Protein AF-0000000069079440 (afdb_homodimer)

Nearest PDB structures (foldseek):
  6nwx-assembly1_A  TM=9.278E-01  e=9.245E-17  Mus musculus
  6piq-assembly2_B  TM=5.929E-01  e=2.334E-03  Escherichia coli K-12
  8eqr-assembly4_D  TM=6.238E-01  e=5.452E-03  Escherichia coli K-12
  4mcu-assembly2_B  TM=5.990E-01  e=1.274E-02  Klebsiella pneumoniae 342
  4od7-assembly2_B  TM=5.610E-01  e=3.308E-02  Proteus mirabilis HI4320

Secondary structure (DSSP, 8-state):
------------------------S-GGGTTSSHHHHHHTT-HHHHHHHT-GGGGGPPEEEEEEE-TT-HHHHHHIIIIIHHHHHHHGGGEEEEEEETTT-EEEE-TTSPEEEE-TTHHHHHHHHHHHHHHHHHH--HHHHHHHHHHHHH--SS-HHHHHHHHHHHHT---HHHHHHHTSHHHHHHHHHHHHHHHT-SSPP-EESEEEETTB--HHHHHHHHHHHHHHHHHH---SSPPGGG--------EE---/------------------------S-GGGTTSSHHHHHHTT-HHHHHHHT-GGGGGPPEEEEEEE-TT-HHHHHHIIIIIHHHHHHHGGGEEEEEEETTT-EEEE-TTSPEEEE-TT-HHHHHHHHHHHHHHHHH--HHHHHHHHHHHHH--SS-HHHHHHHHHHHHT---HHHHHHHTSHHHHHHHHHHHHHHHT-SSPP-EESEEEETTB--HHHHHHHHHHHHHHHHHH---SSPPGGG--------EE---

Organism: Magallana gigas (NCBI:txid29159)

Radius of gyration: 30.78 Å; Cα contacts (8 Å, |Δi|>4): 769; chains: 2; bounding box: 96×99×60 Å

Solvent-accessible surface area (backbone atoms only — not comparable to full-atom values): 28478 Å² total; per-residue (Å²): 136,86,80,78,78,79,80,79,77,78,77,77,74,73,74,72,67,74,78,69,80,66,44,65,63,49,50,60,46,37,66,65,38,71,66,44,6,52,47,43,69,36,48,66,51,40,53,62,59,66,34,71,88,54,27,73,49,54,37,38,38,36,43,34,20,35,42,89,35,68,37,31,25,45,43,40,68,74,28,48,52,63,32,47,72,63,37,50,91,47,43,45,79,44,82,36,46,39,49,68,42,46,76,46,73,46,98,88,67,49,69,44,76,51,36,84,71,37,69,58,18,48,52,25,17,25,38,52,47,25,34,48,66,72,58,65,43,60,89,56,35,44,60,42,49,51,44,37,45,58,50,85,66,77,52,48,68,55,29,44,52,56,29,20,62,76,68,72,46,82,51,63,68,31,57,54,30,39,75,33,72,65,22,48,52,53,45,50,52,33,46,51,59,54,68,65,37,69,68,68,75,58,40,21,58,36,52,26,51,53,79,42,58,41,72,65,56,40,51,41,40,74,72,40,33,51,58,49,51,48,67,56,38,60,40,79,83,68,58,72,79,59,61,70,74,66,87,72,64,68,50,63,48,86,130,134,84,80,78,78,79,80,78,77,79,75,76,75,75,73,73,67,74,77,67,80,65,46,64,62,50,50,61,46,37,66,63,40,72,66,45,7,52,46,45,70,35,47,66,50,41,52,63,58,67,35,69,89,53,27,72,49,53,38,37,37,35,42,34,20,34,40,87,35,68,37,29,26,45,42,40,70,75,27,48,52,64,31,46,71,64,38,52,91,46,44,45,78,43,83,34,46,40,49,68,42,45,75,46,72,47,98,88,66,49,69,44,75,48,38,84,72,38,69,57,18,48,53,25,16,25,38,52,47,25,35,48,66,72,58,65,44,62,89,55,33,45,60,41,49,50,46,37,47,58,48,89,66,78,52,47,68,55,27,46,52,56,29,23,62,76,69,72,46,80,52,64,68,30,55,53,29,41,75,34,71,63,22,47,52,53,44,49,51,32,46,51,57,54,67,64,38,68,68,67,75,58,39,21,58,35,54,27,50,53,78,42,57,42,72,64,56,39,52,42,40,76,72,39,32,50,59,48,51,48,68,57,39,59,40,80,82,69,58,73,80,60,63,70,76,65,86,70,62,68,50,64,49,84,128

Structure (mmCIF, N/CA/C/O backbone):
data_AF-0000000069079440-model_v1
#
loop_
_entity.id
_entity.type
_entity.pdbx_description
1 polymer 'Saposin A-type domain-containing protein'
#
loop_
_atom_site.group_PDB
_atom_site.id
_atom_site.type_symbol
_atom_site.label_atom_id
_atom_site.label_alt_id
_atom_site.label_comp_id
_atom_site.label_asym_id
_atom_site.label_entity_id
_atom_site.label_seq_id
_atom_site.pdbx_PDB_ins_code
_atom_site.Cartn_x
_atom_site.Cartn_y
_atom_site.Cartn_z
_atom_site.occupancy
_atom_site.B_iso_or_equiv
_atom_site.auth_seq_id
_atom_site.auth_comp_id
_atom_site.auth_asym_id
_atom_site.auth_atom_id
_atom_site.pdbx_PDB_model_num
ATOM 1 N N . MET A 1 1 ? 73 31.438 10.789 1 35 1 MET A N 1
ATOM 2 C CA . MET A 1 1 ? 71.625 31.812 10.508 1 35 1 MET A CA 1
ATOM 3 C C . MET A 1 1 ? 70.75 30.578 10.25 1 35 1 MET A C 1
ATOM 5 O O . MET A 1 1 ? 71 29.828 9.305 1 35 1 MET A O 1
ATOM 9 N N . THR A 1 2 ? 70.25 29.922 11.352 1 41.41 2 THR A N 1
ATOM 10 C CA . THR A 1 2 ? 69.438 28.734 11.453 1 41.41 2 THR A CA 1
ATOM 11 C C . THR A 1 2 ? 68.062 28.984 10.82 1 41.41 2 THR A C 1
ATOM 13 O O . THR A 1 2 ? 67.312 29.891 11.227 1 41.41 2 THR A O 1
ATOM 16 N N . LYS A 1 3 ? 67.938 28.734 9.461 1 46.69 3 LYS A N 1
ATOM 17 C CA . LYS A 1 3 ? 66.688 28.828 8.758 1 46.69 3 LYS A CA 1
ATOM 18 C C . LYS A 1 3 ? 65.625 27.953 9.406 1 46.69 3 LYS A C 1
ATOM 20 O O . LYS A 1 3 ? 65.75 26.734 9.508 1 46.69 3 LYS A O 1
ATOM 25 N N . LEU A 1 4 ? 64.812 28.594 10.312 1 44.5 4 LEU A N 1
ATOM 26 C CA . LEU A 1 4 ? 63.625 27.953 10.898 1 44.5 4 LEU A CA 1
ATOM 27 C C . LEU A 1 4 ? 62.594 27.609 9.828 1 44.5 4 LEU A C 1
ATOM 29 O O . LEU A 1 4 ? 62.125 28.5 9.102 1 44.5 4 LEU A O 1
ATOM 33 N N . HIS A 1 5 ? 62.625 26.422 9.273 1 52.16 5 HIS A N 1
ATOM 34 C CA . HIS A 1 5 ? 61.562 25.922 8.398 1 52.16 5 HIS A CA 1
ATOM 35 C C . HIS A 1 5 ? 60.219 25.797 9.148 1 52.16 5 HIS A C 1
ATOM 37 O O . HIS A 1 5 ? 60.156 25.141 10.195 1 52.16 5 HIS A O 1
ATOM 43 N N . ILE A 1 6 ? 59.344 26.797 9.047 1 48.28 6 ILE A N 1
ATOM 44 C CA . ILE A 1 6 ? 58 26.75 9.602 1 48.28 6 ILE A CA 1
ATOM 45 C C . ILE A 1 6 ? 57.156 25.766 8.805 1 48.28 6 ILE A C 1
ATOM 47 O O . ILE A 1 6 ? 57 25.922 7.59 1 48.28 6 ILE A O 1
ATOM 51 N N . VAL A 1 7 ? 56.969 24.547 9.266 1 52.66 7 VAL A N 1
ATOM 52 C CA . VAL A 1 7 ? 56.031 23.594 8.703 1 52.66 7 VAL A CA 1
ATOM 53 C C . VAL A 1 7 ? 54.594 24 9.07 1 52.66 7 VAL A C 1
ATOM 55 O O . VAL A 1 7 ? 54.25 24.094 10.25 1 52.66 7 VAL A O 1
ATOM 58 N N . VAL A 1 8 ? 53.938 24.688 8.156 1 47.19 8 VAL A N 1
ATOM 59 C CA . VAL A 1 8 ? 52.531 25 8.367 1 47.19 8 VAL A CA 1
ATOM 60 C C . VAL A 1 8 ? 51.688 23.734 8.156 1 47.19 8 VAL A C 1
ATOM 62 O O . VAL A 1 8 ? 51.688 23.141 7.078 1 47.19 8 VAL A O 1
ATOM 65 N N . ILE A 1 9 ? 51.312 23.078 9.203 1 48.38 9 ILE A N 1
ATOM 66 C CA . ILE A 1 9 ? 50.375 21.969 9.141 1 48.38 9 ILE A CA 1
ATOM 67 C C . ILE A 1 9 ? 48.969 22.5 8.961 1 48.38 9 ILE A C 1
ATOM 69 O O . ILE A 1 9 ? 48.469 23.266 9.805 1 48.38 9 ILE A O 1
ATOM 73 N N . PHE A 1 10 ? 48.5 22.562 7.75 1 43.84 10 PHE A N 1
ATOM 74 C CA . PHE A 1 10 ? 47.094 22.859 7.496 1 43.84 10 PHE A CA 1
ATOM 75 C C . PHE A 1 10 ? 46.219 21.766 8.055 1 43.84 10 PHE A C 1
ATOM 77 O O . PHE A 1 10 ? 46.312 20.594 7.652 1 43.84 10 PHE A O 1
ATOM 84 N N . ALA A 1 11 ? 45.688 21.953 9.25 1 42.88 11 ALA A N 1
ATOM 85 C CA . ALA A 1 11 ? 44.656 21.031 9.727 1 42.88 11 ALA A CA 1
ATOM 86 C C . ALA A 1 11 ? 43.375 21.172 8.891 1 42.88 11 ALA A C 1
ATOM 88 O O . ALA A 1 11 ? 42.781 22.25 8.836 1 42.88 11 ALA A O 1
ATOM 89 N N . VAL A 1 12 ? 43.219 20.438 7.883 1 44.69 12 VAL A N 1
ATOM 90 C CA . VAL A 1 12 ? 41.938 20.359 7.215 1 44.69 12 VAL A CA 1
ATOM 91 C C . VAL A 1 12 ? 40.844 19.906 8.211 1 44.69 12 VAL A C 1
ATOM 93 O O . VAL A 1 12 ? 40.906 18.797 8.734 1 44.69 12 VAL A O 1
ATOM 96 N N . VAL A 1 13 ? 40.25 20.828 8.891 1 39.34 13 VAL A N 1
ATOM 97 C CA . VAL A 1 13 ? 39.062 20.453 9.625 1 39.34 13 VAL A CA 1
ATOM 98 C C . VAL A 1 13 ? 38 19.922 8.664 1 39.34 13 VAL A C 1
ATOM 100 O O . VAL A 1 13 ? 37.5 20.656 7.801 1 39.34 13 VAL A O 1
ATOM 103 N N . VAL A 1 14 ? 38 18.688 8.398 1 41.28 14 VAL A N 1
ATOM 104 C CA . VAL A 1 14 ? 36.844 18.078 7.754 1 41.28 14 VAL A CA 1
ATOM 105 C C . VAL A 1 14 ? 35.625 18.266 8.625 1 41.28 14 VAL A C 1
ATOM 107 O O . VAL A 1 14 ? 35.531 17.719 9.727 1 41.28 14 VAL A O 1
ATOM 110 N N . PHE A 1 15 ? 35 19.406 8.516 1 37.62 15 PHE A N 1
ATOM 111 C CA . PHE A 1 15 ? 33.625 19.438 9.07 1 37.62 15 PHE A CA 1
ATOM 112 C C . PHE A 1 15 ? 32.844 18.234 8.617 1 37.62 15 PHE A C 1
ATOM 114 O O . PHE A 1 15 ? 32.531 18.094 7.434 1 37.62 15 PHE A O 1
ATOM 121 N N . ALA A 1 16 ? 32.875 17.219 9.336 1 39.06 16 ALA A N 1
ATOM 122 C CA . ALA A 1 16 ? 31.828 16.219 9.164 1 39.06 16 ALA A CA 1
ATOM 123 C C . ALA A 1 16 ? 30.438 16.828 9.336 1 39.06 16 ALA A C 1
ATOM 125 O O . ALA A 1 16 ? 30.016 17.109 10.453 1 39.06 16 ALA A O 1
ATOM 126 N N . THR A 1 17 ? 29.953 17.609 8.445 1 38.59 17 THR A N 1
ATOM 127 C CA . THR A 1 17 ? 28.516 17.766 8.508 1 38.59 17 THR A CA 1
ATOM 128 C C . THR A 1 17 ? 27.828 16.438 8.789 1 38.59 17 THR A C 1
ATOM 130 O O . THR A 1 17 ? 28.078 15.445 8.094 1 38.59 17 THR A O 1
ATOM 133 N N . SER A 1 18 ? 27.625 16.062 9.898 1 41.19 18 SER A N 1
ATOM 134 C CA . SER A 1 18 ? 26.719 14.945 10.156 1 41.19 18 SER A CA 1
ATOM 135 C C . SER A 1 18 ? 25.672 14.828 9.062 1 41.19 18 SER A C 1
ATOM 137 O O . SER A 1 18 ? 24.891 15.758 8.836 1 41.19 18 SER A O 1
ATOM 139 N N . LEU A 1 19 ? 25.906 14.266 7.957 1 44.72 19 LEU A N 1
ATOM 140 C CA . LEU A 1 19 ? 24.922 13.961 6.93 1 44.72 19 LEU A CA 1
ATOM 141 C C . LEU A 1 19 ? 23.625 13.461 7.562 1 44.72 19 LEU A C 1
ATOM 143 O O . LEU A 1 19 ? 23.531 12.297 7.953 1 44.72 19 LEU A O 1
ATOM 147 N N . GLU A 1 20 ? 22.891 14.258 8.406 1 54.56 20 GLU A N 1
ATOM 148 C CA . GLU A 1 20 ? 21.562 13.922 8.883 1 54.56 20 GLU A CA 1
ATOM 149 C C . GLU A 1 20 ? 20.781 13.125 7.844 1 54.56 20 GLU A C 1
ATOM 151 O O . GLU A 1 20 ? 20.797 13.461 6.656 1 54.56 20 GLU A O 1
ATOM 156 N N . ASN A 1 21 ? 20.5 11.922 8.102 1 60.72 21 ASN A N 1
ATOM 157 C CA . ASN A 1 21 ? 19.734 11.047 7.227 1 60.72 21 ASN A CA 1
ATOM 158 C C . ASN A 1 21 ? 18.422 11.703 6.789 1 60.72 21 ASN A C 1
ATOM 160 O O . ASN A 1 21 ? 17.531 11.914 7.605 1 60.72 21 ASN A O 1
ATOM 164 N N . LYS A 1 22 ? 18.422 12.273 5.648 1 79.06 22 LYS A N 1
ATOM 165 C CA . LYS A 1 22 ? 17.312 13.07 5.109 1 79.06 22 LYS A CA 1
ATOM 166 C C . LYS A 1 22 ? 16.188 12.18 4.617 1 79.06 22 LYS A C 1
ATOM 168 O O . LYS A 1 22 ? 15.07 12.664 4.375 1 79.06 22 LYS A O 1
ATOM 173 N N . CYS A 1 23 ? 16.422 10.812 4.688 1 89.25 23 CYS A N 1
ATOM 174 C CA . CYS A 1 23 ? 15.375 9.953 4.148 1 89.25 23 CYS A CA 1
ATOM 175 C C . CYS A 1 23 ? 14.422 9.492 5.25 1 89.25 23 CYS A C 1
ATOM 177 O O . CYS A 1 23 ? 14.734 8.555 5.984 1 89.25 23 CYS A O 1
ATOM 179 N N . ASN A 1 24 ? 13.305 10.109 5.383 1 86.94 24 ASN A N 1
ATOM 180 C CA . ASN A 1 24 ? 12.43 9.844 6.523 1 86.94 24 ASN A CA 1
ATOM 181 C C . ASN A 1 24 ? 11.086 9.266 6.082 1 86.94 24 ASN A C 1
ATOM 183 O O . ASN A 1 24 ? 10.109 9.328 6.828 1 86.94 24 ASN A O 1
ATOM 187 N N . VAL A 1 25 ? 11.047 8.781 4.844 1 94 25 VAL A N 1
ATOM 188 C CA . VAL A 1 25 ? 9.836 8.125 4.359 1 94 25 VAL A CA 1
ATOM 189 C C . VAL A 1 25 ? 10.141 6.676 3.99 1 94 25 VAL A C 1
ATOM 191 O O . VAL A 1 25 ? 11.289 6.336 3.686 1 94 25 VAL A O 1
ATOM 194 N N . PRO A 1 26 ? 9.117 5.832 4.051 1 94.5 26 PRO A N 1
ATOM 195 C CA . PRO A 1 26 ? 9.344 4.422 3.725 1 94.5 26 PRO A CA 1
ATOM 196 C C . PRO A 1 26 ? 9.797 4.219 2.279 1 94.5 26 PRO A C 1
ATOM 198 O O . PRO A 1 26 ? 9.57 5.086 1.431 1 94.5 26 PRO A O 1
ATOM 201 N N . PRO A 1 27 ? 10.375 3.061 2 1 95.81 27 PRO A N 1
ATOM 202 C CA . PRO A 1 27 ? 10.914 2.766 0.67 1 95.81 27 PRO A CA 1
ATOM 203 C C . PRO A 1 27 ? 9.875 2.924 -0.435 1 95.81 27 PRO A C 1
ATOM 205 O O . PRO A 1 27 ? 10.211 3.289 -1.562 1 95.81 27 PRO A O 1
ATOM 208 N N . GLU A 1 28 ? 8.648 2.678 -0.144 1 95.44 28 GLU A N 1
ATOM 209 C CA . GLU A 1 28 ? 7.574 2.783 -1.129 1 95.44 28 GLU A CA 1
ATOM 210 C C . GLU A 1 28 ? 7.562 4.16 -1.788 1 95.44 28 GLU A C 1
ATOM 212 O O . GLU A 1 28 ? 7.113 4.305 -2.926 1 95.44 28 GLU A O 1
ATOM 217 N N . PHE A 1 29 ? 8.125 5.188 -1.116 1 96.25 29 PHE A N 1
ATOM 218 C CA . PHE A 1 29 ? 8.055 6.547 -1.633 1 96.25 29 PHE A CA 1
ATOM 219 C C . PHE A 1 29 ? 9.414 6.992 -2.172 1 96.25 29 PHE A C 1
ATOM 221 O O . PHE A 1 29 ? 9.555 8.117 -2.654 1 96.25 29 PHE A O 1
ATOM 228 N N . TRP A 1 30 ? 10.414 6.152 -2.115 1 96.06 30 TRP A N 1
ATOM 229 C CA . TRP A 1 30 ? 11.789 6.551 -2.432 1 96.06 30 TRP A CA 1
ATOM 230 C C . TRP A 1 30 ? 11.891 7.062 -3.863 1 96.06 30 TRP A C 1
ATOM 232 O O . TRP A 1 30 ? 12.703 7.941 -4.156 1 96.06 30 TRP A O 1
ATOM 242 N N . CYS A 1 31 ? 11.023 6.602 -4.73 1 95.81 31 CYS A N 1
ATOM 243 C CA . CYS A 1 31 ? 11.102 7.027 -6.125 1 95.81 31 CYS A CA 1
ATOM 244 C C . CYS A 1 31 ? 9.891 7.879 -6.496 1 95.81 31 CYS A C 1
ATOM 246 O O . CYS A 1 31 ? 9.57 8.023 -7.68 1 95.81 31 CYS A O 1
ATOM 248 N N . SER A 1 32 ? 9.172 8.383 -5.477 1 95 32 SER A N 1
ATOM 249 C CA . SER A 1 32 ? 7.926 9.102 -5.719 1 95 32 SER A CA 1
ATOM 250 C C . SER A 1 32 ? 8.188 10.516 -6.223 1 95 32 SER A C 1
ATOM 252 O O . SER A 1 32 ? 7.285 11.172 -6.746 1 95 32 SER A O 1
ATOM 254 N N . SER A 1 33 ? 9.383 11.039 -6.066 1 93.38 33 SER A N 1
ATOM 255 C CA . SER A 1 33 ? 9.852 12.297 -6.641 1 93.38 33 SER A CA 1
ATOM 256 C C . SER A 1 33 ? 11.375 12.32 -6.738 1 93.38 33 SER A C 1
ATOM 258 O O . SER A 1 33 ? 12.055 11.555 -6.055 1 93.38 33 SER A O 1
ATOM 260 N N . GLU A 1 34 ? 11.82 13.203 -7.609 1 93.56 34 GLU A N 1
ATOM 261 C CA . GLU A 1 34 ? 13.273 13.344 -7.734 1 93.56 34 GLU A CA 1
ATOM 262 C C . GLU A 1 34 ? 13.898 13.805 -6.422 1 93.56 34 GLU A C 1
ATOM 264 O O . GLU A 1 34 ? 14.992 13.367 -6.059 1 93.56 34 GLU A O 1
ATOM 269 N N . GLU A 1 35 ? 13.242 14.641 -5.789 1 93.31 35 GLU A N 1
ATOM 270 C CA . GLU A 1 35 ? 13.727 15.18 -4.523 1 93.31 35 GLU A CA 1
ATOM 271 C C . GLU A 1 35 ? 13.844 14.078 -3.469 1 93.31 35 GLU A C 1
ATOM 273 O O . GLU A 1 35 ? 14.875 13.977 -2.789 1 93.31 35 GLU A O 1
ATOM 278 N N . VAL A 1 36 ? 12.867 13.266 -3.324 1 95.38 36 VAL A N 1
ATOM 279 C CA . VAL A 1 36 ? 12.883 12.188 -2.342 1 95.38 36 VAL A CA 1
ATOM 280 C C . VAL A 1 36 ? 13.984 11.18 -2.695 1 95.38 36 VAL A C 1
ATOM 282 O O . VAL A 1 36 ? 14.711 10.711 -1.817 1 95.38 36 VAL A O 1
ATOM 285 N N . ALA A 1 37 ? 14.039 10.875 -4.008 1 96.38 37 ALA A N 1
ATOM 286 C CA . ALA A 1 37 ? 15.078 9.953 -4.457 1 96.38 37 ALA A CA 1
ATOM 287 C C . ALA A 1 37 ? 16.469 10.453 -4.074 1 96.38 37 ALA A C 1
ATOM 289 O O . ALA A 1 37 ? 17.312 9.68 -3.629 1 96.38 37 ALA A O 1
ATOM 290 N N . ARG A 1 38 ? 16.688 11.727 -4.23 1 95.75 38 ARG A N 1
ATOM 291 C CA . ARG A 1 38 ? 17.953 12.336 -3.869 1 95.75 38 ARG A CA 1
ATOM 292 C C . ARG A 1 38 ? 18.188 12.258 -2.363 1 95.75 38 ARG A C 1
ATOM 294 O O . ARG A 1 38 ? 19.266 11.859 -1.917 1 95.75 38 ARG A O 1
ATOM 301 N N . ASP A 1 39 ? 17.203 12.594 -1.632 1 94.69 39 ASP A N 1
ATOM 302 C CA . ASP A 1 39 ? 17.312 12.586 -0.176 1 94.69 39 ASP A CA 1
ATOM 303 C C . ASP A 1 39 ? 17.609 11.18 0.342 1 94.69 39 ASP A C 1
ATOM 305 O O . ASP A 1 39 ? 18.359 11.008 1.31 1 94.69 39 ASP A O 1
ATOM 309 N N . CYS A 1 40 ? 17.047 10.203 -0.29 1 96.38 40 CYS A N 1
ATOM 310 C CA . CYS A 1 40 ? 17.203 8.828 0.148 1 96.38 40 CYS A CA 1
ATOM 311 C C . CYS A 1 40 ? 18.375 8.164 -0.563 1 96.38 40 CYS A C 1
ATOM 313 O O . CYS A 1 40 ? 18.656 6.977 -0.347 1 96.38 40 CYS A O 1
ATOM 315 N N . GLN A 1 41 ? 19.031 8.875 -1.467 1 96.75 41 GLN A N 1
ATOM 316 C CA . GLN A 1 41 ? 20.234 8.438 -2.162 1 96.75 41 GLN A CA 1
ATOM 317 C C . GLN A 1 41 ? 19.953 7.203 -3.016 1 96.75 41 GLN A C 1
ATOM 319 O O . GLN A 1 41 ? 20.703 6.227 -2.967 1 96.75 41 GLN A O 1
ATOM 324 N N . VAL A 1 42 ? 18.828 7.32 -3.744 1 97.5 42 VAL A N 1
ATOM 325 C CA . VAL A 1 42 ? 18.484 6.203 -4.621 1 97.5 42 VAL A CA 1
ATOM 326 C C . VAL A 1 42 ? 18.156 6.73 -6.016 1 97.5 42 VAL A C 1
ATOM 328 O O . VAL A 1 42 ? 17.359 6.117 -6.746 1 97.5 42 VAL A O 1
ATOM 331 N N . THR A 1 43 ? 18.672 7.863 -6.387 1 97 43 THR A N 1
ATOM 332 C CA . THR A 1 43 ? 18.344 8.492 -7.66 1 97 43 THR A CA 1
ATOM 333 C C . THR A 1 43 ? 18.672 7.562 -8.828 1 97 43 THR A C 1
ATOM 335 O O . THR A 1 43 ? 17.844 7.367 -9.719 1 97 43 THR A O 1
ATOM 338 N N . GLU A 1 44 ? 19.812 6.961 -8.82 1 96.19 44 GLU A N 1
ATOM 339 C CA . GLU A 1 44 ? 20.219 6.086 -9.914 1 96.19 44 GLU A CA 1
ATOM 340 C C . GLU A 1 44 ? 19.359 4.828 -9.969 1 96.19 44 GLU A C 1
ATOM 342 O O . GLU A 1 44 ? 18.984 4.379 -11.047 1 96.19 44 GLU A O 1
ATOM 347 N N . GLN A 1 45 ? 19.109 4.289 -8.805 1 96 45 GLN A N 1
ATOM 348 C CA . GLN A 1 45 ? 18.281 3.092 -8.734 1 96 45 GLN A CA 1
ATOM 349 C C . GLN A 1 45 ? 16.875 3.363 -9.258 1 96 45 GLN A C 1
ATOM 351 O O . GLN A 1 45 ? 16.312 2.541 -9.977 1 96 45 GLN A O 1
ATOM 356 N N . CYS A 1 46 ? 16.359 4.551 -8.898 1 95.81 46 CYS A N 1
ATOM 357 C CA . CYS A 1 46 ? 15.039 4.934 -9.391 1 95.81 46 CYS A CA 1
ATOM 358 C C . CYS A 1 46 ? 15.047 5.094 -10.906 1 95.81 46 CYS A C 1
ATOM 360 O O . CYS A 1 46 ? 14.133 4.629 -11.586 1 95.81 46 CYS A O 1
ATOM 362 N N . HIS A 1 47 ? 16.078 5.734 -11.438 1 93.94 47 HIS A N 1
ATOM 363 C CA . HIS A 1 47 ? 16.172 5.918 -12.883 1 93.94 47 HIS A CA 1
ATOM 364 C C . HIS A 1 47 ? 16.281 4.578 -13.602 1 93.94 47 HIS A C 1
ATOM 366 O O . HIS A 1 47 ? 15.664 4.371 -14.648 1 93.94 47 HIS A O 1
ATOM 372 N N . ARG A 1 48 ? 17.047 3.699 -13.023 1 92.31 48 ARG A N 1
ATOM 373 C CA . ARG A 1 48 ? 17.203 2.375 -13.617 1 92.31 48 ARG A CA 1
ATOM 374 C C . ARG A 1 48 ? 15.898 1.59 -13.57 1 92.31 48 ARG A C 1
ATOM 376 O O . ARG A 1 48 ? 15.539 0.923 -14.547 1 92.31 48 ARG A O 1
ATOM 383 N N . TYR A 1 49 ? 15.227 1.68 -12.516 1 92.5 49 TYR A N 1
ATOM 384 C CA . TYR A 1 49 ? 13.984 0.93 -12.352 1 92.5 49 TYR A CA 1
ATOM 385 C C . TYR A 1 49 ? 12.922 1.419 -13.328 1 92.5 49 TYR A C 1
ATOM 387 O O . TYR A 1 49 ? 12.18 0.618 -13.898 1 92.5 49 TYR A O 1
ATOM 395 N N . TYR A 1 50 ? 12.844 2.729 -13.539 1 89.44 50 TYR A N 1
ATOM 396 C CA . TYR A 1 50 ? 11.781 3.281 -14.367 1 89.44 50 TYR A CA 1
ATOM 397 C C . TYR A 1 50 ? 12.289 3.572 -15.773 1 89.44 50 TYR A C 1
ATOM 399 O O . TYR A 1 50 ? 11.68 4.359 -16.5 1 89.44 50 TYR A O 1
ATOM 407 N N . GLU A 1 51 ? 13.258 2.947 -16.156 1 85.06 51 GLU A N 1
ATOM 408 C CA . GLU A 1 51 ? 13.742 3.072 -17.531 1 85.06 51 GLU A CA 1
ATOM 409 C C . GLU A 1 51 ? 12.672 2.672 -18.547 1 85.06 51 GLU A C 1
ATOM 411 O O . GLU A 1 51 ? 11.883 1.758 -18.281 1 85.06 51 GLU A O 1
ATOM 416 N N . PRO A 1 52 ? 12.594 3.273 -19.688 1 73.31 52 PRO A N 1
ATOM 417 C CA . PRO A 1 52 ? 11.562 3.07 -20.703 1 73.31 52 PRO A CA 1
ATOM 418 C C . PRO A 1 52 ? 11.438 1.611 -21.125 1 73.31 52 PRO A C 1
ATOM 420 O O . PRO A 1 52 ? 10.328 1.127 -21.359 1 73.31 52 PRO A O 1
ATOM 423 N N . LYS A 1 53 ? 12.492 0.798 -21.484 1 66.31 53 LYS A N 1
ATOM 424 C CA . LYS A 1 53 ? 12.391 -0.589 -21.938 1 66.31 53 LYS A CA 1
ATOM 425 C C . LYS A 1 53 ? 11.562 -1.422 -20.953 1 66.31 53 LYS A C 1
ATOM 427 O O . LYS A 1 53 ? 10.852 -2.338 -21.375 1 66.31 53 LYS A O 1
ATOM 432 N N . ALA A 1 54 ? 11.508 -0.952 -19.812 1 61.75 54 ALA A N 1
ATOM 433 C CA . ALA A 1 54 ? 10.805 -1.667 -18.75 1 61.75 54 ALA A CA 1
ATOM 434 C C . ALA A 1 54 ? 9.305 -1.379 -18.797 1 61.75 54 ALA A C 1
ATOM 436 O O . ALA A 1 54 ? 8.5 -2.152 -18.266 1 61.75 54 ALA A O 1
ATOM 437 N N . LYS A 1 55 ? 8.867 -0.43 -19.688 1 64.75 55 LYS A N 1
ATOM 438 C CA . LYS A 1 55 ? 7.52 0.135 -19.609 1 64.75 55 LYS A CA 1
ATOM 439 C C . LYS A 1 55 ? 6.52 -0.722 -20.391 1 64.75 55 LYS A C 1
ATOM 441 O O . LYS A 1 55 ? 5.309 -0.555 -20.234 1 64.75 55 LYS A O 1
ATOM 446 N N . THR A 1 56 ? 6.957 -1.727 -20.938 1 67.69 56 THR A N 1
ATOM 447 C CA . THR A 1 56 ? 5.957 -2.441 -21.719 1 67.69 56 THR A CA 1
ATOM 448 C C . THR A 1 56 ? 5.848 -3.895 -21.266 1 67.69 56 THR A C 1
ATOM 450 O O . THR A 1 56 ? 4.977 -4.633 -21.734 1 67.69 56 THR A O 1
ATOM 453 N N . ASP A 1 57 ? 6.516 -4.133 -20.297 1 85.81 57 ASP A N 1
ATOM 454 C CA . ASP A 1 57 ? 6.527 -5.543 -19.922 1 85.81 57 ASP A CA 1
ATOM 455 C C . ASP A 1 57 ? 5.371 -5.875 -18.984 1 85.81 57 ASP A C 1
ATOM 457 O O . ASP A 1 57 ? 5.035 -5.082 -18.109 1 85.81 57 ASP A O 1
ATOM 461 N N . LYS A 1 58 ? 4.727 -7.004 -19.266 1 94.88 58 LYS A N 1
ATOM 462 C CA . LYS A 1 58 ? 3.705 -7.516 -18.359 1 94.88 58 LYS A CA 1
ATOM 463 C C . LYS A 1 58 ? 4.316 -7.914 -17.016 1 94.88 58 LYS A C 1
ATOM 465 O O . LYS A 1 58 ? 5.488 -8.281 -16.953 1 94.88 58 LYS A O 1
ATOM 470 N N . VAL A 1 59 ? 3.506 -7.75 -16.031 1 97.06 59 VAL A N 1
ATOM 471 C CA . VAL A 1 59 ? 3.91 -8.227 -14.703 1 97.06 59 VAL A CA 1
ATOM 472 C C . VAL A 1 59 ? 3.92 -9.758 -14.688 1 97.06 59 VAL A C 1
ATOM 474 O O . VAL A 1 59 ? 2.932 -10.391 -15.062 1 97.06 59 VAL A O 1
ATOM 477 N N . GLN A 1 60 ? 5.086 -10.344 -14.328 1 97.38 60 GLN A N 1
ATOM 478 C CA . GLN A 1 60 ? 5.148 -11.797 -14.164 1 97.38 60 GLN A CA 1
ATOM 479 C C . GLN A 1 60 ? 4.582 -12.219 -12.82 1 97.38 60 GLN A C 1
ATOM 481 O O . GLN A 1 60 ? 5.16 -11.914 -11.773 1 97.38 60 GLN A O 1
ATOM 486 N N . LEU A 1 61 ? 3.451 -12.859 -12.836 1 98.69 61 LEU A N 1
ATOM 487 C CA . LEU A 1 61 ? 2.824 -13.391 -11.633 1 98.69 61 LEU A CA 1
ATOM 488 C C . LEU A 1 61 ? 2.811 -14.914 -11.641 1 98.69 61 LEU A C 1
ATOM 490 O O . LEU A 1 61 ? 2.301 -15.523 -12.586 1 98.69 61 LEU A O 1
ATOM 494 N N . THR A 1 62 ? 3.428 -15.516 -10.664 1 98.81 62 THR A N 1
ATOM 495 C CA . THR A 1 62 ? 3.357 -16.969 -10.531 1 98.81 62 THR A CA 1
ATOM 496 C C . THR A 1 62 ? 2.688 -17.359 -9.219 1 98.81 62 THR A C 1
ATOM 498 O O . THR A 1 62 ? 2.994 -16.797 -8.164 1 98.81 62 THR A O 1
ATOM 501 N N . LEU A 1 63 ? 1.745 -18.25 -9.305 1 98.88 63 LEU A N 1
ATOM 502 C CA . LEU A 1 63 ? 1.104 -18.812 -8.125 1 98.88 63 LEU A CA 1
ATOM 503 C C . LEU A 1 63 ? 1.5 -20.281 -7.953 1 98.88 63 LEU A C 1
ATOM 505 O O . LEU A 1 63 ? 1.251 -21.109 -8.828 1 98.88 63 LEU A O 1
ATOM 509 N N . TYR A 1 64 ? 2.17 -20.578 -6.891 1 98.81 64 TYR A N 1
ATOM 510 C CA . TYR A 1 64 ? 2.406 -21.953 -6.441 1 98.81 64 TYR A CA 1
ATOM 511 C C . TYR A 1 64 ? 1.334 -22.391 -5.457 1 98.81 64 TYR A C 1
ATOM 513 O O . TYR A 1 64 ? 1.159 -21.781 -4.402 1 98.81 64 TYR A O 1
ATOM 521 N N . PHE A 1 65 ? 0.588 -23.375 -5.879 1 98.75 65 PHE A N 1
ATOM 522 C CA . PHE A 1 65 ? -0.57 -23.781 -5.09 1 98.75 65 PHE A CA 1
ATOM 523 C C . PHE A 1 65 ? -0.793 -25.281 -5.188 1 98.75 65 PHE A C 1
ATOM 525 O O . PHE A 1 65 ? 0.033 -26 -5.754 1 98.75 65 PHE A O 1
ATOM 532 N N . GLU A 1 66 ? -1.836 -25.75 -4.457 1 98.38 66 GLU A N 1
ATOM 533 C CA . GLU A 1 66 ? -2.217 -27.172 -4.488 1 98.38 66 GLU A CA 1
ATOM 534 C C . GLU A 1 66 ? -3.734 -27.328 -4.461 1 98.38 66 GLU A C 1
ATOM 536 O O . GLU A 1 66 ? -4.434 -26.562 -3.801 1 98.38 66 GLU A O 1
ATOM 541 N N . SER A 1 67 ? -4.125 -28.297 -5.258 1 97.5 67 SER A N 1
ATOM 542 C CA . SER A 1 67 ? -5.551 -28.594 -5.312 1 97.5 67 SER A CA 1
ATOM 543 C C . SER A 1 67 ? -6.098 -28.953 -3.936 1 97.5 67 SER A C 1
ATOM 545 O O . SER A 1 67 ? -5.391 -29.547 -3.119 1 97.5 67 SER A O 1
ATOM 547 N N . LEU A 1 68 ? -7.352 -28.547 -3.674 1 96.31 68 LEU A N 1
ATOM 548 C CA . LEU A 1 68 ? -8.141 -28.859 -2.486 1 96.31 68 LEU A CA 1
ATOM 549 C C . LEU A 1 68 ? -7.617 -28.109 -1.271 1 96.31 68 LEU A C 1
ATOM 551 O O . LEU A 1 68 ? -8.172 -28.219 -0.177 1 96.31 68 LEU A O 1
ATOM 555 N N . CYS A 1 69 ? -6.551 -27.391 -1.347 1 95.81 69 CYS A N 1
ATOM 556 C CA . CYS A 1 69 ? -6.066 -26.562 -0.25 1 95.81 69 CYS A CA 1
ATOM 557 C C . CYS A 1 69 ? -7.02 -25.391 0.014 1 95.81 69 CYS A C 1
ATOM 559 O O . CYS A 1 69 ? -7.234 -24.547 -0.859 1 95.81 69 CYS A O 1
ATOM 561 N N . PRO A 1 70 ? -7.559 -25.391 1.249 1 94.88 70 PRO A N 1
ATOM 562 C CA . PRO A 1 70 ? -8.555 -24.359 1.523 1 94.88 70 PRO A CA 1
ATOM 563 C C . PRO A 1 70 ? -8 -22.953 1.307 1 94.88 70 PRO A C 1
ATOM 565 O O . PRO A 1 70 ? -8.711 -22.078 0.796 1 94.88 70 PRO A O 1
ATOM 568 N N . ASP A 1 71 ? -6.777 -22.688 1.667 1 95.5 71 ASP A N 1
ATOM 569 C CA . ASP A 1 71 ? -6.172 -21.359 1.523 1 95.5 71 ASP A CA 1
ATOM 570 C C . ASP A 1 71 ? -5.91 -21.031 0.055 1 95.5 71 ASP A C 1
ATOM 572 O O . ASP A 1 71 ? -6.062 -19.891 -0.366 1 95.5 71 ASP A O 1
ATOM 576 N N . CYS A 1 72 ? -5.535 -21.984 -0.708 1 97.12 72 CYS A N 1
ATOM 577 C CA . CYS A 1 72 ? -5.348 -21.797 -2.143 1 97.12 72 CYS A CA 1
ATOM 578 C C . CYS A 1 72 ? -6.676 -21.469 -2.822 1 97.12 72 CYS A C 1
ATOM 580 O O . CYS A 1 72 ? -6.758 -20.547 -3.623 1 97.12 72 CYS A O 1
ATOM 582 N N . LYS A 1 73 ? -7.684 -22.219 -2.439 1 96.81 73 LYS A N 1
ATOM 583 C CA . LYS A 1 73 ? -9.016 -21.953 -2.971 1 96.81 73 LYS A CA 1
ATOM 584 C C . LYS A 1 73 ? -9.484 -20.547 -2.623 1 96.81 73 LYS A C 1
ATOM 586 O O . LYS A 1 73 ? -10.047 -19.844 -3.471 1 96.81 73 LYS A O 1
ATOM 591 N N . ASN A 1 74 ? -9.242 -20.219 -1.413 1 96.19 74 ASN A N 1
ATOM 592 C CA . ASN A 1 74 ? -9.625 -18.875 -0.989 1 96.19 74 ASN A CA 1
ATOM 593 C C . ASN A 1 74 ? -8.898 -17.797 -1.789 1 96.19 74 ASN A C 1
ATOM 595 O O . ASN A 1 74 ? -9.469 -16.766 -2.109 1 96.19 74 ASN A O 1
ATOM 599 N N . PHE A 1 75 ? -7.672 -17.969 -2.084 1 97.69 75 PHE A N 1
ATOM 600 C CA . PHE A 1 75 ? -6.91 -17 -2.863 1 97.69 75 PHE A CA 1
ATOM 601 C C . PHE A 1 75 ? -7.496 -16.844 -4.262 1 97.69 75 PHE A C 1
ATOM 603 O O . PHE A 1 75 ? -7.578 -15.742 -4.785 1 97.69 75 PHE A O 1
ATOM 610 N N . PHE A 1 76 ? -7.855 -17.969 -4.867 1 98.06 76 PHE A N 1
ATOM 611 C CA . PHE A 1 76 ? -8.547 -17.891 -6.145 1 98.06 76 PHE A CA 1
ATOM 612 C C . PHE A 1 76 ? -9.828 -17.078 -6.016 1 98.06 76 PHE A C 1
ATOM 614 O O . PHE A 1 76 ? -10.062 -16.141 -6.797 1 98.06 76 PHE A O 1
ATOM 621 N N . ARG A 1 77 ? -10.594 -17.344 -5.031 1 96.56 77 ARG A N 1
ATOM 622 C CA . ARG A 1 77 ? -11.922 -16.75 -4.879 1 96.56 77 ARG A CA 1
ATOM 623 C C . ARG A 1 77 ? -11.828 -15.273 -4.551 1 96.56 77 ARG A C 1
ATOM 625 O O . ARG A 1 77 ? -12.602 -14.469 -5.074 1 96.56 77 ARG A O 1
ATOM 632 N N . SER A 1 78 ? -10.883 -14.977 -3.738 1 96.75 78 SER A N 1
ATOM 633 C CA . SER A 1 78 ? -10.875 -13.633 -3.172 1 96.75 78 SER A CA 1
ATOM 634 C C . SER A 1 78 ? -9.977 -12.703 -3.973 1 96.75 78 SER A C 1
ATOM 636 O O . SER A 1 78 ? -10.148 -11.484 -3.936 1 96.75 78 SER A O 1
ATOM 638 N N . GLN A 1 79 ? -9.023 -13.289 -4.703 1 97.88 79 GLN A N 1
ATOM 639 C CA . GLN A 1 79 ? -8.031 -12.391 -5.285 1 97.88 79 GLN A CA 1
ATOM 640 C C . GLN A 1 79 ? -7.773 -12.734 -6.75 1 97.88 79 GLN A C 1
ATOM 642 O O . GLN A 1 79 ? -7.988 -11.898 -7.633 1 97.88 79 GLN A O 1
ATOM 647 N N . LEU A 1 80 ? -7.41 -13.914 -7.027 1 98.69 80 LEU A N 1
ATOM 648 C CA . LEU A 1 80 ? -6.777 -14.227 -8.305 1 98.69 80 LEU A CA 1
ATOM 649 C C . LEU A 1 80 ? -7.777 -14.125 -9.445 1 98.69 80 LEU A C 1
ATOM 651 O O . LEU A 1 80 ? -7.48 -13.539 -10.484 1 98.69 80 LEU A O 1
ATOM 655 N N . THR A 1 81 ? -8.938 -14.688 -9.266 1 98.62 81 THR A N 1
ATOM 656 C CA . THR A 1 81 ? -9.891 -14.773 -10.359 1 98.62 81 THR A CA 1
ATOM 657 C C . THR A 1 81 ? -10.297 -13.383 -10.836 1 98.62 81 THR A C 1
ATOM 659 O O . THR A 1 81 ? -10.203 -13.078 -12.031 1 98.62 81 THR A O 1
ATOM 662 N N . LYS A 1 82 ? -10.703 -12.562 -9.977 1 98.25 82 LYS A N 1
ATOM 663 C CA . LYS A 1 82 ? -11.141 -11.227 -10.367 1 98.25 82 LYS A CA 1
ATOM 664 C C . LYS A 1 82 ? -9.984 -10.406 -10.922 1 98.25 82 LYS A C 1
ATOM 666 O O . LYS A 1 82 ? -10.156 -9.641 -11.875 1 98.25 82 LYS A O 1
ATOM 671 N N . THR A 1 83 ? -8.852 -10.547 -10.289 1 98.69 83 THR A N 1
ATOM 672 C CA . THR A 1 83 ? -7.691 -9.766 -10.711 1 98.69 83 THR A CA 1
ATOM 673 C C . THR A 1 83 ? -7.273 -10.148 -12.125 1 98.69 83 THR A C 1
ATOM 675 O O . THR A 1 83 ? -7.066 -9.273 -12.977 1 98.69 83 THR A O 1
ATOM 678 N N . TYR A 1 84 ? -7.137 -11.438 -12.367 1 98.56 84 TYR A N 1
ATOM 679 C CA . TYR A 1 84 ? -6.711 -11.859 -13.695 1 98.56 84 TYR A CA 1
ATOM 680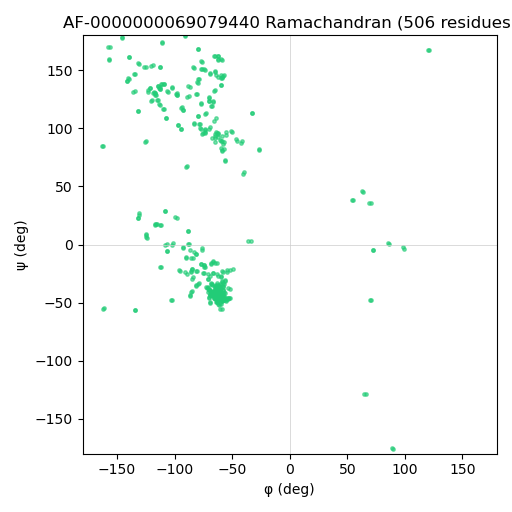 C C . TYR A 1 84 ? -7.742 -11.461 -14.75 1 98.56 84 TYR A C 1
ATOM 682 O O . TYR A 1 84 ? -7.387 -11.055 -15.859 1 98.56 84 TYR A O 1
ATOM 690 N N . THR A 1 85 ? -8.984 -11.555 -14.469 1 97.62 85 THR A N 1
ATOM 691 C CA . THR A 1 85 ? -10.039 -11.172 -15.398 1 97.62 85 THR A CA 1
ATOM 692 C C . THR A 1 85 ? -9.938 -9.688 -15.742 1 97.62 85 THR A C 1
ATOM 694 O O . THR A 1 85 ? -10.078 -9.305 -16.906 1 97.62 85 THR A O 1
ATOM 697 N N . ALA A 1 86 ? -9.586 -8.922 -14.836 1 97.56 86 ALA A N 1
ATOM 698 C CA . ALA A 1 86 ? -9.57 -7.473 -15.016 1 97.56 86 ALA A CA 1
ATOM 699 C C . ALA A 1 86 ? -8.258 -7.004 -15.641 1 97.56 86 ALA A C 1
ATOM 701 O O . ALA A 1 86 ? -8.211 -5.957 -16.281 1 97.56 86 ALA A O 1
ATOM 702 N N . LEU A 1 87 ? -7.188 -7.828 -15.477 1 97.94 87 LEU A N 1
ATOM 703 C CA . LEU A 1 87 ? -5.871 -7.285 -15.789 1 97.94 87 LEU A CA 1
ATOM 704 C C . LEU A 1 87 ? -5.086 -8.242 -16.672 1 97.94 87 LEU A C 1
ATOM 706 O O . LEU A 1 87 ? -3.855 -8.172 -16.734 1 97.94 87 LEU A O 1
ATOM 710 N N . SER A 1 88 ? -5.727 -9.086 -17.359 1 97.12 88 SER A N 1
ATOM 711 C CA . SER A 1 88 ? -5.051 -10.094 -18.172 1 97.12 88 SER A CA 1
ATOM 712 C C . SER A 1 88 ? -4.117 -9.438 -19.188 1 97.12 88 SER A C 1
ATOM 714 O O . SER A 1 88 ? -3.105 -10.031 -19.578 1 97.12 88 SER A O 1
ATOM 716 N N . ASP A 1 89 ? -4.328 -8.195 -19.578 1 95.62 89 ASP A N 1
ATOM 717 C CA . ASP A 1 89 ? -3.537 -7.5 -20.594 1 95.62 89 ASP A CA 1
ATOM 718 C C . ASP A 1 89 ? -2.168 -7.105 -20.031 1 95.62 89 ASP A C 1
ATOM 720 O O . ASP A 1 89 ? -1.235 -6.852 -20.797 1 95.62 89 ASP A O 1
ATOM 724 N N . ILE A 1 90 ? -2.086 -7.117 -18.703 1 96.69 90 ILE A N 1
ATOM 725 C CA . ILE A 1 90 ? -0.82 -6.625 -18.172 1 96.69 90 ILE A CA 1
ATOM 726 C C . ILE A 1 90 ? -0.203 -7.676 -17.25 1 96.69 90 ILE A C 1
ATOM 728 O O . ILE A 1 90 ? 0.762 -7.398 -16.531 1 96.69 90 ILE A O 1
ATOM 732 N N . ILE A 1 91 ? -0.761 -8.883 -17.219 1 97.94 91 ILE A N 1
ATOM 733 C CA . ILE A 1 91 ? -0.239 -9.961 -16.391 1 97.94 91 ILE A CA 1
ATOM 734 C C . ILE A 1 91 ? 0.219 -11.117 -17.281 1 97.94 91 ILE A C 1
ATOM 736 O O . ILE A 1 91 ? -0.462 -11.469 -18.25 1 97.94 91 ILE A O 1
ATOM 740 N N . ASN A 1 92 ? 1.388 -11.609 -17.078 1 97.88 92 ASN A N 1
ATOM 741 C CA . ASN A 1 92 ? 1.766 -12.961 -17.469 1 97.88 92 ASN A CA 1
ATOM 742 C C . ASN A 1 92 ? 1.649 -13.938 -16.297 1 97.88 92 ASN A C 1
ATOM 744 O O . ASN A 1 92 ? 2.521 -13.969 -15.422 1 97.88 92 ASN A O 1
ATOM 748 N N . LEU A 1 93 ? 0.578 -14.734 -16.297 1 98.69 93 LEU A N 1
ATOM 749 C CA . LEU A 1 93 ? 0.251 -15.578 -15.164 1 98.69 93 LEU A CA 1
ATOM 750 C C . LEU A 1 93 ? 0.751 -17 -15.391 1 98.69 93 LEU A C 1
ATOM 752 O O . LEU A 1 93 ? 0.538 -17.578 -16.453 1 98.69 93 LEU A O 1
ATOM 756 N N . THR A 1 94 ? 1.453 -17.484 -14.438 1 98.75 94 THR A N 1
ATOM 757 C CA . THR A 1 94 ? 1.86 -18.891 -14.391 1 98.75 94 THR A CA 1
ATOM 758 C C . THR A 1 94 ? 1.256 -19.594 -13.18 1 98.75 94 THR A C 1
ATOM 760 O O . THR A 1 94 ? 1.311 -19.062 -12.062 1 98.75 94 THR A O 1
ATOM 763 N N . LEU A 1 95 ? 0.604 -20.734 -13.438 1 98.94 95 LEU A N 1
ATOM 764 C CA . LEU A 1 95 ? 0.046 -21.562 -12.375 1 98.94 95 LEU A CA 1
ATOM 765 C C . LEU A 1 95 ? 0.879 -22.812 -12.172 1 98.94 95 LEU A C 1
ATOM 767 O O . LEU A 1 95 ? 1.23 -23.5 -13.141 1 98.94 95 LEU A O 1
ATOM 771 N N . VAL A 1 96 ? 1.218 -23.078 -10.898 1 98.94 96 VAL A N 1
ATOM 772 C CA . VAL A 1 96 ? 2.02 -24.266 -10.586 1 98.94 96 VAL A CA 1
ATOM 773 C C . VAL A 1 96 ? 1.295 -25.125 -9.547 1 98.94 96 VAL A C 1
ATOM 775 O O . VAL A 1 96 ? 1.522 -24.984 -8.344 1 98.94 96 VAL A O 1
ATOM 778 N N . PRO A 1 97 ? 0.475 -26.016 -9.977 1 98.88 97 PRO A N 1
ATOM 779 C CA . PRO A 1 97 ? -0.228 -26.906 -9.039 1 98.88 97 PRO A CA 1
ATOM 780 C C . PRO A 1 97 ? 0.654 -28.031 -8.523 1 98.88 97 PRO A C 1
ATOM 782 O O . PRO A 1 97 ? 0.983 -28.953 -9.273 1 98.88 97 PRO A O 1
ATOM 785 N N . TYR A 1 98 ? 1.139 -27.969 -7.344 1 98.69 98 TYR A N 1
ATOM 786 C CA . TYR A 1 98 ? 1.974 -28.938 -6.656 1 98.69 98 TYR A CA 1
ATOM 787 C C . TYR A 1 98 ? 1.972 -28.703 -5.152 1 98.69 98 TYR A C 1
ATOM 789 O O . TYR A 1 98 ? 1.646 -29.609 -4.375 1 98.69 98 TYR A O 1
ATOM 797 N N . GLY A 1 99 ? 2.348 -27.438 -4.816 1 98.06 99 GLY A N 1
ATOM 798 C CA . GLY A 1 99 ? 2.277 -26.969 -3.443 1 98.06 99 GLY A CA 1
ATOM 799 C C . GLY A 1 99 ? 3.232 -27.688 -2.516 1 98.06 99 GLY A C 1
ATOM 800 O O . GLY A 1 99 ? 4.43 -27.781 -2.797 1 98.06 99 GLY A O 1
ATOM 801 N N . ASN A 1 100 ? 2.672 -28.172 -1.431 1 97.81 100 ASN A N 1
ATOM 802 C CA . ASN A 1 100 ? 3.465 -28.812 -0.39 1 97.81 100 ASN A CA 1
ATOM 803 C C . ASN A 1 100 ? 3.631 -30.312 -0.659 1 97.81 100 ASN A C 1
ATOM 805 O O . ASN A 1 100 ? 4.051 -31.062 0.223 1 97.81 100 ASN A O 1
ATOM 809 N N . ALA A 1 101 ? 3.293 -30.797 -1.806 1 97.62 101 ALA A N 1
ATOM 810 C CA . ALA A 1 101 ? 3.453 -32.219 -2.148 1 97.62 101 ALA A CA 1
ATOM 811 C C . ALA A 1 101 ? 4.922 -32.625 -2.109 1 97.62 101 ALA A C 1
ATOM 813 O O . ALA A 1 101 ? 5.812 -31.766 -2.09 1 97.62 101 ALA A O 1
ATOM 814 N N . ARG A 1 102 ? 5.113 -33.906 -1.975 1 97.56 102 ARG A N 1
ATOM 815 C CA . ARG A 1 102 ? 6.43 -34.531 -2.043 1 97.56 102 ARG A CA 1
ATOM 816 C C . ARG A 1 102 ? 6.453 -35.625 -3.09 1 97.56 102 ARG A C 1
ATOM 818 O O . ARG A 1 102 ? 5.41 -36.188 -3.443 1 97.56 102 ARG A O 1
ATOM 825 N N . GLU A 1 103 ? 7.668 -35.844 -3.619 1 97.69 103 GLU A N 1
ATOM 826 C CA . GLU A 1 103 ? 7.762 -36.906 -4.621 1 97.69 103 GLU A CA 1
ATOM 827 C C . GLU A 1 103 ? 8.969 -37.781 -4.371 1 97.69 103 GLU A C 1
ATOM 829 O O . GLU A 1 103 ? 9.961 -37.344 -3.781 1 97.69 103 GLU A O 1
ATOM 834 N N . GLU A 1 104 ? 8.828 -39.031 -4.691 1 97.31 104 GLU A N 1
ATOM 835 C CA . GLU A 1 104 ? 9.898 -40.031 -4.695 1 97.31 104 GLU A CA 1
ATOM 836 C C . GLU A 1 104 ? 9.852 -40.875 -5.953 1 97.31 104 GLU A C 1
ATOM 838 O O . GLU A 1 104 ? 8.781 -41.312 -6.375 1 97.31 104 GLU A O 1
ATOM 843 N N . LYS A 1 105 ? 10.969 -41.031 -6.551 1 96.56 105 LYS A N 1
ATOM 844 C CA . LYS A 1 105 ? 11.039 -41.875 -7.734 1 96.56 105 LYS A CA 1
ATOM 845 C C . LYS A 1 105 ? 11.133 -43.344 -7.352 1 96.56 105 LYS A C 1
ATOM 847 O O . LYS A 1 105 ? 11.93 -43.719 -6.488 1 96.56 105 LYS A O 1
ATOM 852 N N . ASP A 1 106 ? 10.305 -44.156 -7.918 1 94 106 ASP A N 1
ATOM 853 C CA . ASP A 1 106 ? 10.367 -45.562 -7.598 1 94 106 ASP A CA 1
ATOM 854 C C . ASP A 1 106 ? 11.305 -46.312 -8.547 1 94 106 ASP A C 1
ATOM 856 O O . ASP A 1 106 ? 11.938 -45.688 -9.406 1 94 106 ASP A O 1
ATOM 860 N N . ALA A 1 107 ? 11.461 -47.656 -8.359 1 94.69 107 ALA A N 1
ATOM 861 C CA . ALA A 1 107 ? 12.422 -48.5 -9.078 1 94.69 107 ALA A CA 1
ATOM 862 C C . ALA A 1 107 ? 12.125 -48.5 -10.578 1 94.69 107 ALA A C 1
ATOM 864 O O . ALA A 1 107 ? 13.039 -48.656 -11.391 1 94.69 107 ALA A O 1
ATOM 865 N N . SER A 1 108 ? 10.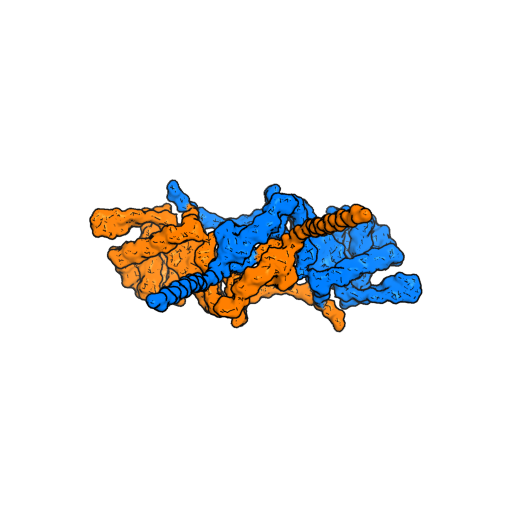914 -48.281 -10.969 1 93.12 108 SER A N 1
ATOM 866 C CA . SER A 1 108 ? 10.5 -48.312 -12.367 1 93.12 108 SER A CA 1
ATOM 867 C C . SER A 1 108 ? 10.75 -46.938 -13.031 1 93.12 108 SER A C 1
ATOM 869 O O . SER A 1 108 ? 10.625 -46.812 -14.258 1 93.12 108 SER A O 1
ATOM 871 N N . GLY A 1 109 ? 11.047 -45.938 -12.273 1 93.94 109 GLY A N 1
ATOM 872 C CA . GLY A 1 109 ? 11.273 -44.625 -12.805 1 93.94 109 GLY A CA 1
ATOM 873 C C . GLY A 1 109 ? 10.07 -43.719 -12.672 1 93.94 109 GLY A C 1
ATOM 874 O O . GLY A 1 109 ? 10.125 -42.531 -13.047 1 93.94 109 GLY A O 1
ATOM 875 N N . LYS A 1 110 ? 9.031 -44.25 -12.195 1 95.81 110 LYS A N 1
ATOM 876 C CA . LYS A 1 110 ? 7.812 -43.469 -11.984 1 95.81 110 LYS A CA 1
ATOM 877 C C . LYS A 1 110 ? 7.898 -42.625 -10.703 1 95.81 110 LYS A C 1
ATOM 879 O O . LYS A 1 110 ? 8.461 -43.094 -9.703 1 95.81 110 LYS A O 1
ATOM 884 N N . TRP A 1 111 ? 7.359 -41.469 -10.797 1 98 111 TRP A N 1
ATOM 885 C CA . TRP A 1 111 ? 7.324 -40.625 -9.609 1 98 111 TRP A CA 1
ATOM 886 C C . TRP A 1 111 ? 6.074 -40.875 -8.781 1 98 111 TRP A C 1
ATOM 888 O O . TRP A 1 111 ? 4.957 -40.875 -9.305 1 98 111 TRP A O 1
ATOM 898 N N . ASN A 1 112 ? 6.289 -41.156 -7.508 1 97.94 112 ASN A N 1
ATOM 899 C CA . ASN A 1 112 ? 5.195 -41.25 -6.547 1 97.94 112 ASN A CA 1
ATOM 900 C C . ASN A 1 112 ? 5.02 -39.969 -5.754 1 97.94 112 ASN A C 1
ATOM 902 O O . ASN A 1 112 ? 5.992 -39.438 -5.227 1 97.94 112 ASN A O 1
ATOM 906 N N . TYR A 1 113 ? 3.793 -39.531 -5.727 1 98.06 113 TYR A N 1
ATOM 907 C CA . TYR A 1 113 ? 3.52 -38.25 -5.059 1 98.06 113 TYR A CA 1
ATOM 908 C C . TYR A 1 113 ? 2.75 -38.469 -3.762 1 98.06 113 TYR A C 1
ATOM 910 O O . TYR A 1 113 ? 1.854 -39.312 -3.699 1 98.06 113 TYR A O 1
ATOM 918 N N . THR A 1 114 ? 3.119 -37.75 -2.713 1 97.94 114 THR A N 1
ATOM 919 C CA . THR A 1 114 ? 2.393 -37.625 -1.453 1 97.94 114 THR A CA 1
ATOM 920 C C . THR A 1 114 ? 1.907 -36.188 -1.243 1 97.94 114 THR A C 1
ATOM 922 O O . THR A 1 114 ? 2.701 -35.25 -1.285 1 97.94 114 THR A O 1
ATOM 925 N N . CYS A 1 115 ? 0.635 -36.062 -1.048 1 97.62 115 CYS A N 1
ATOM 926 C CA . CYS A 1 115 ? 0.052 -34.719 -1.012 1 97.62 115 CYS A CA 1
ATOM 927 C C . CYS A 1 115 ? -0.456 -34.375 0.385 1 97.62 115 CYS A C 1
ATOM 929 O O . CYS A 1 115 ? -0.878 -35.281 1.127 1 97.62 115 CYS A O 1
ATOM 931 N N . GLN A 1 116 ? -0.484 -33.125 0.728 1 95.88 116 GLN A N 1
ATOM 932 C CA . GLN A 1 116 ? -0.813 -32.625 2.057 1 95.88 116 GLN A CA 1
ATOM 933 C C . GLN A 1 116 ? -2.279 -32.875 2.395 1 95.88 116 GLN A C 1
ATOM 935 O O . GLN A 1 116 ? -2.615 -33.188 3.541 1 95.88 116 GLN A O 1
ATOM 940 N N . HIS A 1 117 ? -3.143 -32.812 1.401 1 94.81 117 HIS A N 1
ATOM 941 C CA . HIS A 1 117 ? -4.57 -33 1.62 1 94.81 117 HIS A CA 1
ATOM 942 C C . HIS A 1 117 ? -5.035 -34.344 1.055 1 94.81 117 HIS A C 1
ATOM 944 O O . HIS A 1 117 ? -6.141 -34.438 0.52 1 94.81 117 HIS A O 1
ATOM 950 N N . GLY A 1 118 ? -4.137 -35.281 1.043 1 95.88 118 GLY A N 1
ATOM 951 C CA . GLY A 1 118 ? -4.512 -36.656 0.684 1 95.88 118 GLY A CA 1
ATOM 952 C C . GLY A 1 118 ? -4.422 -36.906 -0.807 1 95.88 118 GLY A C 1
ATOM 953 O O . GLY A 1 118 ? -3.986 -36.062 -1.573 1 95.88 118 GLY A O 1
ATOM 954 N N . GLU A 1 119 ? -4.844 -38.094 -1.185 1 97 119 GLU A N 1
ATOM 955 C CA . GLU A 1 119 ? -4.719 -38.594 -2.553 1 97 119 GLU A CA 1
ATOM 956 C C . GLU A 1 119 ? -5.527 -37.75 -3.525 1 97 119 GLU A C 1
ATOM 958 O O . GLU A 1 119 ? -5.109 -37.531 -4.664 1 97 119 GLU A O 1
ATOM 963 N N . ASP A 1 120 ? -6.648 -37.281 -3.053 1 97.44 120 ASP A N 1
ATOM 964 C CA . ASP A 1 120 ? -7.5 -36.469 -3.912 1 97.44 120 ASP A CA 1
ATOM 965 C C . ASP A 1 120 ? -6.777 -35.188 -4.348 1 97.44 120 ASP A C 1
ATOM 967 O O . ASP A 1 120 ? -6.969 -34.719 -5.469 1 97.44 120 ASP A O 1
ATOM 971 N N . GLU A 1 121 ? -6.02 -34.625 -3.459 1 97.94 121 GLU A N 1
ATOM 972 C CA . GLU A 1 121 ? -5.219 -33.469 -3.832 1 97.94 121 GLU A CA 1
ATOM 973 C C . GLU A 1 121 ? -4.258 -33.781 -4.969 1 97.94 121 GLU A C 1
ATOM 975 O O . GLU A 1 121 ? -4.102 -33 -5.906 1 97.94 121 GLU A O 1
ATOM 980 N N . CYS A 1 122 ? -3.58 -34.969 -4.883 1 98.62 122 CYS A N 1
ATOM 981 C CA . CYS A 1 122 ? -2.664 -35.375 -5.938 1 98.62 122 CYS A CA 1
ATOM 982 C C . CYS A 1 122 ? -3.391 -35.5 -7.27 1 98.62 122 CYS A C 1
ATOM 984 O O . CYS A 1 122 ? -2.877 -35.062 -8.305 1 98.62 122 CYS A O 1
ATOM 986 N N . VAL A 1 123 ? -4.578 -36.062 -7.191 1 98.5 123 VAL A N 1
ATOM 987 C CA . VAL A 1 123 ? -5.391 -36.219 -8.398 1 98.5 123 VAL A CA 1
ATOM 988 C C . VAL A 1 123 ? -5.723 -34.844 -8.969 1 98.5 123 VAL A C 1
ATOM 990 O O . VAL A 1 123 ? -5.586 -34.625 -10.172 1 98.5 123 VAL A O 1
ATOM 993 N N . GLY A 1 124 ? -6.129 -33.938 -8.094 1 98.69 124 GLY A N 1
ATOM 994 C CA . GLY A 1 124 ? -6.453 -32.594 -8.523 1 98.69 124 GLY A CA 1
ATOM 995 C C . GLY A 1 124 ? -5.273 -31.875 -9.141 1 98.69 124 GLY A C 1
ATOM 996 O O . GLY A 1 124 ? -5.41 -31.234 -10.188 1 98.69 124 GLY A O 1
ATOM 997 N N . ASN A 1 125 ? -4.141 -31.953 -8.477 1 98.88 125 ASN A N 1
ATOM 998 C CA . ASN A 1 125 ? -2.926 -31.359 -9.023 1 98.88 125 ASN A CA 1
ATOM 999 C C . ASN A 1 125 ? -2.658 -31.859 -10.445 1 98.88 125 ASN A C 1
ATOM 1001 O O . ASN A 1 125 ? -2.367 -31.062 -11.336 1 98.88 125 ASN A O 1
ATOM 1005 N N . LEU A 1 126 ? -2.758 -33.094 -10.641 1 98.88 126 LEU A N 1
ATOM 1006 C CA . LEU A 1 126 ? -2.494 -33.719 -11.938 1 98.88 126 LEU A CA 1
ATOM 1007 C C . LEU A 1 126 ? -3.5 -33.219 -12.977 1 98.88 126 LEU A C 1
ATOM 1009 O O . LEU A 1 126 ? -3.129 -32.938 -14.117 1 98.88 126 LEU A O 1
ATOM 1013 N N . ILE A 1 127 ? -4.742 -33.156 -12.594 1 98.81 127 ILE A N 1
ATOM 1014 C CA . ILE A 1 127 ? -5.777 -32.688 -13.508 1 98.81 127 ILE A CA 1
ATOM 1015 C C . ILE A 1 127 ? -5.457 -31.266 -13.969 1 98.81 127 ILE A C 1
ATOM 1017 O O . ILE A 1 127 ? -5.496 -30.969 -15.164 1 98.81 127 ILE A O 1
ATOM 1021 N N . GLU A 1 128 ? -5.125 -30.422 -13.07 1 98.88 128 GLU A N 1
ATOM 1022 C CA . GLU A 1 128 ? -4.832 -29.016 -13.383 1 98.88 128 GLU A CA 1
ATOM 1023 C C . GLU A 1 128 ? -3.545 -28.891 -14.195 1 98.88 128 GLU A C 1
ATOM 1025 O O . GLU A 1 128 ? -3.477 -28.125 -15.148 1 98.88 128 GLU A O 1
ATOM 1030 N N . THR A 1 129 ? -2.557 -29.672 -13.828 1 98.94 129 THR A N 1
ATOM 1031 C CA . THR A 1 129 ? -1.311 -29.719 -14.586 1 98.94 129 THR A CA 1
ATOM 1032 C C . THR A 1 129 ? -1.568 -30.141 -16.031 1 98.94 129 THR A C 1
ATOM 1034 O O . THR A 1 129 ? -1.075 -29.516 -16.969 1 98.94 129 THR A O 1
ATOM 1037 N N . CYS A 1 130 ? -2.324 -31.203 -16.203 1 98.94 130 CYS A N 1
ATOM 1038 C CA . CYS A 1 130 ? -2.646 -31.703 -17.531 1 98.94 130 CYS A CA 1
ATOM 1039 C C . CYS A 1 130 ? -3.484 -30.703 -18.312 1 98.94 130 CYS A C 1
ATOM 1041 O O . CYS A 1 130 ? -3.316 -30.562 -19.531 1 98.94 130 CYS A O 1
ATOM 1043 N N . ALA A 1 131 ? -4.398 -30.031 -17.641 1 98.94 131 ALA A N 1
ATOM 1044 C CA . ALA A 1 131 ? -5.195 -29 -18.297 1 98.94 131 ALA A CA 1
ATOM 1045 C C . ALA A 1 131 ? -4.305 -27.906 -18.859 1 98.94 131 ALA A C 1
ATOM 1047 O O . ALA A 1 131 ? -4.48 -27.484 -20.016 1 98.94 131 ALA A O 1
ATOM 1048 N N . ILE A 1 132 ? -3.367 -27.453 -18.094 1 98.88 132 ILE A N 1
ATOM 1049 C CA . ILE A 1 132 ? -2.438 -26.422 -18.531 1 98.88 132 ILE A CA 1
ATOM 1050 C C . ILE A 1 132 ? -1.677 -26.906 -19.766 1 98.88 132 ILE A C 1
ATOM 1052 O O . ILE A 1 132 ? -1.544 -26.156 -20.734 1 98.88 132 ILE A O 1
ATOM 1056 N N . HIS A 1 133 ? -1.2 -28.109 -19.734 1 98.81 133 HIS A N 1
ATOM 1057 C CA . HIS A 1 133 ? -0.372 -28.656 -20.797 1 98.81 133 HIS A CA 1
ATOM 1058 C C . HIS A 1 133 ? -1.178 -28.844 -22.078 1 98.81 133 HIS A C 1
ATOM 1060 O O . HIS A 1 133 ? -0.694 -28.547 -23.172 1 98.81 133 HIS A O 1
ATOM 1066 N N . LEU A 1 134 ? -2.346 -29.344 -21.984 1 98.88 134 LEU A N 1
ATOM 1067 C CA . LEU A 1 134 ? -3.107 -29.766 -23.156 1 98.88 134 LEU A CA 1
ATOM 1068 C C . LEU A 1 134 ? -3.863 -28.578 -23.75 1 98.88 134 LEU A C 1
ATOM 1070 O O . LEU A 1 134 ? -3.998 -28.484 -24.969 1 98.88 134 LEU A O 1
ATOM 1074 N N . LEU A 1 135 ? -4.438 -27.734 -22.906 1 98.31 135 LEU A N 1
ATOM 1075 C CA . LEU A 1 135 ? -5.238 -26.625 -23.422 1 98.31 135 LEU A CA 1
ATOM 1076 C C . LEU A 1 135 ? -4.344 -25.484 -23.906 1 98.31 135 LEU A C 1
ATOM 1078 O O . LEU A 1 135 ? -4.715 -24.75 -24.828 1 98.31 135 LEU A O 1
ATOM 1082 N N . LYS A 1 136 ? -3.203 -25.25 -23.297 1 97.62 136 LYS A N 1
ATOM 1083 C CA . LYS A 1 136 ? -2.111 -24.375 -23.688 1 97.62 136 LYS A CA 1
ATOM 1084 C C . LYS A 1 136 ? -2.518 -22.906 -23.562 1 97.62 136 LYS A C 1
ATOM 1086 O O . LYS A 1 136 ? -1.797 -22.109 -22.953 1 97.62 136 LYS A O 1
ATOM 1091 N N . ASN A 1 137 ? -3.723 -22.594 -24.109 1 97.62 137 ASN A N 1
ATOM 1092 C CA . ASN A 1 137 ? -4.211 -21.219 -24.078 1 97.62 137 ASN A CA 1
ATOM 1093 C C . ASN A 1 137 ? -4.75 -20.844 -22.703 1 97.62 137 ASN A C 1
ATOM 1095 O O . ASN A 1 137 ? -5.73 -21.422 -22.234 1 97.62 137 ASN A O 1
ATOM 1099 N N . ILE A 1 138 ? -4.164 -19.812 -22.094 1 98 138 ILE A N 1
ATOM 1100 C CA . ILE A 1 138 ? -4.512 -19.453 -20.734 1 98 138 ILE A CA 1
ATOM 1101 C C . ILE A 1 138 ? -5.93 -18.891 -20.672 1 98 138 ILE A C 1
ATOM 1103 O O . ILE A 1 138 ? -6.617 -19 -19.656 1 98 138 ILE A O 1
ATOM 1107 N N . SER A 1 139 ? -6.395 -18.344 -21.688 1 97.38 139 SER A N 1
ATOM 1108 C CA . SER A 1 139 ? -7.762 -17.828 -21.719 1 97.38 139 SER A CA 1
ATOM 1109 C C . SER A 1 139 ? -8.773 -18.969 -21.625 1 97.38 139 SER A C 1
ATOM 1111 O O . SER A 1 139 ? -9.953 -18.734 -21.359 1 97.38 139 SER A O 1
ATOM 1113 N N . VAL A 1 140 ? -8.258 -20.172 -21.859 1 98 140 VAL A N 1
ATOM 1114 C CA . VAL A 1 140 ? -9.117 -21.359 -21.781 1 98 140 VAL A CA 1
ATOM 1115 C C . VAL A 1 140 ? -8.875 -22.094 -20.469 1 98 140 VAL A C 1
ATOM 1117 O O . VAL A 1 140 ? -9.82 -22.359 -19.719 1 98 140 VAL A O 1
ATOM 1120 N N . TYR A 1 141 ? -7.59 -22.312 -20.141 1 98.44 141 TYR A N 1
ATOM 1121 C CA . TYR A 1 141 ? -7.367 -23.188 -18.984 1 98.44 141 TYR A CA 1
ATOM 1122 C C . TYR A 1 141 ? -7.535 -22.406 -17.688 1 98.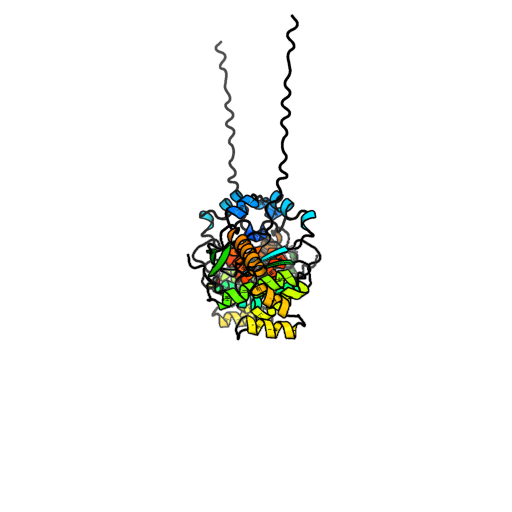44 141 TYR A C 1
ATOM 1124 O O . TYR A 1 141 ? -7.805 -23 -16.641 1 98.44 141 TYR A O 1
ATOM 1132 N N . PHE A 1 142 ? -7.398 -21.141 -17.688 1 98.75 142 PHE A N 1
ATOM 1133 C CA . PHE A 1 142 ? -7.527 -20.406 -16.422 1 98.75 142 PHE A CA 1
ATOM 1134 C C . PHE A 1 142 ? -8.969 -20.438 -15.93 1 98.75 142 PHE A C 1
ATOM 1136 O O . PHE A 1 142 ? -9.227 -20.781 -14.773 1 98.75 142 PHE A O 1
ATOM 1143 N N . PRO A 1 143 ? -9.984 -20.094 -16.766 1 98.38 143 PRO A N 1
ATOM 1144 C CA . PRO A 1 143 ? -11.359 -20.203 -16.266 1 98.38 143 PRO A CA 1
ATOM 1145 C C . PRO A 1 143 ? -11.703 -21.625 -15.805 1 98.38 143 PRO A C 1
ATOM 1147 O O . PRO A 1 143 ? -12.453 -21.797 -14.836 1 98.38 143 PRO A O 1
ATOM 1150 N N . PHE A 1 144 ? -11.188 -22.609 -16.484 1 98.69 144 PHE A N 1
ATOM 1151 C CA . PHE A 1 144 ? -11.422 -24 -16.125 1 98.69 144 PHE A CA 1
ATOM 1152 C C . PHE A 1 144 ? -10.859 -24.297 -14.734 1 98.69 144 PHE A C 1
ATOM 1154 O O . PHE A 1 144 ? -11.57 -24.797 -13.859 1 98.69 144 PHE A O 1
ATOM 1161 N N . ILE A 1 145 ? -9.617 -23.891 -14.469 1 98.69 145 ILE A N 1
ATOM 1162 C CA . ILE A 1 145 ? -8.945 -24.156 -13.195 1 98.69 145 ILE A CA 1
ATOM 1163 C C . ILE A 1 145 ? -9.586 -23.297 -12.102 1 98.69 145 ILE A C 1
ATOM 1165 O O . ILE A 1 145 ? -9.797 -23.781 -10.984 1 98.69 145 ILE A O 1
ATOM 1169 N N . SER A 1 146 ? -9.883 -22.062 -12.43 1 98.62 146 SER A N 1
ATOM 1170 C CA . SER A 1 146 ? -10.57 -21.188 -11.477 1 98.62 146 SER A CA 1
ATOM 1171 C C . SER A 1 146 ? -11.898 -21.797 -11.039 1 98.62 146 SER A C 1
ATOM 1173 O O . SER A 1 146 ? -12.234 -21.766 -9.852 1 98.62 146 SER A O 1
ATOM 1175 N N . CYS A 1 147 ? -12.633 -22.344 -12.008 1 98.12 147 CYS A N 1
ATOM 1176 C CA . CYS A 1 147 ? -13.898 -23 -11.719 1 98.12 147 CYS A CA 1
ATOM 1177 C C . CYS A 1 147 ? -13.703 -24.156 -10.742 1 98.12 147 CYS A C 1
ATOM 1179 O O . CYS A 1 147 ? -14.453 -24.297 -9.773 1 98.12 147 CYS A O 1
ATOM 1181 N N . ILE A 1 148 ? -12.695 -24.953 -10.945 1 98.12 148 ILE A N 1
ATOM 1182 C CA . ILE A 1 148 ? -12.398 -26.094 -10.078 1 98.12 148 ILE A CA 1
ATOM 1183 C C . ILE A 1 148 ? -12.062 -25.609 -8.672 1 98.12 148 ILE A C 1
ATOM 1185 O O . ILE A 1 148 ? -12.578 -26.125 -7.688 1 98.12 148 ILE A O 1
ATOM 1189 N N . GLU A 1 149 ? -11.273 -24.562 -8.586 1 97.62 149 GLU A N 1
ATOM 1190 C CA . GLU A 1 149 ? -10.797 -24.047 -7.301 1 97.62 149 GLU A CA 1
ATOM 1191 C C . GLU A 1 149 ? -11.906 -23.312 -6.559 1 97.62 149 GLU A C 1
ATOM 1193 O O . GLU A 1 149 ? -11.82 -23.094 -5.348 1 97.62 149 GLU A O 1
ATOM 1198 N N . HIS A 1 150 ? -12.906 -22.906 -7.25 1 96.62 150 HIS A N 1
ATOM 1199 C CA . HIS A 1 150 ? -14.047 -22.234 -6.629 1 96.62 150 HIS A CA 1
ATOM 1200 C C . HIS A 1 150 ? -15.055 -23.234 -6.09 1 96.62 150 HIS A C 1
ATOM 1202 O O . HIS A 1 150 ? -15.898 -22.891 -5.254 1 96.62 150 HIS A O 1
ATOM 1208 N N . ASP A 1 151 ? -14.914 -24.406 -6.672 1 92.31 151 ASP A N 1
ATOM 1209 C CA . ASP A 1 151 ? -15.891 -25.406 -6.262 1 92.31 151 ASP A CA 1
ATOM 1210 C C . ASP A 1 151 ? -15.641 -25.859 -4.82 1 92.31 151 ASP A C 1
ATOM 1212 O O . ASP A 1 151 ? -14.508 -26.156 -4.445 1 92.31 151 ASP A O 1
ATOM 1216 N N . GLN A 1 152 ? -16.656 -25.781 -4.023 1 83.88 152 GLN A N 1
ATOM 1217 C CA . GLN A 1 152 ? -16.531 -26.047 -2.594 1 83.88 152 GLN A CA 1
ATOM 1218 C C . GLN A 1 152 ? -16.797 -27.516 -2.279 1 83.88 152 GLN A C 1
ATOM 1220 O O . GLN A 1 152 ? -16.344 -28.031 -1.246 1 83.88 152 GLN A O 1
ATOM 1225 N N . PHE A 1 153 ? -17.547 -28 -3.256 1 79.19 153 PHE A N 1
ATOM 1226 C CA . PHE A 1 153 ? -18 -29.344 -2.922 1 79.19 153 PHE A CA 1
ATOM 1227 C C . PHE A 1 153 ? -17.578 -30.344 -4.004 1 79.19 153 PHE A C 1
ATOM 1229 O O . PHE A 1 153 ? -17.375 -29.953 -5.16 1 79.19 153 PHE A O 1
ATOM 1236 N N . GLY A 1 154 ? -16.984 -31.469 -3.494 1 82.19 154 GLY A N 1
ATOM 1237 C CA . GLY A 1 154 ? -16.734 -32.531 -4.438 1 82.19 154 GLY A CA 1
ATOM 1238 C C . GLY A 1 154 ? -15.273 -32.906 -4.551 1 82.19 154 GLY A C 1
ATOM 1239 O O . GLY A 1 154 ? -14.406 -32.156 -4.086 1 82.19 154 GLY A O 1
ATOM 1240 N N . THR A 1 155 ? -15.07 -34.031 -5.199 1 94.56 155 THR A N 1
ATOM 1241 C CA . THR A 1 155 ? -13.734 -34.5 -5.555 1 94.56 155 THR A CA 1
ATOM 1242 C C . THR A 1 155 ? -13.195 -33.719 -6.758 1 94.56 155 THR A C 1
ATOM 1244 O O . THR A 1 155 ? -13.961 -33.094 -7.492 1 94.56 155 THR A O 1
ATOM 1247 N N . PRO A 1 156 ? -11.93 -33.688 -6.91 1 97.12 156 PRO A N 1
ATOM 1248 C CA . PRO A 1 156 ? -11.344 -33.031 -8.07 1 97.12 156 PRO A CA 1
ATOM 1249 C C . PRO A 1 156 ? -11.922 -33.5 -9.391 1 97.12 156 PRO A C 1
ATOM 1251 O O . PRO A 1 156 ? -12.141 -32.719 -10.312 1 97.12 156 PRO A O 1
ATOM 1254 N N . GLN A 1 157 ? -12.203 -34.812 -9.477 1 97.19 157 GLN A N 1
ATOM 1255 C CA . GLN A 1 157 ? -12.766 -35.375 -10.703 1 97.19 157 GLN A CA 1
ATOM 1256 C C . GLN A 1 157 ? -14.164 -34.812 -10.961 1 97.19 157 GLN A C 1
ATOM 1258 O O . GLN A 1 157 ? -14.5 -34.469 -12.094 1 97.19 157 GLN A O 1
ATOM 1263 N N . PHE A 1 158 ? -14.891 -34.781 -9.93 1 97 158 PHE A N 1
ATOM 1264 C CA . PHE A 1 158 ? -16.25 -34.25 -10.047 1 97 158 PHE A CA 1
ATOM 1265 C C . PHE A 1 158 ? -16.219 -32.781 -10.445 1 97 158 PHE A C 1
ATOM 1267 O O . PHE A 1 158 ? -16.953 -32.375 -11.344 1 97 158 PHE A O 1
ATOM 1274 N N . SER A 1 159 ? -15.422 -32.031 -9.727 1 97.69 159 SER A N 1
ATOM 1275 C CA . SER A 1 159 ? -15.297 -30.594 -10.023 1 97.69 159 SER A CA 1
ATOM 1276 C C . SER A 1 159 ? -14.836 -30.375 -11.461 1 97.69 159 SER A C 1
ATOM 1278 O O . SER A 1 159 ? -15.336 -29.484 -12.148 1 97.69 159 SER A O 1
ATOM 1280 N N . ALA A 1 160 ? -13.883 -31.188 -11.898 1 98.38 160 ALA A N 1
ATOM 1281 C CA . ALA A 1 160 ? -13.383 -31.078 -13.266 1 98.38 160 ALA A CA 1
ATOM 1282 C C . ALA A 1 160 ? -14.5 -31.344 -14.281 1 98.38 160 ALA A C 1
ATOM 1284 O O . ALA A 1 160 ? -14.625 -30.625 -15.273 1 98.38 160 ALA A O 1
ATOM 1285 N N . LYS A 1 161 ? -15.273 -32.375 -14.039 1 97.94 161 LYS A N 1
ATOM 1286 C CA . LYS A 1 161 ? -16.375 -32.719 -14.93 1 97.94 161 LYS A CA 1
ATOM 1287 C C . LYS A 1 161 ? -17.391 -31.578 -15.008 1 97.94 161 LYS A C 1
ATOM 1289 O O . LYS A 1 161 ? -17.781 -31.156 -16.109 1 97.94 161 LYS A O 1
ATOM 1294 N N . LYS A 1 162 ? -17.781 -31.125 -13.875 1 97.69 162 LYS A N 1
ATOM 1295 C CA . LYS A 1 162 ? -18.734 -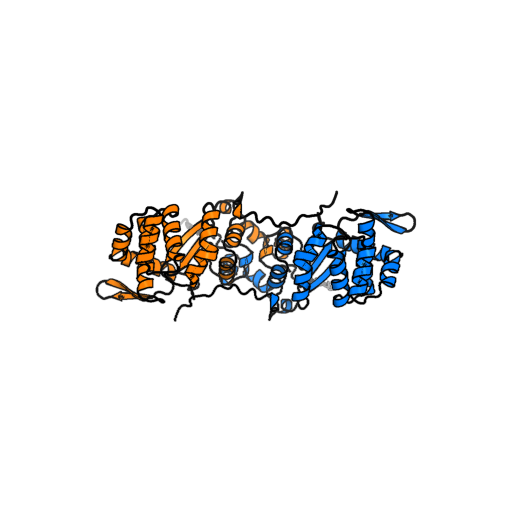30.031 -13.797 1 97.69 162 LYS A CA 1
ATOM 1296 C C . LYS A 1 162 ? -18.219 -28.797 -14.539 1 97.69 162 LYS A C 1
ATOM 1298 O O . LYS A 1 162 ? -18.938 -28.203 -15.344 1 97.69 162 LYS A O 1
ATOM 1303 N N . CYS A 1 163 ? -16.969 -28.406 -14.32 1 98.25 163 CYS A N 1
ATOM 1304 C CA . CYS A 1 163 ? -16.375 -27.203 -14.883 1 98.25 163 CYS A CA 1
ATOM 1305 C C . CYS A 1 163 ? -16.109 -27.359 -16.375 1 98.25 163 CYS A C 1
ATOM 1307 O O . CYS A 1 163 ? -16.25 -26.406 -17.141 1 98.25 163 CYS A O 1
ATOM 1309 N N . ALA A 1 164 ? -15.711 -28.531 -16.781 1 98.38 164 ALA A N 1
ATOM 1310 C CA . ALA A 1 164 ? -15.516 -28.797 -18.203 1 98.38 164 ALA A CA 1
ATOM 1311 C C . ALA A 1 164 ? -16.812 -28.609 -18.984 1 98.38 164 ALA A C 1
ATOM 1313 O O . ALA A 1 164 ? -16.828 -28.016 -20.062 1 98.38 164 ALA A O 1
ATOM 1314 N N . LYS A 1 165 ? -17.859 -29.141 -18.422 1 98 165 LYS A N 1
ATOM 1315 C CA . LYS A 1 165 ? -19.172 -28.984 -19.031 1 98 165 LYS A CA 1
ATOM 1316 C C . LYS A 1 165 ? -19.562 -27.5 -19.125 1 98 165 LYS A C 1
ATOM 1318 O O . LYS A 1 165 ? -20.016 -27.047 -20.188 1 98 165 LYS A O 1
ATOM 1323 N N . GLN A 1 166 ? -19.391 -26.781 -18.125 1 97.38 166 GLN A N 1
ATOM 1324 C CA . GLN A 1 166 ? -19.734 -25.359 -18.062 1 97.38 166 GLN A CA 1
ATOM 1325 C C . GLN A 1 166 ? -18.938 -24.562 -19.078 1 97.38 166 GLN A C 1
ATOM 1327 O O . GLN A 1 166 ? -19.438 -23.578 -19.641 1 97.38 166 GLN A O 1
ATOM 1332 N N . GLN A 1 167 ? -17.672 -24.984 -19.312 1 97.12 167 GLN A N 1
ATOM 1333 C CA . GLN A 1 167 ? -16.781 -24.172 -20.141 1 97.12 167 GLN A CA 1
ATOM 1334 C C . GLN A 1 167 ? -16.672 -24.75 -21.562 1 97.12 167 GLN A C 1
ATOM 1336 O O . GLN A 1 167 ? -15.93 -24.219 -22.391 1 97.12 167 GLN A O 1
ATOM 1341 N N . GLY A 1 168 ? -17.344 -25.797 -21.844 1 97.88 168 GLY A N 1
ATOM 1342 C CA . GLY A 1 168 ? -17.297 -26.422 -23.156 1 97.88 168 GLY A CA 1
ATOM 1343 C C . GLY A 1 168 ? -15.969 -27.078 -23.469 1 97.88 168 GLY A C 1
ATOM 1344 O O . GLY A 1 168 ? -15.477 -26.969 -24.594 1 97.88 168 GLY A O 1
ATOM 1345 N N . ILE A 1 169 ? -15.367 -27.641 -22.516 1 98.31 169 ILE A N 1
ATOM 1346 C CA . ILE A 1 169 ? -14.07 -28.281 -22.672 1 98.31 169 ILE A CA 1
ATOM 1347 C C . ILE A 1 169 ? -14.25 -29.797 -22.75 1 98.31 169 ILE A C 1
ATOM 1349 O O . ILE A 1 169 ? -15.047 -30.375 -22 1 98.31 169 ILE A O 1
ATOM 1353 N N . ASP A 1 170 ? -13.57 -30.422 -23.672 1 98.31 170 ASP A N 1
ATOM 1354 C CA . ASP A 1 170 ? -13.492 -31.875 -23.688 1 98.31 170 ASP A CA 1
ATOM 1355 C C . ASP A 1 170 ? -12.586 -32.406 -22.578 1 98.31 170 ASP A C 1
ATOM 1357 O O . ASP A 1 170 ? -11.359 -32.25 -22.656 1 98.31 170 ASP A O 1
ATOM 1361 N N . LEU A 1 171 ? -13.195 -33.062 -21.656 1 98.56 171 LEU A N 1
ATOM 1362 C CA . LEU A 1 171 ? -12.492 -33.406 -20.422 1 98.56 171 LEU A CA 1
ATOM 1363 C C . LEU A 1 171 ? -11.68 -34.688 -20.594 1 98.56 171 LEU A C 1
ATOM 1365 O O . LEU A 1 171 ? -10.688 -34.906 -19.906 1 98.56 171 LEU A O 1
ATOM 1369 N N . GLN A 1 172 ? -12.039 -35.562 -21.422 1 98.62 172 GLN A N 1
ATOM 1370 C CA . GLN A 1 172 ? -11.508 -36.938 -21.484 1 98.62 172 GLN A CA 1
ATOM 1371 C C . GLN A 1 172 ? -9.992 -36.906 -21.703 1 98.62 172 GLN A C 1
ATOM 1373 O O . GLN A 1 172 ? -9.25 -37.594 -21.016 1 98.62 172 GLN A O 1
ATOM 1378 N N . PRO A 1 173 ? -9.492 -36.125 -22.656 1 98.81 173 PRO A N 1
ATOM 1379 C CA . PRO A 1 173 ? -8.039 -36.125 -22.828 1 98.81 173 PRO A CA 1
ATOM 1380 C C . PRO A 1 173 ? -7.305 -35.656 -21.562 1 98.81 173 PRO A C 1
ATOM 1382 O O . PRO A 1 173 ? -6.207 -36.156 -21.281 1 98.81 173 PRO A O 1
ATOM 1385 N N . ILE A 1 174 ? -7.84 -34.75 -20.812 1 98.88 174 ILE A N 1
ATOM 1386 C CA . ILE A 1 174 ? -7.227 -34.219 -19.578 1 98.88 174 ILE A CA 1
ATOM 1387 C C . ILE A 1 174 ? -7.191 -35.344 -18.531 1 98.88 174 ILE A C 1
ATOM 1389 O O . ILE A 1 174 ? -6.168 -35.531 -17.875 1 98.88 174 ILE A O 1
ATOM 1393 N N . MET A 1 175 ? -8.32 -36.094 -18.406 1 98.75 175 MET A N 1
ATOM 1394 C CA . MET A 1 175 ? -8.391 -37.188 -17.453 1 98.75 175 MET A CA 1
ATOM 1395 C C . MET A 1 175 ? -7.422 -38.312 -17.828 1 98.75 175 MET A C 1
ATOM 1397 O O . MET A 1 175 ? -6.754 -38.875 -16.969 1 98.75 175 MET A O 1
ATOM 1401 N N . ASP A 1 176 ? -7.336 -38.625 -19.125 1 98.81 176 ASP A N 1
ATOM 1402 C CA . ASP A 1 176 ? -6.383 -39.625 -19.594 1 98.81 176 ASP A CA 1
ATOM 1403 C C . ASP A 1 176 ? -4.949 -39.219 -19.266 1 98.81 176 ASP A C 1
ATOM 1405 O O . ASP A 1 176 ? -4.16 -40.031 -18.781 1 98.81 176 ASP A O 1
ATOM 1409 N N . CYS A 1 177 ? -4.68 -38 -19.5 1 98.81 177 CYS A N 1
ATOM 1410 C CA . CYS A 1 177 ? -3.359 -37.469 -19.203 1 98.81 177 CYS A CA 1
ATOM 1411 C C . CYS A 1 177 ? -3.049 -37.594 -17.703 1 98.81 177 CYS A C 1
ATOM 1413 O O . CYS A 1 177 ? -1.933 -37.938 -17.328 1 98.81 177 CYS A O 1
ATOM 1415 N N . SER A 1 178 ? -4.008 -37.344 -16.875 1 98.69 178 SER A N 1
ATOM 1416 C CA . SER A 1 178 ? -3.807 -37.281 -15.43 1 98.69 178 SER A CA 1
ATOM 1417 C C . SER A 1 178 ? -3.471 -38.656 -14.852 1 98.69 178 SER A C 1
ATOM 1419 O O . SER A 1 178 ? -2.975 -38.75 -13.727 1 98.69 178 SER A O 1
ATOM 1421 N N . THR A 1 179 ? -3.715 -39.719 -15.617 1 98 179 THR A N 1
ATOM 1422 C CA . THR A 1 179 ? -3.404 -41.062 -15.141 1 98 179 THR A CA 1
ATOM 1423 C C . THR A 1 179 ? -2.326 -41.719 -16.016 1 98 179 THR A C 1
ATOM 1425 O O . THR A 1 179 ? -2.146 -42.938 -15.984 1 98 179 THR A O 1
ATOM 1428 N N . SER A 1 180 ? -1.609 -40.938 -16.766 1 98.44 180 SER A N 1
ATOM 1429 C CA . SER A 1 180 ? -0.614 -41.438 -17.719 1 98.44 180 SER A CA 1
ATOM 1430 C C . SER A 1 180 ? 0.801 -41.094 -17.25 1 98.44 180 SER A C 1
ATOM 1432 O O . SER A 1 180 ? 0.984 -40.375 -16.281 1 98.44 180 SER A O 1
ATOM 1434 N N . SER A 1 181 ? 1.767 -41.656 -18.031 1 97.75 181 SER A N 1
ATOM 1435 C CA . SER A 1 181 ? 3.168 -41.344 -17.781 1 97.75 181 SER A CA 1
ATOM 1436 C C . SER A 1 181 ? 3.453 -39.875 -18.125 1 97.75 181 SER A C 1
ATOM 1438 O O . SER A 1 181 ? 4.305 -39.25 -17.484 1 97.75 181 SER A O 1
ATOM 1440 N N . LEU A 1 182 ? 2.787 -39.406 -19.094 1 98.38 182 LEU A N 1
ATOM 1441 C CA . LEU A 1 182 ? 2.936 -38 -19.422 1 98.38 182 LEU A CA 1
ATOM 1442 C C . LEU A 1 182 ? 2.551 -37.125 -18.234 1 98.38 182 LEU A C 1
ATOM 1444 O O . LEU A 1 182 ? 3.322 -36.25 -17.844 1 98.38 182 LEU A O 1
ATOM 1448 N N . GLY A 1 183 ? 1.312 -37.312 -17.719 1 98.75 183 GLY A N 1
ATOM 1449 C CA . GLY A 1 183 ? 0.888 -36.562 -16.547 1 98.75 183 GLY A CA 1
ATOM 1450 C C . GLY A 1 183 ? 1.858 -36.656 -15.391 1 98.75 183 GLY A C 1
ATOM 1451 O O . GLY A 1 183 ? 2.141 -35.688 -14.719 1 98.75 183 GLY A O 1
ATOM 1452 N N . ASN A 1 184 ? 2.291 -37.875 -15.133 1 98.62 184 ASN A N 1
ATOM 1453 C CA . ASN A 1 184 ? 3.275 -38.094 -14.078 1 98.62 184 ASN A CA 1
ATOM 1454 C C . ASN A 1 184 ? 4.523 -37.25 -14.273 1 98.62 184 ASN A C 1
ATOM 1456 O O . ASN A 1 184 ? 5.008 -36.625 -13.328 1 98.62 184 ASN A O 1
ATOM 1460 N N . SER A 1 185 ? 5.02 -37.25 -15.469 1 98.56 185 SER A N 1
ATOM 1461 C CA . SER A 1 185 ? 6.215 -36.469 -15.789 1 98.56 185 SER A CA 1
ATOM 1462 C C . SER A 1 185 ? 5.941 -34.969 -15.688 1 98.56 185 SER A C 1
ATOM 1464 O O . SER A 1 185 ? 6.801 -34.188 -15.242 1 98.56 185 SER A O 1
ATOM 1466 N N . LEU A 1 186 ? 4.805 -34.531 -16.172 1 98.88 186 LEU A N 1
ATOM 1467 C CA . LEU A 1 186 ? 4.441 -33.125 -16.094 1 98.88 186 LEU A CA 1
ATOM 1468 C C . LEU A 1 186 ? 4.355 -32.656 -14.648 1 98.88 186 LEU A C 1
ATOM 1470 O O . LEU A 1 186 ? 4.77 -31.547 -14.328 1 98.88 186 LEU A O 1
ATOM 1474 N N . GLU A 1 187 ? 3.818 -33.5 -13.789 1 98.81 187 GLU A N 1
ATOM 1475 C CA . GLU A 1 187 ? 3.744 -33.156 -12.375 1 98.81 187 GLU A CA 1
ATOM 1476 C C . GLU A 1 187 ? 5.137 -33.031 -11.766 1 98.81 187 GLU A C 1
ATOM 1478 O O . GLU A 1 187 ? 5.355 -32.188 -10.891 1 98.81 187 GLU A O 1
ATOM 1483 N N . HIS A 1 188 ? 6.078 -33.844 -12.195 1 98.81 188 HIS A N 1
ATOM 1484 C CA . HIS A 1 188 ? 7.465 -33.688 -11.766 1 98.81 188 HIS A CA 1
ATOM 1485 C C . HIS A 1 188 ? 8.023 -32.344 -12.172 1 98.81 188 HIS A C 1
ATOM 1487 O O . HIS A 1 188 ? 8.797 -31.734 -11.422 1 98.81 188 HIS A O 1
ATOM 1493 N N . GLN A 1 189 ? 7.699 -31.859 -13.32 1 98.75 189 GLN A N 1
ATOM 1494 C CA . GLN A 1 189 ? 8.125 -30.516 -13.727 1 98.75 189 GLN A CA 1
ATOM 1495 C C . GLN A 1 189 ? 7.582 -29.453 -12.781 1 98.75 189 GLN A C 1
ATOM 1497 O O . GLN A 1 189 ? 8.266 -28.469 -12.484 1 98.75 189 GLN A O 1
ATOM 1502 N N . MET A 1 190 ? 6.309 -29.609 -12.344 1 98.88 190 MET A N 1
ATOM 1503 C CA . MET A 1 190 ? 5.762 -28.688 -11.352 1 98.88 190 MET A CA 1
ATOM 1504 C C . MET A 1 190 ? 6.547 -28.766 -10.047 1 98.88 190 MET A C 1
ATOM 1506 O O . MET A 1 190 ? 6.777 -27.75 -9.391 1 98.88 190 MET A O 1
ATOM 1510 N N . ALA A 1 191 ? 6.926 -29.953 -9.648 1 98.69 191 ALA A N 1
ATOM 1511 C CA . ALA A 1 191 ? 7.77 -30.156 -8.469 1 98.69 191 ALA A CA 1
ATOM 1512 C C . ALA A 1 191 ? 9.086 -29.391 -8.609 1 98.69 191 ALA A C 1
ATOM 1514 O O . ALA A 1 191 ? 9.523 -28.719 -7.676 1 98.69 191 ALA A O 1
ATOM 1515 N N . LEU A 1 192 ? 9.719 -29.516 -9.75 1 98.56 192 LEU A N 1
ATOM 1516 C CA . LEU A 1 192 ? 11 -28.859 -9.992 1 98.56 192 LEU A CA 1
ATOM 1517 C C . LEU A 1 192 ? 10.875 -27.344 -9.922 1 98.56 192 LEU A C 1
ATOM 1519 O O . LEU A 1 192 ? 11.742 -26.672 -9.359 1 98.56 192 LEU A O 1
ATOM 1523 N N . LYS A 1 193 ? 9.812 -26.828 -10.5 1 98.69 193 LYS A N 1
ATOM 1524 C CA . LYS A 1 193 ? 9.57 -25.391 -10.414 1 98.69 193 LYS A CA 1
ATOM 1525 C C . LYS A 1 193 ? 9.438 -24.953 -8.953 1 98.69 193 LYS A C 1
ATOM 1527 O O . LYS A 1 193 ? 9.969 -23.906 -8.57 1 98.69 193 LYS A O 1
ATOM 1532 N N . THR A 1 194 ? 8.688 -25.703 -8.195 1 98.5 194 THR A N 1
ATOM 1533 C CA . THR A 1 194 ? 8.461 -25.375 -6.793 1 98.5 194 THR A CA 1
ATOM 1534 C C . THR A 1 194 ? 9.758 -25.469 -5.996 1 98.5 194 THR A C 1
ATOM 1536 O O . THR A 1 194 ? 10.055 -24.594 -5.184 1 98.5 194 THR A O 1
ATOM 1539 N N . GLU A 1 195 ? 10.547 -26.469 -6.246 1 97 195 GLU A N 1
ATOM 1540 C CA . GLU A 1 195 ? 11.805 -26.703 -5.543 1 97 195 GLU A CA 1
ATOM 1541 C C . GLU A 1 195 ? 12.828 -25.609 -5.867 1 97 195 GLU A C 1
ATOM 1543 O O . GLU A 1 195 ? 13.703 -25.328 -5.055 1 97 195 GLU A O 1
ATOM 1548 N N . ALA A 1 196 ? 12.719 -24.953 -6.977 1 97.31 196 ALA A N 1
ATOM 1549 C CA . ALA A 1 196 ? 13.688 -23.969 -7.453 1 97.31 196 ALA A CA 1
ATOM 1550 C C . ALA A 1 196 ? 13.469 -22.625 -6.789 1 97.31 196 ALA A C 1
AT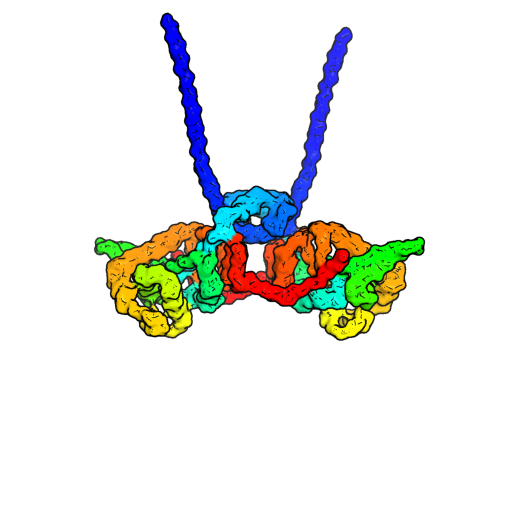OM 1552 O O . ALA A 1 196 ? 14.281 -21.703 -6.945 1 97.31 196 ALA A O 1
ATOM 1553 N N . LEU A 1 197 ? 12.406 -22.516 -6.066 1 96.94 197 LEU A N 1
ATOM 1554 C CA . LEU A 1 197 ? 12.07 -21.25 -5.438 1 96.94 197 LEU A CA 1
ATOM 1555 C C . LEU A 1 197 ? 13.188 -20.797 -4.492 1 96.94 197 LEU A C 1
ATOM 1557 O O . LEU A 1 197 ? 13.758 -21.625 -3.773 1 96.94 197 LEU A O 1
ATOM 1561 N N . ASN A 1 198 ? 13.508 -19.547 -4.535 1 92.62 198 ASN A N 1
ATOM 1562 C CA . ASN A 1 198 ? 14.422 -18.891 -3.619 1 92.62 198 ASN A CA 1
ATOM 1563 C C . ASN A 1 198 ? 13.828 -17.594 -3.076 1 92.62 198 ASN A C 1
ATOM 1565 O O . ASN A 1 198 ? 13.688 -16.609 -3.812 1 92.62 198 ASN A O 1
ATOM 1569 N N . PRO A 1 199 ? 13.602 -17.594 -1.78 1 94.81 199 PRO A N 1
ATOM 1570 C CA . PRO A 1 199 ? 13.766 -18.688 -0.812 1 94.81 199 PRO A CA 1
ATOM 1571 C C . PRO A 1 199 ? 12.812 -19.844 -1.064 1 94.81 199 PRO A C 1
ATOM 1573 O O . PRO A 1 199 ? 11.828 -19.688 -1.792 1 94.81 199 PRO A O 1
ATOM 1576 N N . PRO A 1 200 ? 13.164 -21.016 -0.457 1 96.06 200 PRO A N 1
ATOM 1577 C CA . PRO A 1 200 ? 12.195 -22.109 -0.537 1 96.06 200 PRO A CA 1
ATOM 1578 C C . PRO A 1 200 ? 10.852 -21.75 0.08 1 96.06 200 PRO A C 1
ATOM 1580 O O . PRO A 1 200 ? 10.797 -21.031 1.082 1 96.06 200 PRO A O 1
ATOM 1583 N N . HIS A 1 201 ? 9.75 -22.281 -0.572 1 97.12 201 HIS A N 1
ATOM 1584 C CA . HIS A 1 201 ? 8.43 -21.953 -0.048 1 97.12 201 HIS A CA 1
ATOM 1585 C C . HIS A 1 201 ? 8.188 -22.625 1.301 1 97.12 201 HIS A C 1
ATOM 1587 O O . HIS A 1 201 ? 8.672 -23.734 1.543 1 97.12 201 HIS A O 1
ATOM 1593 N N . LYS A 1 202 ? 7.48 -22 2.104 1 95.81 202 LYS A N 1
ATOM 1594 C CA . LYS A 1 202 ? 7.191 -22.5 3.445 1 95.81 202 LYS A CA 1
ATOM 1595 C C . LYS A 1 202 ? 5.715 -22.859 3.586 1 95.81 202 LYS A C 1
ATOM 1597 O O . LYS A 1 202 ? 5.328 -23.562 4.527 1 95.81 202 LYS A O 1
ATOM 1602 N N . TYR A 1 203 ? 4.906 -22.359 2.764 1 97.12 203 TYR A N 1
ATOM 1603 C CA . TYR A 1 203 ? 3.457 -22.531 2.758 1 97.12 203 TYR A CA 1
ATOM 1604 C C . TYR A 1 203 ? 2.883 -22.297 1.368 1 97.12 203 TYR A C 1
ATOM 1606 O O . TYR A 1 203 ? 3.611 -21.922 0.443 1 97.12 203 TYR A O 1
ATOM 1614 N N . VAL A 1 204 ? 1.658 -22.609 1.191 1 97.56 204 VAL A N 1
ATOM 1615 C CA . VAL A 1 204 ? 0.901 -22.203 0.008 1 97.56 204 VAL A CA 1
ATOM 1616 C C . VAL A 1 204 ? -0.435 -21.609 0.427 1 97.56 204 VAL A C 1
ATOM 1618 O O . VAL A 1 204 ? -0.95 -21.906 1.506 1 97.56 204 VAL A O 1
ATOM 1621 N N . PRO A 1 205 ? -0.991 -20.797 -0.414 1 98.12 205 PRO A N 1
ATOM 1622 C CA . PRO A 1 205 ? -0.45 -20.312 -1.688 1 98.12 205 PRO A CA 1
ATOM 1623 C C . PRO A 1 205 ? 0.83 -19.5 -1.515 1 98.12 205 PRO A C 1
ATOM 1625 O O . PRO A 1 205 ? 1.016 -18.844 -0.485 1 98.12 205 PRO A O 1
ATOM 1628 N N . TRP A 1 206 ? 1.737 -19.625 -2.441 1 98.38 206 TRP A N 1
ATOM 1629 C CA . TRP A 1 206 ? 3.006 -18.906 -2.545 1 98.38 206 TRP A CA 1
ATOM 1630 C C . TRP A 1 206 ? 3.074 -18.094 -3.838 1 98.38 206 TRP A C 1
ATOM 1632 O O . TRP A 1 206 ? 2.891 -18.656 -4.926 1 98.38 206 TRP A O 1
ATOM 1642 N N . VAL A 1 207 ? 3.311 -16.781 -3.676 1 98.25 207 VAL A N 1
ATOM 1643 C CA . VAL A 1 207 ? 3.266 -15.883 -4.828 1 98.25 207 VAL A CA 1
ATOM 1644 C C . VAL A 1 207 ? 4.66 -15.336 -5.113 1 98.25 207 VAL A C 1
ATOM 1646 O O . VAL A 1 207 ? 5.391 -14.961 -4.191 1 98.25 207 VAL A O 1
ATOM 1649 N N . THR A 1 208 ? 5.059 -15.359 -6.375 1 98.25 208 THR A N 1
ATOM 1650 C CA . THR A 1 208 ? 6.207 -14.562 -6.797 1 98.25 208 THR A CA 1
ATOM 1651 C C . THR A 1 208 ? 5.773 -13.453 -7.746 1 98.25 208 THR A C 1
ATOM 1653 O O . THR A 1 208 ? 4.895 -13.656 -8.586 1 98.25 208 THR A O 1
ATOM 1656 N N . LEU A 1 209 ? 6.262 -12.312 -7.547 1 97.75 209 LEU A N 1
ATOM 1657 C CA . LEU A 1 209 ? 6.09 -11.125 -8.367 1 97.75 209 LEU A CA 1
ATOM 1658 C C . LEU A 1 209 ? 7.367 -10.797 -9.133 1 97.75 209 LEU A C 1
ATOM 1660 O O . LEU A 1 209 ? 8.375 -10.414 -8.539 1 97.75 209 LEU A O 1
ATOM 1664 N N . ASN A 1 210 ? 7.32 -11.016 -10.492 1 95.38 210 ASN A N 1
ATOM 1665 C CA . ASN A 1 210 ? 8.523 -10.891 -11.305 1 95.38 210 ASN A CA 1
ATOM 1666 C C . ASN A 1 210 ? 9.656 -11.758 -10.773 1 95.38 210 ASN A C 1
ATOM 1668 O O . ASN A 1 210 ? 10.797 -11.305 -10.672 1 95.38 210 ASN A O 1
ATOM 1672 N N . GLY A 1 211 ? 9.266 -12.914 -10.328 1 95.81 211 GLY A N 1
ATOM 1673 C CA . GLY A 1 211 ? 10.227 -13.922 -9.914 1 95.81 211 GLY A CA 1
ATOM 1674 C C . GLY A 1 211 ? 10.664 -13.766 -8.469 1 95.81 211 GLY A C 1
ATOM 1675 O O . GLY A 1 211 ? 11.461 -14.562 -7.969 1 95.81 211 GLY A O 1
ATOM 1676 N N . VAL A 1 212 ? 10.156 -12.805 -7.754 1 96.25 212 VAL A N 1
ATOM 1677 C CA . VAL A 1 212 ? 10.625 -12.477 -6.41 1 96.25 212 VAL A CA 1
ATOM 1678 C C . VAL A 1 212 ? 9.523 -12.766 -5.395 1 96.25 212 VAL A C 1
ATOM 1680 O O . VAL A 1 212 ? 8.352 -12.461 -5.633 1 96.25 212 VAL A O 1
ATOM 1683 N N . HIS A 1 213 ? 9.953 -13.398 -4.273 1 97.06 213 HIS A N 1
ATOM 1684 C CA . HIS A 1 213 ? 9.062 -13.57 -3.137 1 97.06 213 HIS A CA 1
ATOM 1685 C C . HIS A 1 213 ? 9.633 -12.922 -1.881 1 97.06 213 HIS A C 1
ATOM 1687 O O . HIS A 1 213 ? 10.82 -13.055 -1.592 1 97.06 213 HIS A O 1
ATOM 1693 N N . THR A 1 214 ? 8.82 -12.211 -1.174 1 95.44 214 THR A N 1
ATOM 1694 C CA . THR A 1 214 ? 9.016 -11.828 0.218 1 95.44 214 THR A CA 1
ATOM 1695 C C . THR A 1 214 ? 7.707 -11.93 0.996 1 95.44 214 THR A C 1
ATOM 1697 O O . THR A 1 214 ? 6.629 -12 0.401 1 95.44 214 THR A O 1
ATOM 1700 N N . GLU A 1 215 ? 7.824 -11.992 2.291 1 93.94 215 GLU A N 1
ATOM 1701 C CA . GLU A 1 215 ? 6.617 -12.023 3.109 1 93.94 215 GLU A CA 1
ATOM 1702 C C . GLU A 1 215 ? 5.754 -10.789 2.863 1 93.94 215 GLU A C 1
ATOM 1704 O O . GLU A 1 215 ? 4.523 -10.859 2.922 1 93.94 215 GLU A O 1
ATOM 1709 N N . GLU A 1 216 ? 6.359 -9.641 2.557 1 93.12 216 GLU A N 1
ATOM 1710 C CA . GLU A 1 216 ? 5.609 -8.422 2.273 1 93.12 216 GLU A CA 1
ATOM 1711 C C . GLU A 1 216 ? 4.848 -8.531 0.957 1 93.12 216 GLU A C 1
ATOM 1713 O O . GLU A 1 216 ? 3.686 -8.133 0.87 1 93.12 216 GLU A O 1
ATOM 1718 N N . ILE A 1 217 ? 5.48 -9.062 -0.063 1 96.5 217 ILE A N 1
ATOM 1719 C CA . ILE A 1 217 ? 4.812 -9.289 -1.338 1 96.5 217 ILE A CA 1
ATOM 1720 C C . ILE A 1 217 ? 3.623 -10.227 -1.134 1 96.5 217 ILE A C 1
ATOM 1722 O O . ILE A 1 217 ? 2.525 -9.961 -1.63 1 96.5 217 ILE A O 1
ATOM 1726 N N . GLU A 1 218 ? 3.867 -11.297 -0.371 1 96.5 218 GLU A N 1
ATOM 1727 C CA . GLU A 1 218 ? 2.803 -12.258 -0.09 1 96.5 218 GLU A CA 1
ATOM 1728 C C . GLU A 1 218 ? 1.619 -11.578 0.596 1 96.5 218 GLU A C 1
ATOM 1730 O O . GLU A 1 218 ? 0.471 -11.766 0.188 1 96.5 218 GLU A O 1
ATOM 1735 N N . LYS A 1 219 ? 1.929 -10.82 1.572 1 93.5 219 LYS A N 1
ATOM 1736 C CA . LYS A 1 219 ? 0.886 -10.133 2.326 1 93.5 219 LYS A CA 1
ATOM 1737 C C . LYS A 1 219 ? 0.076 -9.203 1.424 1 93.5 219 LYS A C 1
ATOM 1739 O O . LYS A 1 219 ? -1.154 -9.172 1.501 1 93.5 219 LYS A O 1
ATOM 1744 N N . LYS A 1 220 ? 0.704 -8.469 0.566 1 94.62 220 LYS A N 1
ATOM 1745 C CA . LYS A 1 220 ? 0.017 -7.543 -0.332 1 94.62 220 LYS A CA 1
ATOM 1746 C C . LYS A 1 220 ? -0.799 -8.297 -1.378 1 94.62 220 LYS A C 1
ATOM 1748 O O . LYS A 1 220 ? -1.902 -7.875 -1.733 1 94.62 220 LYS A O 1
ATOM 1753 N N . ALA A 1 221 ? -0.251 -9.367 -1.855 1 97.12 221 ALA A N 1
ATOM 1754 C CA . ALA A 1 221 ? -0.984 -10.188 -2.814 1 97.12 221 ALA A CA 1
ATOM 1755 C C . ALA A 1 221 ? -2.277 -10.719 -2.207 1 97.12 221 ALA A C 1
ATOM 1757 O O . ALA A 1 221 ? -3.326 -10.719 -2.857 1 97.12 221 ALA A O 1
ATOM 1758 N N . GLU A 1 222 ? -2.199 -11.148 -0.994 1 95.62 222 GLU A N 1
ATOM 1759 C CA . GLU A 1 222 ? -3.348 -11.75 -0.316 1 95.62 222 GLU A CA 1
ATOM 1760 C C . GLU A 1 222 ? -4.359 -10.68 0.091 1 95.62 222 GLU A C 1
ATOM 1762 O O . GLU A 1 222 ? -5.547 -10.977 0.245 1 95.62 222 GLU A O 1
ATOM 1767 N N . ALA A 1 223 ? -3.928 -9.461 0.258 1 92.81 223 ALA A N 1
ATOM 1768 C CA . ALA A 1 223 ? -4.809 -8.375 0.688 1 92.81 223 ALA A CA 1
ATOM 1769 C C . ALA A 1 223 ? -5.508 -7.734 -0.506 1 92.81 223 ALA A C 1
ATOM 1771 O O . ALA A 1 223 ? -6.711 -7.461 -0.454 1 92.81 223 ALA A O 1
ATOM 1772 N N . ASP A 1 224 ? -4.766 -7.488 -1.553 1 94.75 224 ASP A N 1
ATOM 1773 C CA . ASP A 1 224 ? -5.273 -6.805 -2.738 1 94.75 224 ASP A CA 1
ATOM 1774 C C . ASP A 1 224 ? -4.355 -7.031 -3.938 1 94.75 224 ASP A C 1
ATOM 1776 O O . ASP A 1 224 ? -3.566 -6.152 -4.297 1 94.75 224 ASP A O 1
ATOM 1780 N N . LEU A 1 225 ? -4.578 -8.141 -4.602 1 97.88 225 LEU A N 1
ATOM 1781 C CA . LEU A 1 225 ? -3.734 -8.531 -5.723 1 97.88 225 LEU A CA 1
ATOM 1782 C C . LEU A 1 225 ? -3.863 -7.539 -6.875 1 97.88 225 LEU A C 1
ATOM 1784 O O . LEU A 1 225 ? -2.885 -7.254 -7.566 1 97.88 225 LEU A O 1
ATOM 1788 N N . THR A 1 226 ? -5.031 -7.031 -7.086 1 97.88 226 THR A N 1
ATOM 1789 C CA . THR A 1 226 ? -5.262 -6.07 -8.164 1 97.88 226 THR A CA 1
ATOM 1790 C C . THR A 1 226 ? -4.387 -4.836 -7.977 1 97.88 226 THR A C 1
ATOM 1792 O O . THR A 1 226 ? -3.691 -4.414 -8.906 1 97.88 226 THR A O 1
ATOM 1795 N N . ALA A 1 227 ? -4.367 -4.32 -6.746 1 95 227 ALA A N 1
ATOM 1796 C CA . ALA A 1 227 ? -3.545 -3.148 -6.453 1 95 227 ALA A CA 1
ATOM 1797 C C . ALA A 1 227 ? -2.061 -3.465 -6.617 1 95 227 ALA A C 1
ATOM 1799 O O . ALA A 1 227 ? -1.303 -2.648 -7.148 1 95 227 ALA A O 1
ATOM 1800 N N . LEU A 1 228 ? -1.674 -4.602 -6.156 1 97.06 228 LEU A N 1
ATOM 1801 C CA . LEU A 1 228 ? -0.277 -5.012 -6.258 1 97.06 228 LEU A CA 1
ATOM 1802 C C . LEU A 1 228 ? 0.175 -5.047 -7.715 1 97.06 228 LEU A C 1
ATOM 1804 O O . LEU A 1 228 ? 1.238 -4.52 -8.047 1 97.06 228 LEU A O 1
ATOM 1808 N N . ILE A 1 229 ? -0.637 -5.633 -8.57 1 97.94 229 ILE A N 1
ATOM 1809 C CA . ILE A 1 229 ? -0.308 -5.734 -9.992 1 97.94 229 ILE A CA 1
ATOM 1810 C C . ILE A 1 229 ? -0.284 -4.344 -10.617 1 97.94 229 ILE A C 1
ATOM 1812 O O . ILE A 1 229 ? 0.635 -4.012 -11.367 1 97.94 229 ILE A O 1
ATOM 1816 N N . CYS A 1 230 ? -1.254 -3.555 -10.344 1 95.62 230 CYS A N 1
ATOM 1817 C CA . CYS A 1 230 ? -1.343 -2.205 -10.891 1 95.62 230 CYS A CA 1
ATOM 1818 C C . CYS A 1 230 ? -0.132 -1.372 -10.492 1 95.62 230 CYS A C 1
ATOM 1820 O O . CYS A 1 230 ? 0.407 -0.62 -11.305 1 95.62 230 CYS A O 1
ATOM 1822 N N . ASP A 1 231 ? 0.294 -1.502 -9.258 1 92.75 231 ASP A N 1
ATOM 1823 C CA . ASP A 1 231 ? 1.43 -0.742 -8.742 1 92.75 231 ASP A CA 1
ATOM 1824 C C . ASP A 1 231 ? 2.74 -1.231 -9.359 1 92.75 231 ASP A C 1
ATOM 1826 O O . ASP A 1 231 ? 3.693 -0.463 -9.492 1 92.75 231 ASP A O 1
ATOM 1830 N N . THR A 1 232 ? 2.775 -2.484 -9.695 1 94.81 232 THR A N 1
ATOM 1831 C CA . THR A 1 232 ? 3.982 -3.104 -10.234 1 94.81 232 THR A CA 1
ATOM 1832 C C . THR A 1 232 ? 4.121 -2.803 -11.719 1 94.81 232 THR A C 1
ATOM 1834 O O . THR A 1 232 ? 5.238 -2.662 -12.227 1 94.81 232 THR A O 1
ATOM 1837 N N . TYR A 1 233 ? 3.037 -2.736 -12.461 1 95.19 233 TYR A N 1
ATOM 1838 C CA . TYR A 1 233 ? 3.029 -2.49 -13.898 1 95.19 233 TYR A CA 1
ATOM 1839 C C . TYR A 1 233 ? 3.549 -1.094 -14.219 1 95.19 233 TYR A C 1
ATOM 1841 O O . TYR A 1 233 ? 3.084 -0.106 -13.641 1 95.19 233 TYR A O 1
ATOM 1849 N N . LYS A 1 234 ? 4.434 -0.983 -15.172 1 91.56 234 LYS A N 1
ATOM 1850 C CA . LYS A 1 234 ? 5.113 0.28 -15.445 1 91.56 234 LYS A CA 1
ATOM 1851 C C . LYS A 1 234 ? 4.594 0.914 -16.734 1 91.56 234 LYS A C 1
ATOM 1853 O O . LYS A 1 234 ? 4.992 2.023 -17.094 1 91.56 234 LYS A O 1
ATOM 1858 N N . GLY A 1 235 ? 3.758 0.169 -17.359 1 89.56 235 GLY A N 1
ATOM 1859 C CA . GLY A 1 235 ? 3.277 0.665 -18.641 1 89.56 235 GLY A CA 1
ATOM 1860 C C . GLY A 1 235 ? 2.184 1.709 -18.5 1 89.56 235 GLY A C 1
ATOM 1861 O O . GLY A 1 235 ? 1.687 1.953 -17.391 1 89.56 235 GLY A O 1
ATOM 1862 N N . SER A 1 236 ? 1.864 2.402 -19.672 1 87.06 236 SER A N 1
ATOM 1863 C CA . SER A 1 236 ? 0.802 3.398 -19.766 1 87.06 236 SER A CA 1
ATOM 1864 C C . SER A 1 236 ? 0.041 3.262 -21.094 1 87.06 236 SER A C 1
ATOM 1866 O O . SER A 1 236 ? 0.625 2.92 -22.109 1 87.06 236 SER A O 1
ATOM 1868 N N . PRO A 1 237 ? -1.265 3.465 -21.109 1 88.12 237 PRO A N 1
ATOM 1869 C CA . PRO A 1 237 ? -2.105 3.693 -19.938 1 88.12 237 PRO A CA 1
ATOM 1870 C C . PRO A 1 237 ? -2.389 2.412 -19.156 1 88.12 237 PRO A C 1
ATOM 1872 O O . PRO A 1 237 ? -2.346 1.316 -19.719 1 88.12 237 PRO A O 1
ATOM 1875 N N . LYS A 1 238 ? -2.588 2.529 -17.906 1 91.25 238 LYS A N 1
ATOM 1876 C CA . LYS A 1 238 ? -3.002 1.384 -17.094 1 91.25 238 LYS A CA 1
ATOM 1877 C C . LYS A 1 238 ? -4.465 1.031 -17.359 1 91.25 238 LYS A C 1
ATOM 1879 O O . LYS A 1 238 ? -5.266 1.9 -17.703 1 91.25 238 LYS A O 1
ATOM 1884 N N . PRO A 1 239 ? -4.785 -0.24 -17.203 1 94.5 239 PRO A N 1
ATOM 1885 C CA . PRO A 1 239 ? -6.184 -0.648 -17.359 1 94.5 239 PRO A CA 1
ATOM 1886 C C . PRO A 1 239 ? -7.117 0.061 -16.375 1 94.5 239 PRO A C 1
ATOM 1888 O O . PRO A 1 239 ? -6.668 0.558 -15.344 1 94.5 239 PRO A O 1
ATOM 1891 N N . ALA A 1 240 ? -8.398 0.08 -16.719 1 93.31 240 ALA A N 1
ATOM 1892 C CA . ALA A 1 240 ? -9.422 0.773 -15.938 1 93.31 240 ALA A CA 1
ATOM 1893 C C . ALA A 1 240 ? -9.469 0.256 -14.508 1 93.31 240 ALA A C 1
ATOM 1895 O O . ALA A 1 240 ? -9.703 1.023 -13.57 1 93.31 240 ALA A O 1
ATOM 1896 N N . ALA A 1 241 ? -9.195 -1.003 -14.352 1 94.81 241 ALA A N 1
ATOM 1897 C CA . ALA A 1 241 ? -9.266 -1.639 -13.039 1 94.81 241 ALA A CA 1
ATOM 1898 C C . ALA A 1 241 ? -8.227 -1.05 -12.086 1 94.81 241 ALA A C 1
ATOM 1900 O O . ALA A 1 241 ? -8.32 -1.227 -10.867 1 94.81 241 ALA A O 1
ATOM 1901 N N . CYS A 1 242 ? -7.293 -0.377 -12.609 1 93.56 242 CYS A N 1
ATOM 1902 C CA . CYS A 1 242 ? -6.234 0.206 -11.797 1 93.56 242 CYS A CA 1
ATOM 1903 C C . CYS A 1 242 ? -6.609 1.61 -11.336 1 93.56 242 CYS A C 1
ATOM 1905 O O . CYS A 1 242 ? -5.898 2.217 -10.531 1 93.56 242 CYS A O 1
ATOM 1907 N N . ASN A 1 243 ? -7.598 2.182 -11.836 1 83.94 243 ASN A N 1
ATOM 1908 C CA . ASN A 1 243 ? -7.992 3.549 -11.516 1 83.94 243 ASN A CA 1
ATOM 1909 C C . ASN A 1 243 ? -8.945 3.59 -10.328 1 83.94 243 ASN A C 1
ATOM 1911 O O . ASN A 1 243 ? -10.141 3.348 -10.477 1 83.94 243 ASN A O 1
ATOM 1915 N N . LYS A 1 244 ? -8.328 3.213 -9.125 1 68.88 244 LYS A N 1
ATOM 1916 C CA . LYS A 1 244 ? -9.203 3.309 -7.961 1 68.88 244 LYS A CA 1
ATOM 1917 C C . LYS A 1 244 ? -9.578 4.758 -7.676 1 68.88 244 LYS A C 1
ATOM 1919 O O . LYS A 1 244 ? -8.711 5.621 -7.543 1 68.88 244 LYS A O 1
ATOM 1924 N N . LYS A 1 245 ? -10.836 5.062 -8.008 1 56.91 245 LYS A N 1
ATOM 1925 C CA . LYS A 1 245 ? -11.383 6.391 -7.754 1 56.91 245 LYS A CA 1
ATOM 1926 C C . LYS A 1 245 ? -11.289 6.75 -6.273 1 56.91 245 LYS A C 1
ATOM 1928 O O . LYS A 1 245 ? -11.836 6.047 -5.422 1 56.91 245 LYS A O 1
ATOM 1933 N N . THR A 1 246 ? -10.141 7.219 -5.809 1 60.22 246 THR A N 1
ATOM 1934 C CA . THR A 1 246 ? -10.297 7.773 -4.469 1 60.22 246 THR A CA 1
ATOM 1935 C C . THR A 1 246 ? -11.32 8.906 -4.473 1 60.22 246 THR A C 1
ATOM 1937 O O . THR A 1 246 ? -11.312 9.75 -5.371 1 60.22 246 THR A O 1
ATOM 1940 N N . GLY A 1 247 ? -12.508 8.578 -4.203 1 57.78 247 GLY A N 1
ATOM 1941 C CA . GLY A 1 247 ? -13.609 9.523 -4.109 1 57.78 247 GLY A CA 1
ATOM 1942 C C . GLY A 1 247 ? -13.203 10.859 -3.514 1 57.78 247 GLY A C 1
ATOM 1943 O O . GLY A 1 247 ? -14.055 11.711 -3.242 1 57.78 247 GLY A O 1
ATOM 1944 N N . LEU A 1 248 ? -11.875 11.062 -3.195 1 65.62 248 LEU A N 1
ATOM 1945 C CA . LEU A 1 248 ? -11.617 12.32 -2.5 1 65.62 248 LEU A CA 1
ATOM 1946 C C . LEU A 1 248 ? -11.227 13.414 -3.486 1 65.62 248 LEU A C 1
ATOM 1948 O O . LEU A 1 248 ? -10.367 13.211 -4.344 1 65.62 248 LEU A O 1
ATOM 1952 N N . HIS A 1 249 ? -12.008 14.406 -3.516 1 78.44 249 HIS A N 1
ATOM 1953 C CA . HIS A 1 249 ? -11.797 15.625 -4.285 1 78.44 249 HIS A CA 1
ATOM 1954 C C . HIS A 1 249 ? -10.906 16.609 -3.531 1 78.44 249 HIS A C 1
ATOM 1956 O O . HIS A 1 249 ? -10.656 16.438 -2.336 1 78.44 249 HIS A O 1
ATOM 1962 N N . HIS A 1 250 ? -10.219 17.438 -4.25 1 84 250 HIS A N 1
ATOM 1963 C CA . HIS A 1 250 ? -9.32 18.438 -3.682 1 84 250 HIS A CA 1
ATOM 1964 C C . HIS A 1 250 ? -9.867 19.844 -3.904 1 84 250 HIS A C 1
ATOM 1966 O O . HIS A 1 250 ? -10.555 20.109 -4.898 1 84 250 HIS A O 1
ATOM 1972 N N . SER A 1 251 ? -9.75 20.641 -2.865 1 86.25 251 SER A N 1
ATOM 1973 C CA . SER A 1 251 ? -9.969 22.078 -3.059 1 86.25 251 SER A CA 1
ATOM 1974 C C . SER A 1 251 ? -8.703 22.766 -3.576 1 86.25 251 SER A C 1
ATOM 1976 O O . SER A 1 251 ? -7.777 23.016 -2.812 1 86.25 251 SER A O 1
ATOM 1978 N N . TRP A 1 252 ? -8.711 23.062 -4.855 1 88.56 252 TRP A N 1
ATOM 1979 C CA . TRP A 1 252 ? -7.512 23.531 -5.547 1 88.56 252 TRP A CA 1
ATOM 1980 C C . TRP A 1 252 ? -7.27 25.016 -5.277 1 88.56 252 TRP A C 1
ATOM 1982 O O . TRP A 1 252 ? -8.211 25.812 -5.238 1 88.56 252 TRP A O 1
ATOM 1992 N N . ARG A 1 253 ? -6 25.281 -5.086 1 82.75 253 ARG A N 1
ATOM 1993 C CA . ARG A 1 253 ? -5.582 26.672 -4.875 1 82.75 253 ARG A CA 1
ATOM 1994 C C . ARG A 1 253 ? -5.809 27.5 -6.129 1 82.75 253 ARG A C 1
ATOM 1996 O O . ARG A 1 253 ? -5.559 27.047 -7.242 1 82.75 253 ARG A O 1
ATOM 2003 N N . GLU A 1 254 ? -6.574 28.562 -5.988 1 71.69 254 GLU A N 1
ATOM 2004 C CA . GLU A 1 254 ? -6.777 29.469 -7.113 1 71.69 254 GLU A CA 1
ATOM 2005 C C . GLU A 1 254 ? -5.566 30.375 -7.316 1 71.69 254 GLU A C 1
ATOM 2007 O O . GLU A 1 254 ? -5.109 31.031 -6.379 1 71.69 254 GLU A O 1
ATOM 2012 N N . PHE A 1 255 ? -4.578 30.047 -8.359 1 58.44 255 PHE A N 1
ATOM 2013 C CA . PHE A 1 255 ? -3.424 30.906 -8.625 1 58.44 255 PHE A CA 1
ATOM 2014 C C . PHE A 1 255 ? -3.838 32.156 -9.391 1 58.44 255 PHE A C 1
ATOM 2016 O O . PHE A 1 255 ? -4.812 32.125 -10.141 1 58.44 255 PHE A O 1
ATOM 2023 N N . MET B 1 1 ? 72.625 -10.477 -32.594 1 34.94 1 MET B N 1
ATOM 2024 C CA . MET B 1 1 ? 71.5 -11.195 -32.031 1 34.94 1 MET B CA 1
ATOM 2025 C C . MET B 1 1 ? 70.438 -10.219 -31.484 1 34.94 1 MET B C 1
ATOM 2027 O O . MET B 1 1 ? 70.75 -9.484 -30.531 1 34.94 1 MET B O 1
ATOM 2031 N N . THR B 1 2 ? 69.625 -9.664 -32.375 1 41.84 2 THR B N 1
ATOM 2032 C CA . THR B 1 2 ? 68.562 -8.703 -32.125 1 41.84 2 THR B CA 1
ATOM 2033 C C . THR B 1 2 ? 67.5 -9.305 -31.234 1 41.84 2 THR B C 1
ATOM 2035 O O . THR B 1 2 ? 66.938 -10.367 -31.531 1 41.84 2 THR B O 1
ATOM 2038 N N . LYS B 1 3 ? 67.625 -9.031 -29.875 1 47.56 3 LYS B N 1
ATOM 2039 C CA . LYS B 1 3 ? 66.625 -9.43 -28.891 1 47.56 3 LYS B CA 1
ATOM 2040 C C . LYS B 1 3 ? 65.25 -8.891 -29.266 1 47.56 3 LYS B C 1
ATOM 2042 O O . LYS B 1 3 ? 65.062 -7.684 -29.391 1 47.56 3 LYS B O 1
ATOM 2047 N N . LEU B 1 4 ? 64.375 -9.781 -29.969 1 45.06 4 LEU B N 1
ATOM 2048 C CA . LEU B 1 4 ? 63 -9.477 -30.234 1 45.06 4 LEU B CA 1
ATOM 2049 C C . LEU B 1 4 ? 62.219 -9.328 -28.938 1 45.06 4 LEU B C 1
ATOM 2051 O O . LEU B 1 4 ? 62.188 -10.25 -28.125 1 45.06 4 LEU B O 1
ATOM 2055 N N . HIS B 1 5 ? 62.062 -8.117 -28.469 1 52.72 5 HIS B N 1
ATOM 2056 C CA . HIS B 1 5 ? 61.156 -7.812 -27.359 1 52.72 5 HIS B CA 1
ATOM 2057 C C . HIS B 1 5 ? 59.688 -8.078 -27.734 1 52.72 5 HIS B C 1
ATOM 2059 O O . HIS B 1 5 ? 59.219 -7.551 -28.734 1 52.72 5 HIS B O 1
ATOM 2065 N N . ILE B 1 6 ? 59.156 -9.281 -27.438 1 47.69 6 ILE B N 1
ATOM 2066 C CA . ILE B 1 6 ? 57.75 -9.594 -27.625 1 47.69 6 ILE B CA 1
ATOM 2067 C C . ILE B 1 6 ? 56.906 -8.812 -26.625 1 47.69 6 ILE B C 1
ATOM 2069 O O . ILE B 1 6 ? 57.125 -8.93 -25.406 1 47.69 6 ILE B O 1
ATOM 2073 N N . VAL B 1 7 ? 56.281 -7.746 -27.031 1 51.69 7 VAL B N 1
ATOM 2074 C CA . VAL B 1 7 ? 55.281 -7.02 -26.234 1 51.69 7 VAL B CA 1
ATOM 2075 C C . VAL B 1 7 ? 54 -7.812 -26.188 1 51.69 7 VAL B C 1
ATOM 2077 O O . VAL B 1 7 ? 53.375 -8.078 -27.219 1 51.69 7 VAL B O 1
ATOM 2080 N N . VAL B 1 8 ? 53.812 -8.578 -25.141 1 46.59 8 VAL B N 1
ATOM 2081 C CA . VAL B 1 8 ? 52.531 -9.258 -24.953 1 46.59 8 VAL B CA 1
ATOM 2082 C C . VAL B 1 8 ? 51.469 -8.25 -24.516 1 46.59 8 VAL B C 1
ATOM 2084 O O . VAL B 1 8 ? 51.594 -7.586 -23.484 1 46.59 8 VAL B O 1
ATOM 2087 N N . ILE B 1 9 ? 50.688 -7.785 -25.422 1 47.38 9 ILE B N 1
ATOM 2088 C CA . ILE B 1 9 ? 49.531 -6.949 -25.094 1 47.38 9 ILE B CA 1
ATOM 2089 C C . ILE B 1 9 ? 48.406 -7.816 -24.516 1 47.38 9 ILE B C 1
ATOM 2091 O O . ILE B 1 9 ? 47.938 -8.742 -25.156 1 47.38 9 ILE B O 1
ATOM 2095 N N . PHE B 1 10 ? 48.344 -7.875 -23.219 1 43.88 10 PHE B N 1
ATOM 2096 C CA . PHE B 1 10 ? 47.188 -8.508 -22.562 1 43.88 10 PHE B CA 1
ATOM 2097 C C . PHE B 1 10 ? 45.906 -7.738 -22.828 1 43.88 10 PHE B C 1
ATOM 2099 O O . PHE B 1 10 ? 45.781 -6.566 -22.469 1 43.88 10 PHE B O 1
ATOM 2106 N N . ALA B 1 11 ? 45.156 -8.148 -23.844 1 41.97 11 ALA B N 1
ATOM 2107 C CA . ALA B 1 11 ? 43.812 -7.602 -24.016 1 41.97 11 ALA B CA 1
ATOM 2108 C C . ALA B 1 11 ? 42.906 -8 -22.844 1 41.97 11 ALA B C 1
ATOM 2110 O O . ALA B 1 11 ? 42.688 -9.188 -22.594 1 41.97 11 ALA B O 1
ATOM 2111 N N . VAL B 1 12 ? 42.844 -7.199 -21.844 1 43.59 12 VAL B N 1
ATOM 2112 C CA . VAL B 1 12 ? 41.812 -7.41 -20.828 1 43.59 12 VAL B CA 1
ATOM 2113 C C . VAL B 1 12 ? 40.438 -7.379 -21.469 1 43.59 12 VAL B C 1
ATOM 2115 O O . VAL B 1 12 ? 40 -6.348 -22 1 43.59 12 VAL B O 1
ATOM 2118 N N . VAL B 1 13 ? 39.969 -8.461 -21.953 1 38.59 13 VAL B N 1
ATOM 2119 C CA . VAL B 1 13 ? 38.562 -8.516 -22.312 1 38.59 13 VAL B CA 1
ATOM 2120 C C . VAL B 1 13 ? 37.719 -8.211 -21.062 1 38.59 13 VAL B C 1
ATOM 2122 O O . VAL B 1 13 ? 37.719 -8.969 -20.094 1 38.59 13 VAL B O 1
ATOM 2125 N N . VAL B 1 14 ? 37.438 -6.992 -20.844 1 40.16 14 VAL B N 1
ATOM 2126 C CA . VAL B 1 14 ? 36.375 -6.672 -19.891 1 40.16 14 VAL B CA 1
ATOM 2127 C C . VAL B 1 14 ? 35.062 -7.305 -20.328 1 40.16 14 VAL B C 1
ATOM 2129 O O . VAL B 1 14 ? 34.5 -6.926 -21.359 1 40.16 14 VAL B O 1
ATOM 2132 N N . PHE B 1 15 ? 34.875 -8.555 -20.047 1 37.56 15 PHE B N 1
ATOM 2133 C CA . PHE B 1 15 ? 33.5 -9.039 -20.141 1 37.56 15 PHE B CA 1
ATOM 2134 C C . PHE B 1 15 ? 32.531 -8.07 -19.469 1 37.56 15 PHE B C 1
ATOM 2136 O O . PHE B 1 15 ? 32.531 -7.93 -18.25 1 37.56 15 PHE B O 1
ATOM 2143 N N . ALA B 1 16 ? 32.062 -7.164 -20.172 1 38.91 16 ALA B N 1
ATOM 2144 C CA . ALA B 1 16 ? 30.859 -6.488 -19.672 1 38.91 16 ALA B CA 1
ATOM 2145 C C . ALA B 1 16 ? 29.75 -7.488 -19.406 1 38.91 16 ALA B C 1
ATOM 2147 O O . ALA B 1 16 ? 29.109 -7.98 -20.328 1 38.91 16 ALA B O 1
ATOM 2148 N N . THR B 1 17 ? 29.797 -8.281 -18.406 1 38.81 17 THR B N 1
ATOM 2149 C CA . THR B 1 17 ? 28.516 -8.867 -18 1 38.81 17 THR B CA 1
ATOM 2150 C C . THR B 1 17 ? 27.406 -7.828 -18.031 1 38.81 17 THR B C 1
ATOM 2152 O O . THR B 1 17 ? 27.531 -6.758 -17.438 1 38.81 17 THR B O 1
ATOM 2155 N N . SER B 1 18 ? 26.781 -7.613 -19.047 1 41.62 18 SER B N 1
ATOM 2156 C CA . SER B 1 18 ? 25.547 -6.848 -18.969 1 41.62 18 SER B CA 1
ATOM 2157 C C . SER B 1 18 ? 24.891 -6.973 -17.609 1 41.62 18 SER B C 1
ATOM 2159 O O . SER B 1 18 ? 24.547 -8.078 -17.172 1 41.62 18 SER B O 1
ATOM 2161 N N . LEU B 1 19 ? 25.25 -6.27 -16.625 1 45.12 19 LEU B N 1
ATOM 2162 C CA . LEU B 1 19 ? 24.578 -6.199 -15.336 1 45.12 19 LEU B CA 1
ATOM 2163 C C . LEU B 1 19 ? 23.062 -6.172 -15.508 1 45.12 19 LEU B C 1
ATOM 2165 O O . LEU B 1 19 ? 22.484 -5.129 -15.828 1 45.12 19 LEU B O 1
ATOM 2169 N N . GLU B 1 20 ? 22.406 -7.215 -16.125 1 55.19 20 GLU B N 1
ATOM 2170 C CA . GLU B 1 20 ? 20.953 -7.344 -16.156 1 55.19 20 GLU B CA 1
ATOM 2171 C C . GLU B 1 20 ? 20.328 -6.781 -14.883 1 55.19 20 GLU B C 1
ATOM 2173 O O . GLU B 1 20 ? 20.812 -7.031 -13.781 1 55.19 20 GLU B O 1
ATOM 2178 N N . ASN B 1 21 ? 19.609 -5.727 -14.977 1 60.94 21 ASN B N 1
ATOM 2179 C CA . ASN B 1 21 ? 18.906 -5.098 -13.859 1 60.94 21 ASN B CA 1
ATOM 2180 C C . ASN B 1 21 ? 18.078 -6.113 -13.07 1 60.94 21 ASN B C 1
ATOM 2182 O O . ASN B 1 21 ? 17.094 -6.629 -13.578 1 60.94 21 ASN B O 1
ATOM 2186 N N . LYS B 1 22 ? 18.641 -6.578 -12.023 1 79.5 22 LYS B N 1
ATOM 2187 C CA . LYS B 1 22 ? 18.078 -7.652 -11.211 1 79.5 22 LYS B CA 1
ATOM 2188 C C . LYS B 1 22 ? 16.922 -7.141 -10.344 1 79.5 22 LYS B C 1
ATOM 2190 O O . LYS B 1 22 ? 16.156 -7.934 -9.805 1 79.5 22 LYS B O 1
ATOM 2195 N N . CYS B 1 23 ? 16.672 -5.758 -10.398 1 89.44 23 CYS B N 1
ATOM 2196 C CA . CYS B 1 23 ? 15.633 -5.25 -9.523 1 89.44 23 CYS B CA 1
ATOM 2197 C C . CYS B 1 23 ? 14.297 -5.168 -10.258 1 89.44 23 CYS B C 1
ATOM 2199 O O . CYS B 1 23 ? 14.047 -4.215 -10.992 1 89.44 23 CYS B O 1
ATOM 2201 N N . ASN B 1 24 ? 13.445 -6.109 -10.07 1 87.19 24 ASN B N 1
ATOM 2202 C CA . ASN B 1 24 ? 12.234 -6.191 -10.875 1 87.19 24 ASN B CA 1
ATOM 2203 C C . ASN B 1 24 ? 10.977 -6.035 -10.023 1 87.19 24 ASN B C 1
ATOM 2205 O O . ASN B 1 24 ? 9.891 -6.441 -10.43 1 87.19 24 ASN B O 1
ATOM 2209 N N . VAL B 1 25 ? 11.172 -5.504 -8.82 1 94.19 25 VAL B N 1
ATOM 2210 C CA . VAL B 1 25 ? 10.023 -5.23 -7.957 1 94.19 25 VAL B CA 1
ATOM 2211 C C . VAL B 1 25 ? 9.969 -3.738 -7.629 1 94.19 25 VAL B C 1
ATOM 2213 O O . VAL B 1 25 ? 10.992 -3.051 -7.668 1 94.19 25 VAL B O 1
ATOM 2216 N N . PRO B 1 26 ? 8.766 -3.248 -7.344 1 94.56 26 PRO B N 1
ATOM 2217 C CA . PRO B 1 26 ? 8.641 -1.821 -7.035 1 94.56 26 PRO B CA 1
ATOM 2218 C C . PRO B 1 26 ? 9.414 -1.418 -5.785 1 94.56 26 PRO B C 1
ATOM 2220 O O . PRO B 1 26 ? 9.734 -2.27 -4.949 1 94.56 26 PRO B O 1
ATOM 2223 N N . PRO B 1 27 ? 9.664 -0.132 -5.629 1 95.88 27 PRO B N 1
ATOM 2224 C CA . PRO B 1 27 ? 10.461 0.379 -4.512 1 95.88 27 PRO B CA 1
ATOM 2225 C C . PRO B 1 27 ? 9.898 -0.04 -3.152 1 95.88 27 PRO B C 1
ATOM 2227 O O . PRO B 1 27 ? 10.664 -0.224 -2.201 1 95.88 27 PRO B O 1
ATOM 2230 N N . GLU B 1 28 ? 8.625 -0.201 -3.055 1 95.44 28 GLU B N 1
ATOM 2231 C CA . GLU B 1 28 ? 7.988 -0.586 -1.798 1 95.44 28 GLU B CA 1
ATOM 2232 C C . GLU B 1 28 ? 8.602 -1.865 -1.236 1 95.44 28 GLU B C 1
ATOM 2234 O O . GLU B 1 28 ? 8.578 -2.092 -0.025 1 95.44 28 GLU B O 1
ATOM 2239 N N . PHE B 1 29 ? 9.242 -2.686 -2.086 1 96.44 29 PHE B N 1
ATOM 2240 C CA . PHE B 1 29 ? 9.758 -3.973 -1.642 1 96.44 29 PHE B CA 1
ATOM 2241 C C . PHE B 1 29 ? 11.281 -3.947 -1.562 1 96.44 29 PHE B C 1
ATOM 2243 O O . PHE B 1 29 ? 11.906 -4.949 -1.206 1 96.44 29 PHE B O 1
ATOM 2250 N N . TRP B 1 30 ? 11.914 -2.848 -1.883 1 96.06 30 TRP B N 1
ATOM 2251 C CA . TRP B 1 30 ? 13.367 -2.785 -2.021 1 96.06 30 TRP B CA 1
ATOM 2252 C C . TRP B 1 30 ? 14.055 -3.17 -0.716 1 96.06 30 TRP B C 1
ATOM 2254 O O . TRP B 1 30 ? 15.148 -3.74 -0.728 1 96.06 30 TRP B O 1
ATOM 2264 N N . CYS B 1 31 ? 13.398 -2.949 0.392 1 95.88 31 CYS B N 1
ATOM 2265 C CA . CYS B 1 31 ? 14.016 -3.264 1.674 1 95.88 31 CYS B CA 1
ATOM 2266 C C . CYS B 1 31 ? 13.305 -4.426 2.355 1 95.88 31 CYS B C 1
ATOM 2268 O O . CYS B 1 31 ? 13.422 -4.605 3.568 1 95.88 31 CYS B O 1
ATOM 2270 N N . SER B 1 32 ? 12.5 -5.188 1.579 1 95.06 32 SER B N 1
ATOM 2271 C CA . SER B 1 32 ? 11.672 -6.238 2.156 1 95.06 32 SER B CA 1
ATOM 2272 C C . SER B 1 32 ? 12.5 -7.477 2.486 1 95.06 32 SER B C 1
ATOM 2274 O O . SER B 1 32 ? 12.039 -8.352 3.225 1 95.06 32 SER B O 1
ATOM 2276 N N . SER B 1 33 ? 13.672 -7.613 1.957 1 93.62 33 SER B N 1
ATOM 2277 C CA . SER B 1 33 ? 14.656 -8.633 2.295 1 93.62 33 SER B CA 1
ATOM 2278 C C . SER B 1 33 ? 16.062 -8.188 1.921 1 93.62 33 SER B C 1
ATOM 2280 O O . SER B 1 33 ? 16.234 -7.289 1.099 1 93.62 33 SER B O 1
ATOM 2282 N N . GLU B 1 34 ? 17.031 -8.828 2.57 1 93.75 34 GLU B N 1
ATOM 2283 C CA . GLU B 1 34 ? 18.406 -8.516 2.242 1 93.75 34 GLU B CA 1
ATOM 2284 C C . GLU B 1 34 ? 18.719 -8.828 0.779 1 93.75 34 GLU B C 1
ATOM 2286 O O . GLU B 1 34 ? 19.453 -8.094 0.123 1 93.75 34 GLU B O 1
ATOM 2291 N N . GLU B 1 35 ? 18.172 -9.859 0.337 1 93.44 35 GLU B N 1
ATOM 2292 C CA . GLU B 1 35 ? 18.391 -10.289 -1.042 1 93.44 35 GLU B CA 1
ATOM 2293 C C . GLU B 1 35 ? 17.844 -9.266 -2.029 1 93.44 35 GLU B C 1
ATOM 2295 O O . GLU B 1 35 ? 18.531 -8.883 -2.982 1 93.44 35 GLU B O 1
ATOM 2300 N N . VAL B 1 36 ? 16.656 -8.797 -1.833 1 95.5 36 VAL B N 1
ATOM 2301 C CA . VAL B 1 36 ? 16.047 -7.812 -2.719 1 95.5 36 VAL B CA 1
ATOM 2302 C C . VAL B 1 36 ? 16.844 -6.508 -2.67 1 95.5 36 VAL B C 1
ATOM 2304 O O . VAL B 1 36 ? 17.078 -5.887 -3.705 1 95.5 36 VAL B O 1
ATOM 2307 N N . ALA B 1 37 ? 17.203 -6.133 -1.42 1 96.5 37 ALA B N 1
ATOM 2308 C CA . ALA B 1 37 ? 17.984 -4.914 -1.267 1 96.5 37 ALA B CA 1
ATOM 2309 C C . ALA B 1 37 ? 19.281 -4.984 -2.078 1 96.5 37 ALA B C 1
ATOM 2311 O O . ALA B 1 37 ? 19.672 -4.012 -2.723 1 96.5 37 ALA B O 1
ATOM 2312 N N . ARG B 1 38 ? 19.906 -6.125 -2.061 1 95.81 38 ARG B N 1
ATOM 2313 C CA . ARG B 1 38 ? 21.141 -6.332 -2.822 1 95.81 38 ARG B CA 1
ATOM 2314 C C . ARG B 1 38 ? 20.875 -6.262 -4.32 1 95.81 38 ARG B C 1
ATOM 2316 O O . ARG B 1 38 ? 21.578 -5.57 -5.055 1 95.81 38 ARG B O 1
ATOM 2323 N N . ASP B 1 39 ? 19.859 -6.918 -4.738 1 94.81 39 ASP B N 1
ATOM 2324 C CA . ASP B 1 39 ? 19.516 -6.945 -6.156 1 94.81 39 ASP B CA 1
ATOM 2325 C C . ASP B 1 39 ? 19.188 -5.547 -6.668 1 94.81 39 ASP B C 1
ATOM 2327 O O . ASP B 1 39 ? 19.516 -5.203 -7.805 1 94.81 39 ASP B O 1
ATOM 2331 N N . CYS B 1 40 ? 18.578 -4.762 -5.852 1 96.44 40 CYS B N 1
ATOM 2332 C CA . CYS B 1 40 ? 18.156 -3.42 -6.246 1 96.44 40 CYS B CA 1
ATOM 2333 C C . CYS B 1 40 ? 19.234 -2.393 -5.898 1 96.44 40 CYS B C 1
ATOM 2335 O O . CYS B 1 40 ? 19.047 -1.196 -6.129 1 96.44 40 CYS B O 1
ATOM 2337 N N . GLN B 1 41 ? 20.312 -2.82 -5.266 1 96.75 41 GLN B N 1
ATOM 2338 C CA . GLN B 1 41 ? 21.469 -1.999 -4.953 1 96.75 41 GLN B CA 1
ATOM 2339 C C . GLN B 1 41 ? 21.109 -0.871 -3.992 1 96.75 41 GLN B C 1
ATOM 2341 O O . GLN B 1 41 ? 21.469 0.286 -4.219 1 96.75 41 GLN B O 1
ATOM 2346 N N . VAL B 1 42 ? 20.344 -1.301 -2.967 1 97.5 42 VAL B N 1
ATOM 2347 C CA . VAL B 1 42 ? 19.969 -0.302 -1.974 1 97.5 42 VAL B CA 1
ATOM 2348 C C . VAL B 1 42 ? 20.25 -0.832 -0.57 1 97.5 42 VAL B C 1
ATOM 2350 O O . VAL B 1 42 ? 19.578 -0.451 0.393 1 97.5 42 VAL B O 1
ATOM 2353 N N . THR B 1 43 ? 21.188 -1.716 -0.43 1 96.94 43 THR B N 1
ATOM 2354 C CA . THR B 1 43 ? 21.484 -2.354 0.849 1 96.94 43 THR B CA 1
ATOM 2355 C C . THR B 1 43 ? 21.844 -1.31 1.903 1 96.94 43 THR B C 1
ATOM 2357 O O . THR B 1 43 ? 21.312 -1.335 3.016 1 96.94 43 THR B O 1
ATOM 2360 N N . GLU B 1 44 ? 22.672 -0.388 1.575 1 96.06 44 GLU B N 1
ATOM 2361 C CA . GLU B 1 44 ? 23.125 0.625 2.529 1 96.06 44 GLU B CA 1
ATOM 2362 C C . GLU B 1 44 ? 21.969 1.557 2.912 1 96.06 44 GLU B C 1
ATOM 2364 O O . GLU B 1 44 ? 21.828 1.919 4.082 1 96.06 44 GLU B O 1
ATOM 2369 N N . GLN B 1 45 ? 21.219 1.924 1.904 1 96 45 GLN B N 1
ATOM 2370 C CA . GLN B 1 45 ? 20.078 2.799 2.15 1 96 45 GLN B CA 1
ATOM 2371 C C . GLN B 1 45 ? 19.062 2.131 3.07 1 96 45 GLN B C 1
ATOM 2373 O O . GLN B 1 45 ? 18.516 2.771 3.973 1 96 45 GLN B O 1
ATOM 2378 N N . CYS B 1 46 ? 18.859 0.825 2.832 1 95.75 46 CYS B N 1
ATOM 2379 C CA . CYS B 1 46 ? 17.938 0.078 3.682 1 95.75 46 CYS B CA 1
ATOM 2380 C C . CYS B 1 46 ? 18.453 0.002 5.113 1 95.75 46 CYS B C 1
ATOM 2382 O O . CYS B 1 46 ? 17.703 0.196 6.062 1 95.75 46 CYS B O 1
ATOM 2384 N N . HIS B 1 47 ? 19.734 -0.256 5.285 1 93.81 47 HIS B N 1
ATOM 2385 C CA . HIS B 1 47 ? 20.312 -0.329 6.617 1 93.81 47 HIS B CA 1
ATOM 2386 C C . HIS B 1 47 ? 20.234 1.016 7.332 1 93.81 47 HIS B C 1
ATOM 2388 O O . HIS B 1 47 ? 19.938 1.07 8.523 1 93.81 47 HIS B O 1
ATOM 2394 N N . ARG B 1 48 ? 20.469 2.055 6.594 1 92.12 48 ARG B N 1
ATOM 2395 C CA . ARG B 1 48 ? 20.391 3.393 7.168 1 92.12 48 ARG B CA 1
ATOM 2396 C C . ARG B 1 48 ? 18.953 3.732 7.57 1 92.12 48 ARG B C 1
ATOM 2398 O O . ARG B 1 48 ? 18.719 4.305 8.633 1 92.12 48 ARG B O 1
ATOM 2405 N N . TYR B 1 49 ? 18.062 3.381 6.758 1 92.19 49 TYR B N 1
ATOM 2406 C CA . TYR B 1 49 ? 16.656 3.703 7.02 1 92.19 49 TYR B CA 1
ATOM 2407 C C . TYR B 1 49 ? 16.156 2.959 8.25 1 92.19 49 TYR B C 1
ATOM 2409 O O . TYR B 1 49 ? 15.406 3.521 9.062 1 92.19 49 TYR B O 1
ATOM 2417 N N . TYR B 1 50 ? 16.531 1.706 8.406 1 89.19 50 TYR B N 1
ATOM 2418 C CA . TYR B 1 50 ? 16 0.895 9.492 1 89.19 50 TYR B CA 1
ATOM 2419 C C . TYR B 1 50 ? 16.969 0.851 10.672 1 89.19 50 TYR B C 1
ATOM 2421 O O . TYR B 1 50 ? 16.875 -0.031 11.523 1 89.19 50 TYR B O 1
ATOM 2429 N N . GLU B 1 51 ? 17.781 1.758 10.773 1 84.62 51 GLU B N 1
ATOM 2430 C CA . GLU B 1 51 ? 18.672 1.866 11.93 1 84.62 51 GLU B CA 1
ATOM 2431 C C . GLU B 1 51 ? 17.891 2.002 13.227 1 84.62 51 GLU B C 1
ATOM 2433 O O . GLU B 1 51 ? 16.844 2.65 13.258 1 84.62 51 GLU B O 1
ATOM 2438 N N . PRO B 1 52 ? 18.328 1.438 14.312 1 71.31 52 PRO B N 1
ATOM 2439 C CA . PRO B 1 52 ? 17.625 1.377 15.602 1 71.31 52 PRO B CA 1
ATOM 2440 C C . PRO B 1 52 ? 17.234 2.756 16.125 1 71.31 52 PRO B C 1
ATOM 2442 O O . PRO B 1 52 ? 16.156 2.91 16.703 1 71.31 52 PRO B O 1
ATOM 2445 N N . LYS B 1 53 ? 18.078 3.85 16.188 1 64.56 53 LYS B N 1
ATOM 2446 C CA . LYS B 1 53 ? 17.719 5.164 16.703 1 64.56 53 LYS B CA 1
ATOM 2447 C C . LYS B 1 53 ? 16.406 5.668 16.094 1 64.56 53 LYS B C 1
ATOM 2449 O O . LYS B 1 53 ? 15.625 6.348 16.766 1 64.56 53 LYS B O 1
ATOM 2454 N N . ALA B 1 54 ? 16.109 5.113 15.016 1 60.53 54 ALA B N 1
ATOM 2455 C CA . ALA B 1 54 ? 14.938 5.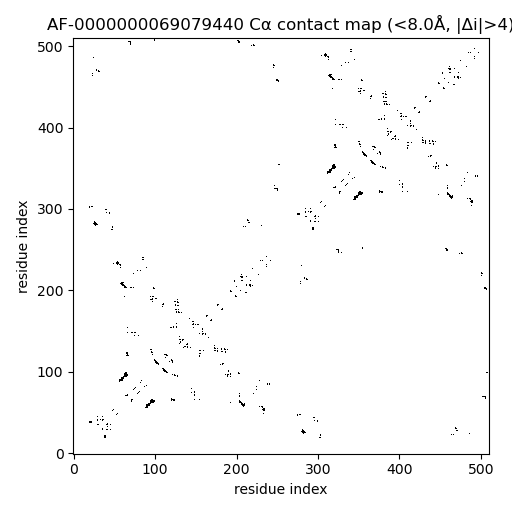539 14.258 1 60.53 54 ALA B CA 1
ATOM 2456 C C . ALA B 1 54 ? 13.688 4.805 14.734 1 60.53 54 ALA B C 1
ATOM 2458 O O . ALA B 1 54 ? 12.562 5.27 14.516 1 60.53 54 ALA B O 1
ATOM 2459 N N . LYS B 1 55 ? 13.852 3.824 15.695 1 63.16 55 LYS B N 1
ATOM 2460 C CA . LYS B 1 55 ? 12.789 2.867 15.992 1 63.16 55 LYS B CA 1
ATOM 2461 C C . LYS B 1 55 ? 11.836 3.41 17.062 1 63.16 55 LYS B C 1
ATOM 2463 O O . LYS B 1 55 ? 10.742 2.881 17.25 1 63.16 55 LYS B O 1
ATOM 2468 N N . THR B 1 56 ? 12.086 4.543 17.5 1 67 56 THR B N 1
ATOM 2469 C CA . THR B 1 56 ? 11.18 4.941 18.562 1 67 56 THR B CA 1
ATOM 2470 C C . THR B 1 56 ? 10.508 6.27 18.234 1 67 56 THR B C 1
ATOM 2472 O O . THR B 1 56 ? 9.625 6.727 18.969 1 67 56 THR B O 1
ATOM 2475 N N . ASP B 1 57 ? 10.773 6.645 17.125 1 85.62 57 ASP B N 1
ATOM 2476 C CA . ASP B 1 57 ? 10.234 7.969 16.828 1 85.62 57 ASP B CA 1
ATOM 2477 C C . ASP B 1 57 ? 8.805 7.879 16.297 1 85.62 57 ASP B C 1
ATOM 2479 O O . ASP B 1 57 ? 8.484 6.977 15.523 1 85.62 57 ASP B O 1
ATOM 2483 N N . LYS B 1 58 ? 7.961 8.758 16.812 1 94.75 58 LYS B N 1
ATOM 2484 C CA . LYS B 1 58 ? 6.605 8.883 16.281 1 94.75 58 LYS B CA 1
ATOM 2485 C C . LYS B 1 58 ? 6.621 9.383 14.844 1 94.75 58 LYS B C 1
ATOM 2487 O O . LYS B 1 58 ? 7.547 10.086 14.438 1 94.75 58 LYS B O 1
ATOM 2492 N N . VAL B 1 59 ? 5.633 8.938 14.141 1 96.94 59 VAL B N 1
ATOM 2493 C CA . VAL B 1 59 ? 5.445 9.445 12.781 1 96.94 59 VAL B CA 1
ATOM 2494 C C . VAL B 1 59 ? 4.977 10.898 12.836 1 96.94 59 VAL B C 1
ATOM 2496 O O . VAL B 1 59 ? 4.004 11.219 13.523 1 96.94 59 VAL B O 1
ATOM 2499 N N . GLN B 1 60 ? 5.742 11.797 12.172 1 97.31 60 GLN B N 1
ATOM 2500 C CA . GLN B 1 60 ? 5.301 13.188 12.07 1 97.31 60 GLN B CA 1
ATOM 2501 C C . GLN B 1 60 ? 4.25 13.352 10.977 1 97.31 60 GLN B C 1
ATOM 2503 O O . GLN B 1 60 ? 4.547 13.188 9.789 1 97.31 60 GLN B O 1
ATOM 2508 N N . LEU B 1 61 ? 3.043 13.617 11.367 1 98.69 61 LEU B N 1
ATOM 2509 C CA . LEU B 1 61 ? 1.947 13.859 10.438 1 98.69 61 LEU B CA 1
ATOM 2510 C C . LEU B 1 61 ? 1.475 15.312 10.531 1 98.69 61 LEU B C 1
ATOM 2512 O O . LEU B 1 61 ? 1.118 15.781 11.609 1 98.69 61 LEU B O 1
ATOM 2516 N N . THR B 1 62 ? 1.541 16.016 9.438 1 98.81 62 THR B N 1
ATOM 2517 C CA . THR B 1 62 ? 0.995 17.375 9.406 1 98.81 62 THR B CA 1
ATOM 2518 C C . THR B 1 62 ? -0.131 17.484 8.375 1 98.81 62 THR B C 1
ATOM 2520 O O . THR B 1 62 ? -0.004 16.984 7.258 1 98.81 62 THR B O 1
ATOM 2523 N N . LEU B 1 63 ? -1.216 18.031 8.789 1 98.88 63 LEU B N 1
ATOM 2524 C CA . LEU B 1 63 ? -2.33 18.328 7.895 1 98.88 63 LEU B CA 1
ATOM 2525 C C . LEU B 1 63 ? -2.475 19.828 7.676 1 98.88 63 LEU B C 1
ATOM 2527 O O . LEU B 1 63 ? -2.68 20.578 8.625 1 98.88 63 LEU B O 1
ATOM 2531 N N . TYR B 1 64 ? -2.295 20.266 6.48 1 98.81 64 TYR B N 1
ATOM 2532 C CA . TYR B 1 64 ? -2.637 21.609 6.047 1 98.81 64 TYR B CA 1
ATOM 2533 C C . TYR B 1 64 ? -4.039 21.656 5.453 1 98.81 64 TYR B C 1
ATOM 2535 O O . TYR B 1 64 ? -4.328 20.969 4.473 1 98.81 64 TYR B O 1
ATOM 2543 N N . PHE B 1 65 ? -4.887 22.391 6.133 1 98.75 65 PHE B N 1
ATOM 2544 C CA . PHE B 1 65 ? -6.297 22.375 5.758 1 98.75 65 PHE B CA 1
ATOM 2545 C C . PHE B 1 65 ? -6.93 23.75 5.992 1 98.75 65 PHE B C 1
ATOM 2547 O O . PHE B 1 65 ? -6.234 24.719 6.309 1 98.75 65 PHE B O 1
ATOM 2554 N N . GLU B 1 66 ? -8.234 23.844 5.633 1 98.44 66 GLU B N 1
ATOM 2555 C CA . GLU B 1 66 ? -9 25.062 5.852 1 98.44 66 GLU B CA 1
ATOM 2556 C C . GLU B 1 66 ? -10.422 24.75 6.297 1 98.44 66 GLU B C 1
ATOM 2558 O O . GLU B 1 66 ? -11.023 23.766 5.84 1 98.44 66 GLU B O 1
ATOM 2563 N N . SER B 1 67 ? -10.836 25.578 7.227 1 97.5 67 SER B N 1
ATOM 2564 C CA . SER B 1 67 ? -12.195 25.422 7.727 1 97.5 67 SER B CA 1
ATOM 2565 C C . SER B 1 67 ? -13.211 25.516 6.598 1 97.5 67 SER B C 1
ATOM 2567 O O . SER B 1 67 ? -13.008 26.25 5.633 1 97.5 67 SER B O 1
ATOM 2569 N N . LEU B 1 68 ? -14.297 24.75 6.711 1 96.31 68 LEU B N 1
ATOM 2570 C CA . LEU B 1 68 ? -15.469 24.75 5.836 1 96.31 68 LEU B CA 1
ATOM 2571 C C . LEU B 1 68 ? -15.141 24.125 4.488 1 96.31 68 LEU B C 1
ATOM 2573 O O . LEU B 1 68 ? -16.016 24 3.625 1 96.31 68 LEU B O 1
ATOM 2577 N N . CYS B 1 69 ? -13.938 23.766 4.195 1 95.88 69 CYS B N 1
ATOM 2578 C CA . CYS B 1 69 ? -13.578 23.078 2.963 1 95.88 69 CYS B CA 1
ATOM 2579 C C . CYS B 1 69 ? -14.156 21.656 2.945 1 95.88 69 CYS B C 1
ATOM 2581 O O . CYS B 1 69 ? -13.82 20.844 3.799 1 95.88 69 CYS B O 1
ATOM 2583 N N . PRO B 1 70 ? -15.008 21.438 1.934 1 95 70 PRO B N 1
ATOM 2584 C CA . PRO B 1 70 ? -15.664 20.125 1.925 1 95 70 PRO B CA 1
ATOM 2585 C C . PRO B 1 70 ? -14.672 18.969 1.892 1 95 70 PRO B C 1
ATOM 2587 O O . PRO B 1 70 ? -14.883 17.953 2.547 1 95 70 PRO B O 1
ATOM 2590 N N . ASP B 1 71 ? -13.602 19.078 1.166 1 95.62 71 ASP B N 1
ATOM 2591 C CA . ASP B 1 71 ? -12.602 18.016 1.053 1 95.62 71 ASP B CA 1
ATOM 2592 C C . ASP B 1 71 ? -11.82 17.859 2.354 1 95.62 71 ASP B C 1
ATOM 2594 O O . ASP B 1 71 ? -11.469 16.734 2.742 1 95.62 71 ASP B O 1
ATOM 2598 N N . CYS B 1 72 ? -11.539 18.922 3.014 1 97.25 72 CYS B N 1
ATOM 2599 C CA . CYS B 1 72 ? -10.875 18.859 4.312 1 97.25 72 CYS B CA 1
ATOM 2600 C C . CYS B 1 72 ? -11.766 18.188 5.348 1 97.25 72 CYS B C 1
ATOM 2602 O O . CYS B 1 72 ? -11.305 17.312 6.09 1 97.25 72 CYS B O 1
ATOM 2604 N N . LYS B 1 73 ? -13.023 18.562 5.32 1 96.94 73 LYS B N 1
ATOM 2605 C CA . LYS B 1 73 ? -13.984 17.938 6.219 1 96.94 73 LYS B CA 1
ATOM 2606 C C . LYS B 1 73 ? -14.07 16.438 5.957 1 96.94 73 LYS B C 1
ATOM 2608 O O . LYS B 1 73 ? -14.102 15.633 6.898 1 96.94 73 LYS B O 1
ATOM 2613 N N . ASN B 1 74 ? -14.117 16.141 4.723 1 96.25 74 ASN B N 1
ATOM 2614 C CA . ASN B 1 74 ? -14.18 14.719 4.367 1 96.25 74 ASN B CA 1
ATOM 2615 C C . ASN B 1 74 ? -12.945 13.961 4.852 1 96.25 74 ASN B C 1
ATOM 2617 O O . ASN B 1 74 ? -13.055 12.812 5.281 1 96.25 74 ASN B O 1
ATOM 2621 N N . PHE B 1 75 ? -11.805 14.516 4.762 1 97.69 75 PHE B N 1
ATOM 2622 C CA . PHE B 1 75 ? -10.586 13.867 5.227 1 97.69 75 PHE B CA 1
ATOM 2623 C C . PHE B 1 75 ? -10.648 13.609 6.727 1 97.69 75 PHE B C 1
ATOM 2625 O O . PHE B 1 75 ? -10.219 12.555 7.195 1 97.69 75 PHE B O 1
ATOM 2632 N N . PHE B 1 76 ? -11.133 14.594 7.477 1 98.12 76 PHE B N 1
ATOM 2633 C CA . PHE B 1 76 ? -11.344 14.367 8.898 1 98.12 76 PHE B CA 1
ATOM 2634 C C . PHE B 1 76 ? -12.289 13.188 9.125 1 98.12 76 PHE B C 1
ATOM 2636 O O . PHE B 1 76 ? -11.977 12.273 9.898 1 98.12 76 PHE B O 1
ATOM 2643 N N . ARG B 1 77 ? -13.359 13.148 8.43 1 96.56 77 ARG B N 1
ATOM 2644 C CA . ARG B 1 77 ? -14.43 12.18 8.656 1 96.56 77 ARG B CA 1
ATOM 2645 C C . ARG B 1 77 ? -13.992 10.781 8.242 1 96.56 77 ARG B C 1
ATOM 2647 O O . ARG B 1 77 ? -14.281 9.805 8.938 1 96.56 77 ARG B O 1
ATOM 2654 N N . SER B 1 78 ? -13.289 10.75 7.176 1 96.88 78 SER B N 1
ATOM 2655 C CA . SER B 1 78 ? -13.047 9.445 6.57 1 96.88 78 SER B CA 1
ATOM 2656 C C . SER B 1 78 ? -11.703 8.875 7.008 1 96.88 78 SER B C 1
ATOM 2658 O O . SER B 1 78 ? -11.492 7.66 6.961 1 96.88 78 SER B O 1
ATOM 2660 N N . GLN B 1 79 ? -10.805 9.773 7.445 1 97.88 79 GLN B N 1
ATOM 2661 C CA . GLN B 1 79 ? -9.453 9.25 7.656 1 97.88 79 GLN B CA 1
ATOM 2662 C C . GLN B 1 79 ? -8.883 9.727 8.984 1 97.88 79 GLN B C 1
ATOM 2664 O O . GLN B 1 79 ? -8.555 8.914 9.852 1 97.88 79 GLN B O 1
ATOM 2669 N N . LEU B 1 80 ? -8.836 10.992 9.195 1 98.75 80 LEU B N 1
ATOM 2670 C CA . LEU B 1 80 ? -7.973 11.547 10.234 1 98.75 80 LEU B CA 1
ATOM 2671 C C . LEU B 1 80 ? -8.492 11.203 11.625 1 98.75 80 LEU B C 1
ATOM 2673 O O . LEU B 1 80 ? -7.723 10.781 12.492 1 98.75 80 LEU B O 1
ATOM 2677 N N . THR B 1 81 ? -9.766 11.359 11.836 1 98.62 81 THR B N 1
ATOM 2678 C CA . THR B 1 81 ? -10.32 11.203 13.172 1 98.62 81 THR B CA 1
ATOM 2679 C C . THR B 1 81 ? -10.117 9.781 13.68 1 98.62 81 THR B C 1
ATOM 2681 O O . THR B 1 81 ? -9.562 9.578 14.766 1 98.62 81 THR B O 1
ATOM 2684 N N . LYS B 1 82 ? -10.484 8.828 12.938 1 98.25 82 LYS B N 1
ATOM 2685 C CA . LYS B 1 82 ? -10.352 7.445 13.375 1 98.25 82 LYS B CA 1
ATOM 2686 C C . LYS B 1 82 ? -8.883 7.047 13.516 1 98.25 82 LYS B C 1
ATOM 2688 O O . LYS B 1 82 ? -8.516 6.316 14.43 1 98.25 82 LYS B O 1
ATOM 2693 N N . THR B 1 83 ? -8.102 7.496 12.57 1 98.69 83 THR B N 1
ATOM 2694 C CA . THR B 1 83 ? -6.688 7.133 12.578 1 98.69 83 THR B CA 1
ATOM 2695 C C . THR B 1 83 ? -5.996 7.691 13.82 1 98.69 83 THR B C 1
ATOM 2697 O O . THR B 1 83 ? -5.289 6.969 14.523 1 98.69 83 THR B O 1
ATOM 2700 N N . TYR B 1 84 ? -6.195 8.977 14.078 1 98.5 84 TYR B N 1
ATOM 2701 C CA . TYR B 1 84 ? -5.535 9.57 15.234 1 98.5 84 TYR B CA 1
ATOM 2702 C C . TYR B 1 84 ? -6.02 8.93 16.531 1 98.5 84 TYR B C 1
ATOM 2704 O O . TYR B 1 84 ? -5.234 8.703 17.453 1 98.5 84 TYR B O 1
ATOM 2712 N N . THR B 1 85 ? -7.258 8.617 16.641 1 97.56 85 THR B N 1
ATOM 2713 C CA . THR B 1 85 ? -7.805 7.973 17.828 1 97.56 85 THR B CA 1
ATOM 2714 C C . THR B 1 85 ? -7.156 6.609 18.062 1 97.56 85 THR B C 1
ATOM 2716 O O . THR B 1 85 ? -6.812 6.262 19.188 1 97.56 85 THR B O 1
ATOM 2719 N N . ALA B 1 86 ? -6.879 5.949 17.047 1 97.56 86 ALA B N 1
ATOM 2720 C CA . ALA B 1 86 ? -6.371 4.582 17.141 1 97.56 86 ALA B CA 1
ATOM 2721 C C . ALA B 1 86 ? -4.855 4.574 17.312 1 97.56 86 ALA B C 1
ATOM 2723 O O . ALA B 1 86 ? -4.289 3.625 17.859 1 97.56 86 ALA B O 1
ATOM 2724 N N . LEU B 1 87 ? -4.191 5.691 16.875 1 97.94 87 LEU B N 1
ATOM 2725 C CA . LEU B 1 87 ? -2.74 5.598 16.734 1 97.94 87 LEU B CA 1
ATOM 2726 C C . LEU B 1 87 ? -2.057 6.793 17.391 1 97.94 87 LEU B C 1
ATOM 2728 O O . LEU B 1 87 ? -0.91 7.109 17.062 1 97.94 87 LEU B O 1
ATOM 2732 N N . SER B 1 88 ? -2.682 7.426 18.297 1 97.06 88 SER B N 1
ATOM 2733 C CA . SER B 1 88 ? -2.131 8.633 18.906 1 97.06 88 SER B CA 1
ATOM 2734 C C . SER B 1 88 ? -0.781 8.352 19.562 1 97.06 88 SER B C 1
ATOM 2736 O O . SER B 1 88 ? 0.068 9.234 19.641 1 97.06 88 SER B O 1
ATOM 2738 N N . ASP B 1 89 ? -0.475 7.121 19.922 1 95.5 89 ASP B N 1
ATOM 2739 C CA . ASP B 1 89 ? 0.76 6.754 20.609 1 95.5 89 ASP B CA 1
ATOM 2740 C C . ASP B 1 89 ? 1.948 6.773 19.656 1 95.5 89 ASP B C 1
ATOM 2742 O O . ASP B 1 89 ? 3.1 6.863 20.078 1 95.5 89 ASP B O 1
ATOM 2746 N N . ILE B 1 90 ? 1.609 6.746 18.359 1 96.56 90 ILE B N 1
ATOM 2747 C CA . ILE B 1 90 ? 2.74 6.641 17.438 1 96.56 90 ILE B CA 1
ATOM 2748 C C . ILE B 1 90 ? 2.693 7.785 16.438 1 96.56 90 ILE B C 1
ATOM 2750 O O . ILE B 1 90 ? 3.439 7.785 15.445 1 96.56 90 ILE B O 1
ATOM 2754 N N . ILE B 1 91 ? 1.811 8.758 16.625 1 97.88 91 ILE B N 1
ATOM 2755 C CA . ILE B 1 91 ? 1.697 9.906 15.734 1 97.88 91 ILE B CA 1
ATOM 2756 C C . ILE B 1 91 ? 2.027 11.188 16.5 1 97.88 91 ILE B C 1
ATOM 2758 O O . ILE B 1 91 ? 1.598 11.367 17.641 1 97.88 91 ILE B O 1
ATOM 2762 N N . ASN B 1 92 ? 2.869 12.008 15.969 1 97.81 92 ASN B N 1
ATOM 2763 C CA . ASN B 1 92 ? 2.91 13.43 16.281 1 97.81 92 ASN B CA 1
ATOM 2764 C C . ASN B 1 92 ? 2.15 14.258 15.258 1 97.81 92 ASN B C 1
ATOM 2766 O O . ASN B 1 92 ? 2.66 14.516 14.164 1 97.81 92 ASN B O 1
ATOM 2770 N N . LEU B 1 93 ? 0.938 14.688 15.625 1 98.62 93 LEU B N 1
ATOM 2771 C CA . LEU B 1 93 ? 0.035 15.336 14.68 1 98.62 93 LEU B CA 1
ATOM 2772 C C . LEU B 1 93 ? 0.114 16.859 14.812 1 98.62 93 LEU B C 1
ATOM 2774 O O . LEU B 1 93 ? 0.067 17.391 15.922 1 98.62 93 LEU B O 1
ATOM 2778 N N . THR B 1 94 ? 0.315 17.469 13.719 1 98.75 94 THR B N 1
ATOM 2779 C CA . THR B 1 94 ? 0.239 18.922 13.625 1 98.75 94 THR B CA 1
ATOM 2780 C C . THR B 1 94 ? -0.893 19.344 12.695 1 98.75 94 THR B C 1
ATOM 2782 O O . THR B 1 94 ? -1.022 18.828 11.586 1 98.75 94 THR B O 1
ATOM 2785 N N . LEU B 1 95 ? -1.758 20.25 13.188 1 98.94 95 LEU B N 1
ATOM 2786 C CA . LEU B 1 95 ? -2.838 20.812 12.383 1 98.94 95 LEU B CA 1
ATOM 2787 C C . LEU B 1 95 ? -2.533 22.25 12 1 98.94 95 LEU B C 1
ATOM 2789 O O . LEU B 1 95 ? -2.127 23.062 12.844 1 98.94 95 LEU B O 1
ATOM 2793 N N . VAL B 1 96 ? -2.707 22.562 10.695 1 98.94 96 VAL B N 1
ATOM 2794 C CA . VAL B 1 96 ? -2.439 23.906 10.211 1 98.94 96 VAL B CA 1
ATOM 2795 C C . VAL B 1 96 ? -3.672 24.453 9.484 1 98.94 96 VAL B C 1
ATOM 2797 O O . VAL B 1 96 ? -3.785 24.328 8.266 1 98.94 96 VAL B O 1
ATOM 2800 N N . PRO B 1 97 ? -4.562 25.078 10.188 1 98.88 97 PRO B N 1
ATOM 2801 C CA . PRO B 1 97 ? -5.75 25.641 9.555 1 98.88 97 PRO B CA 1
ATOM 2802 C C . PRO B 1 97 ? -5.461 26.969 8.852 1 98.88 97 PRO B C 1
ATOM 2804 O O . PRO B 1 97 ? -5.23 27.984 9.508 1 98.88 97 PRO B O 1
ATOM 2807 N N . TYR B 1 98 ? -5.359 26.984 7.574 1 98.75 98 TYR B N 1
ATOM 2808 C CA . TYR B 1 98 ? -5.113 28.141 6.719 1 98.75 98 TYR B CA 1
ATOM 2809 C C . TYR B 1 98 ? -5.5 27.844 5.273 1 98.75 98 TYR B C 1
ATOM 2811 O O . TYR B 1 98 ? -6.301 28.562 4.676 1 98.75 98 TYR B O 1
ATOM 2819 N N . GLY B 1 99 ? -4.879 26.734 4.789 1 98.06 99 GLY B N 1
ATOM 2820 C CA . GLY B 1 99 ? -5.215 26.188 3.477 1 98.06 99 GLY B CA 1
ATOM 2821 C C . GLY B 1 99 ? -4.859 27.141 2.342 1 98.06 99 GLY B C 1
ATOM 2822 O O . GLY B 1 99 ? -3.723 27.609 2.254 1 98.06 99 GLY B O 1
ATOM 2823 N N . ASN B 1 100 ? -5.844 27.375 1.502 1 97.81 100 ASN B N 1
ATOM 2824 C CA . ASN B 1 100 ? -5.645 28.172 0.303 1 97.81 100 ASN B CA 1
ATOM 2825 C C . ASN B 1 100 ? -5.871 29.656 0.582 1 97.81 100 ASN B C 1
ATOM 2827 O O . ASN B 1 100 ? -5.992 30.453 -0.349 1 97.81 100 ASN B O 1
ATOM 2831 N N . ALA B 1 101 ? -5.977 30.094 1.805 1 97.69 101 ALA B N 1
ATOM 2832 C CA . ALA B 1 101 ? -6.164 31.5 2.154 1 97.69 101 ALA B CA 1
ATOM 2833 C C . ALA B 1 101 ? -4.977 32.344 1.696 1 97.69 101 ALA B C 1
ATOM 2835 O O . ALA B 1 101 ? -3.918 31.797 1.36 1 97.69 101 ALA B O 1
ATOM 2836 N N . ARG B 1 102 ? -5.23 33.594 1.59 1 97.56 102 ARG B N 1
ATOM 2837 C CA . ARG B 1 102 ? -4.215 34.594 1.285 1 97.56 102 ARG B CA 1
ATOM 2838 C C . ARG B 1 102 ? -4.215 35.719 2.326 1 97.56 102 ARG B C 1
ATOM 2840 O O . ARG B 1 102 ? -5.223 35.969 2.994 1 97.56 102 ARG B O 1
ATOM 2847 N N . GLU B 1 103 ? -3.031 36.312 2.471 1 97.69 103 GLU B N 1
ATOM 2848 C CA . GLU B 1 103 ? -2.969 37.375 3.445 1 97.69 103 GLU B CA 1
ATOM 2849 C C . GLU B 1 103 ? -2.23 38.594 2.879 1 97.69 103 GLU B C 1
ATOM 2851 O O . GLU B 1 103 ? -1.384 38.469 1.993 1 97.69 103 GLU B O 1
ATOM 2856 N N . GLU B 1 104 ? -2.639 39.75 3.297 1 97.31 104 GLU B N 1
ATOM 2857 C CA . GLU B 1 104 ? -1.978 41.031 3.02 1 97.31 104 GLU B CA 1
ATOM 2858 C C . GLU B 1 104 ? -1.9 41.906 4.273 1 97.31 104 GLU B C 1
ATOM 2860 O O . GLU B 1 104 ? -2.871 42 5.023 1 97.31 104 GLU B O 1
ATOM 2865 N N . LYS B 1 105 ? -0.753 42.406 4.512 1 96.44 105 LYS B N 1
ATOM 2866 C CA . LYS B 1 105 ? -0.591 43.281 5.66 1 96.44 105 LYS B CA 1
ATOM 2867 C C . LYS B 1 105 ? -1.076 44.688 5.34 1 96.44 105 LYS B C 1
ATOM 2869 O O . LYS B 1 105 ? -0.733 45.25 4.293 1 96.44 105 LYS B O 1
ATOM 2874 N N . ASP B 1 106 ? -1.896 45.25 6.164 1 93.94 106 ASP B N 1
ATOM 2875 C CA . ASP B 1 106 ? -2.375 46.594 5.906 1 93.94 106 ASP B CA 1
ATOM 2876 C C . ASP B 1 106 ? -1.467 47.625 6.562 1 93.94 106 ASP B C 1
ATOM 2878 O O . ASP B 1 106 ? -0.443 47.281 7.152 1 93.94 106 ASP B O 1
ATOM 2882 N N . ALA B 1 107 ? -1.794 48.969 6.398 1 94.56 107 ALA B N 1
ATOM 2883 C CA . ALA B 1 107 ? -0.958 50.062 6.832 1 94.56 107 ALA B CA 1
ATOM 2884 C C . ALA B 1 107 ? -0.778 50.062 8.344 1 94.56 107 ALA B C 1
ATOM 2886 O O . ALA B 1 107 ? 0.24 50.531 8.859 1 94.56 107 ALA B O 1
ATOM 2887 N N . SER B 1 108 ? -1.702 49.5 9.07 1 93 108 SER B N 1
ATOM 2888 C CA . SER B 1 108 ? -1.658 49.469 10.531 1 93 108 SER B CA 1
ATOM 2889 C C . SER B 1 108 ? -0.819 48.312 11.023 1 93 108 SER B C 1
ATOM 2891 O O . SER B 1 108 ? -0.529 48.188 12.219 1 93 108 SER B O 1
ATOM 2893 N N . GLY B 1 109 ? -0.466 47.406 10.156 1 93.81 109 GLY B N 1
ATOM 2894 C CA . GLY B 1 109 ? 0.314 46.219 10.531 1 93.81 109 GLY B CA 1
ATOM 2895 C C . GLY B 1 109 ? -0.531 45 10.734 1 93.81 109 GLY B C 1
ATOM 2896 O O . GLY B 1 109 ? -0.003 43.906 11.016 1 93.81 109 GLY B O 1
ATOM 2897 N N . LYS B 1 110 ? -1.776 45.156 10.609 1 95.75 110 LYS B N 1
ATOM 2898 C CA . LYS B 1 110 ? -2.703 44.031 10.75 1 95.75 110 LYS B CA 1
ATOM 2899 C C . LYS B 1 110 ? -2.76 43.188 9.461 1 95.75 110 LYS B C 1
ATOM 2901 O O . LYS B 1 110 ? -2.711 43.75 8.367 1 95.75 110 LYS B O 1
ATOM 2906 N N . TRP B 1 111 ? -2.863 41.906 9.648 1 98 111 TRP B N 1
ATOM 2907 C CA . TRP B 1 111 ? -2.998 41.031 8.492 1 98 111 TRP B CA 1
ATOM 2908 C C . TRP B 1 111 ? -4.465 40.875 8.102 1 98 111 TRP B C 1
ATOM 2910 O O . TRP B 1 111 ? -5.305 40.531 8.945 1 98 111 TRP B O 1
ATOM 2920 N N . ASN B 1 112 ? -4.727 41.125 6.84 1 97.94 112 ASN B N 1
ATOM 2921 C CA . ASN B 1 112 ? -6.035 40.844 6.266 1 97.94 112 ASN B CA 1
ATOM 2922 C C . ASN B 1 112 ? -6.035 39.531 5.504 1 97.94 112 ASN B C 1
ATOM 2924 O O . ASN B 1 112 ? -5.16 39.281 4.672 1 97.94 112 ASN B O 1
ATOM 2928 N N . TYR B 1 113 ? -7.016 38.688 5.828 1 98.06 113 TYR B N 1
ATOM 2929 C CA . TYR B 1 113 ? -7.074 37.375 5.219 1 98.06 113 TYR B CA 1
ATOM 2930 C C . TYR B 1 113 ? -8.234 37.281 4.23 1 98.06 113 TYR B C 1
ATOM 2932 O O . TYR B 1 113 ? -9.32 37.812 4.492 1 98.06 113 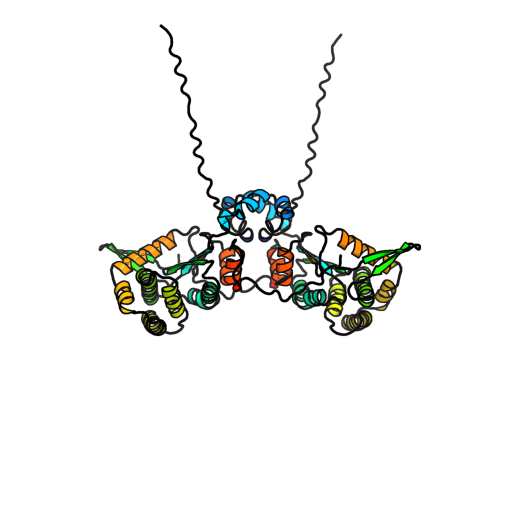TYR B O 1
ATOM 2940 N N . THR B 1 114 ? -7.992 36.656 3.076 1 97.94 114 THR B N 1
ATOM 2941 C CA . THR B 1 114 ? -8.992 36.25 2.096 1 97.94 114 THR B CA 1
ATOM 2942 C C . THR B 1 114 ? -9.055 34.75 1.973 1 97.94 114 THR B C 1
ATOM 2944 O O . THR B 1 114 ? -8.031 34.094 1.721 1 97.94 114 THR B O 1
ATOM 2947 N N . CYS B 1 115 ? -10.219 34.219 2.164 1 97.69 115 CYS B N 1
ATOM 2948 C CA . CYS B 1 115 ? -10.344 32.75 2.24 1 97.69 115 CYS B CA 1
ATOM 2949 C C . CYS B 1 115 ? -11.125 32.219 1.049 1 97.69 115 CYS B C 1
ATOM 2951 O O . CYS B 1 115 ? -12 32.875 0.515 1 97.69 115 CYS B O 1
ATOM 2953 N N . GLN B 1 116 ? -10.867 30.984 0.668 1 95.94 116 GLN B N 1
ATOM 2954 C CA . GLN B 1 116 ? -11.414 30.344 -0.522 1 95.94 116 GLN B CA 1
ATOM 2955 C C . GLN B 1 116 ? -12.914 30.125 -0.387 1 95.94 116 GLN B C 1
ATOM 2957 O O . GLN B 1 116 ? -13.656 30.25 -1.363 1 95.94 116 GLN B O 1
ATOM 2962 N N . HIS B 1 117 ? -13.375 29.844 0.813 1 94.88 117 HIS B N 1
ATOM 2963 C CA . HIS B 1 117 ? -14.789 29.578 1.043 1 94.88 117 HIS B CA 1
ATOM 2964 C C . HIS B 1 117 ? -15.453 30.734 1.784 1 94.88 117 HIS B C 1
ATOM 2966 O O . HIS B 1 117 ? -16.328 30.516 2.631 1 94.88 117 HIS B O 1
ATOM 2972 N N . GLY B 1 118 ? -14.922 31.922 1.58 1 95.94 118 GLY B N 1
ATOM 2973 C CA . GLY B 1 118 ? -15.57 33.094 2.105 1 95.94 118 GLY B CA 1
ATOM 2974 C C . GLY B 1 118 ? -15.117 33.469 3.51 1 95.94 118 GLY B C 1
ATOM 2975 O O . GLY B 1 118 ? -14.234 32.812 4.066 1 95.94 118 GLY B O 1
ATOM 2976 N N . GLU B 1 119 ? -15.742 34.469 4.055 1 97 119 GLU B N 1
ATOM 2977 C CA . GLU B 1 119 ? -15.359 35.062 5.344 1 97 119 GLU B CA 1
ATOM 2978 C C . GLU B 1 119 ? -15.531 34.031 6.473 1 97 119 GLU B C 1
ATOM 2980 O O . GLU B 1 119 ? -14.742 34.031 7.422 1 97 119 GLU B O 1
ATOM 2985 N N . ASP B 1 120 ? -16.531 33.219 6.336 1 97.44 120 ASP B N 1
ATOM 2986 C CA . ASP B 1 120 ? -16.797 32.25 7.375 1 97.44 120 ASP B CA 1
ATOM 2987 C C . ASP B 1 120 ? -15.625 31.266 7.504 1 97.44 120 ASP B C 1
ATOM 2989 O O . ASP B 1 120 ? -15.312 30.812 8.602 1 97.44 120 ASP B O 1
ATOM 2993 N N . GLU B 1 121 ? -15.039 30.922 6.402 1 97.88 121 GLU B N 1
ATOM 2994 C CA . GLU B 1 121 ? -13.844 30.078 6.457 1 97.88 121 GLU B CA 1
ATOM 2995 C C . GLU B 1 121 ? -12.734 30.734 7.262 1 97.88 121 GLU B C 1
ATOM 2997 O O . GLU B 1 121 ? -12.062 30.078 8.062 1 97.88 121 GLU B O 1
ATOM 3002 N N . CYS B 1 122 ? -12.508 32.062 7.031 1 98.62 122 CYS B N 1
ATOM 3003 C CA . CYS B 1 122 ? -11.492 32.781 7.777 1 98.62 122 CYS B CA 1
ATOM 3004 C C . CYS B 1 122 ? -11.781 32.75 9.273 1 98.62 122 CYS B C 1
ATOM 3006 O O . CYS B 1 122 ? -10.875 32.562 10.078 1 98.62 122 CYS B O 1
ATOM 3008 N N . VAL B 1 123 ? -13.055 32.938 9.594 1 98.5 123 VAL B N 1
ATOM 3009 C CA . VAL B 1 123 ? -13.477 32.875 10.992 1 98.5 123 VAL B CA 1
ATOM 3010 C C . VAL B 1 123 ? -13.172 31.5 11.57 1 98.5 123 VAL B C 1
ATOM 3012 O O . VAL B 1 123 ? -12.617 31.375 12.664 1 98.5 123 VAL B O 1
ATOM 3015 N N . GLY B 1 124 ? -13.523 30.469 10.812 1 98.69 124 GLY B N 1
ATOM 3016 C CA . GLY B 1 124 ? -13.266 29.109 11.258 1 98.69 124 GLY B CA 1
ATOM 3017 C C . GLY B 1 124 ? -11.789 28.812 11.445 1 98.69 124 GLY B C 1
ATOM 3018 O O . GLY B 1 124 ? -11.398 28.203 12.445 1 98.69 124 GLY B O 1
ATOM 3019 N N . ASN B 1 125 ? -11 29.203 10.469 1 98.88 125 ASN B N 1
ATOM 3020 C CA . ASN B 1 125 ? -9.555 29.047 10.602 1 98.88 125 ASN B CA 1
ATOM 3021 C C . ASN B 1 125 ? -9.031 29.672 11.891 1 98.88 125 ASN B C 1
ATOM 3023 O O . ASN B 1 125 ? -8.25 29.047 12.617 1 98.88 125 ASN B O 1
ATOM 3027 N N . LEU B 1 126 ? -9.445 30.828 12.172 1 98.88 126 LEU B N 1
ATOM 3028 C CA . LEU B 1 126 ? -9 31.547 13.359 1 98.88 126 LEU B CA 1
ATOM 3029 C C . LEU B 1 126 ? -9.445 30.844 14.633 1 98.88 126 LEU B C 1
ATOM 3031 O O . LEU B 1 126 ? -8.68 30.734 15.594 1 98.88 126 LEU B O 1
ATOM 3035 N N . ILE B 1 127 ? -10.672 30.375 14.641 1 98.81 127 ILE B N 1
ATOM 3036 C CA . ILE B 1 127 ? -11.18 29.656 15.797 1 98.81 127 ILE B CA 1
ATOM 3037 C C . ILE B 1 127 ? -10.312 28.422 16.062 1 98.81 127 ILE B C 1
ATOM 3039 O O . ILE B 1 127 ? -9.898 28.188 17.203 1 98.81 127 ILE B O 1
ATOM 3043 N N . GLU B 1 128 ? -10.016 27.672 15.07 1 98.88 128 GLU B N 1
ATOM 3044 C CA . GLU B 1 128 ? -9.227 26.453 15.211 1 98.88 128 GLU B CA 1
ATOM 3045 C C . GLU B 1 128 ? -7.781 26.766 15.586 1 98.88 128 GLU B C 1
ATOM 3047 O O . GLU B 1 128 ? -7.191 26.094 16.438 1 98.88 128 GLU B O 1
ATOM 3052 N N . THR B 1 129 ? -7.238 27.797 14.969 1 98.94 129 THR B N 1
ATOM 3053 C CA . THR B 1 129 ? -5.898 28.266 15.312 1 98.94 129 THR B CA 1
ATOM 3054 C C . THR B 1 129 ? -5.824 28.656 16.781 1 98.94 129 THR B C 1
ATOM 3056 O O . THR B 1 129 ? -4.898 28.25 17.5 1 98.94 129 THR B O 1
ATOM 3059 N N . CYS B 1 130 ? -6.781 29.438 17.25 1 98.94 130 CYS B N 1
ATOM 3060 C CA . CYS B 1 130 ? -6.824 29.875 18.641 1 98.94 130 CYS B CA 1
ATOM 3061 C C . CYS B 1 130 ? -7.027 28.703 19.578 1 98.94 130 CYS B C 1
ATOM 3063 O O . CYS B 1 130 ? -6.461 28.672 20.672 1 98.94 130 CYS B O 1
ATOM 3065 N N . ALA B 1 131 ? -7.863 27.75 19.172 1 98.94 131 ALA B N 1
ATOM 3066 C CA . ALA B 1 131 ? -8.062 26.562 19.984 1 98.94 131 ALA B CA 1
ATOM 3067 C C . ALA B 1 131 ? -6.742 25.812 20.203 1 98.94 131 ALA B C 1
ATOM 3069 O O . ALA B 1 131 ? -6.426 25.422 21.328 1 98.94 131 ALA B O 1
ATOM 3070 N N . ILE B 1 132 ? -5.988 25.641 19.156 1 98.88 132 ILE B N 1
ATOM 3071 C CA . ILE B 1 132 ? -4.699 24.969 19.234 1 98.88 132 ILE B CA 1
ATOM 3072 C C . ILE B 1 132 ? -3.783 25.719 20.203 1 98.88 132 ILE B C 1
ATOM 3074 O O . ILE B 1 132 ? -3.135 25.094 21.047 1 98.88 132 ILE B O 1
ATOM 3078 N N . HIS B 1 133 ? -3.736 27.016 20.094 1 98.81 133 HIS B N 1
ATOM 3079 C CA . HIS B 1 133 ? -2.832 27.844 20.891 1 98.81 133 HIS B CA 1
ATOM 3080 C C . HIS B 1 133 ? -3.229 27.828 22.359 1 98.81 133 HIS B C 1
ATOM 3082 O O . HIS B 1 133 ? -2.367 27.75 23.25 1 98.81 133 HIS B O 1
ATOM 3088 N N . LEU B 1 134 ? -4.473 27.938 22.641 1 98.88 134 LEU B N 1
ATOM 3089 C CA . LEU B 1 134 ? -4.93 28.156 24.016 1 98.88 134 LEU B CA 1
ATOM 3090 C C . LEU B 1 134 ? -5.07 26.844 24.766 1 98.88 134 LEU B C 1
ATOM 3092 O O . LEU B 1 134 ? -4.793 26.766 25.953 1 98.88 134 LEU B O 1
ATOM 3096 N N . LEU B 1 135 ? -5.578 25.797 24.078 1 98.38 135 LEU B N 1
ATOM 3097 C CA . LEU B 1 135 ? -5.805 24.531 24.75 1 98.38 135 LEU B CA 1
ATOM 3098 C C . LEU B 1 135 ? -4.5 23.75 24.891 1 98.38 135 LEU B C 1
ATOM 3100 O O . LEU B 1 135 ? -4.336 22.969 25.828 1 98.38 135 LEU B O 1
ATOM 3104 N N . LYS B 1 136 ? -3.586 23.844 23.953 1 97.62 136 LYS B N 1
ATOM 3105 C CA . LYS B 1 136 ? -2.209 23.359 23.953 1 97.62 136 LYS B CA 1
ATOM 3106 C C . LYS B 1 136 ? -2.162 21.844 23.875 1 97.62 136 LYS B C 1
ATOM 3108 O O . LYS B 1 136 ? -1.443 21.281 23.062 1 97.62 136 LYS B O 1
ATOM 3113 N N . ASN B 1 137 ? -2.994 21.203 24.75 1 97.69 137 ASN B N 1
ATOM 3114 C CA . ASN B 1 137 ? -3.018 19.75 24.797 1 97.69 137 ASN B CA 1
ATOM 3115 C C . ASN B 1 137 ? -3.809 19.156 23.641 1 97.69 137 ASN B C 1
ATOM 3117 O O . ASN B 1 137 ? -5.012 19.391 23.516 1 97.69 137 ASN B O 1
ATOM 3121 N N . ILE B 1 138 ? -3.137 18.312 22.844 1 98 138 ILE B N 1
ATOM 3122 C CA . ILE B 1 138 ? -3.756 17.812 21.625 1 98 138 ILE B CA 1
ATOM 3123 C C . ILE B 1 138 ? -4.875 16.828 21.969 1 98 138 ILE B C 1
ATOM 3125 O O . ILE B 1 138 ? -5.84 16.688 21.219 1 98 138 ILE B O 1
ATOM 3129 N N . SER B 1 139 ? -4.82 16.219 23.047 1 97.38 139 SER B N 1
ATOM 3130 C CA . SER B 1 139 ? -5.887 15.32 23.469 1 97.38 139 SER B CA 1
ATOM 3131 C C . SER B 1 139 ? -7.18 16.078 23.75 1 97.38 139 SER B C 1
ATOM 3133 O O . SER B 1 139 ? -8.25 15.477 23.844 1 97.38 139 SER B O 1
ATOM 3135 N N . VAL B 1 140 ? -7.016 17.406 23.859 1 98 140 VAL B N 1
ATOM 3136 C CA . VAL B 1 140 ? -8.18 18.25 24.109 1 98 140 VAL B CA 1
ATOM 3137 C C . VAL B 1 140 ? -8.586 18.953 22.828 1 98 140 VAL B C 1
ATOM 3139 O O . VAL B 1 140 ? -9.75 18.891 22.406 1 98 140 VAL B O 1
ATOM 3142 N N . TYR B 1 141 ? -7.602 19.562 22.125 1 98.44 141 TYR B N 1
ATOM 3143 C CA . TYR B 1 141 ? -8.023 20.391 21 1 98.44 141 TYR B CA 1
ATOM 3144 C C . TYR B 1 141 ? -8.328 19.547 19.781 1 98.44 141 TYR B C 1
ATOM 3146 O O . TYR B 1 141 ? -9.07 19.969 18.891 1 98.44 141 TYR B O 1
ATOM 3154 N N . PHE B 1 142 ? -7.805 18.375 19.672 1 98.75 142 PHE B N 1
ATOM 3155 C CA . PHE B 1 142 ? -8.078 17.594 18.469 1 98.75 142 PHE B CA 1
ATOM 3156 C C . PHE B 1 142 ? -9.531 17.141 18.438 1 98.75 142 PHE B C 1
ATOM 3158 O O . PHE B 1 142 ? -10.227 17.328 17.438 1 98.75 142 PHE B O 1
ATOM 3165 N N . PRO B 1 143 ? -10.086 16.547 19.531 1 98.44 143 PRO B N 1
ATOM 3166 C CA . PRO B 1 143 ? -11.508 16.203 19.484 1 98.44 143 PRO B CA 1
ATOM 3167 C C . PRO B 1 143 ? -12.398 17.422 19.219 1 98.44 143 PRO B C 1
ATOM 3169 O O . PRO B 1 143 ? -13.414 17.297 18.531 1 98.44 143 PRO B O 1
ATOM 3172 N N . PHE B 1 144 ? -12.031 18.531 19.75 1 98.62 144 PHE B N 1
ATOM 3173 C CA . PHE B 1 144 ? -12.781 19.766 19.547 1 98.62 144 PHE B CA 1
ATOM 3174 C C . PHE B 1 144 ? -12.789 20.156 18.078 1 98.62 144 PHE B C 1
ATOM 3176 O O . PHE B 1 144 ? -13.852 20.375 17.484 1 98.62 144 PHE B O 1
ATOM 3183 N N . ILE B 1 145 ? -11.633 20.156 17.422 1 98.69 145 ILE B N 1
ATOM 3184 C CA . ILE B 1 145 ? -11.492 20.531 16.031 1 98.69 145 ILE B CA 1
ATOM 3185 C C . ILE B 1 145 ? -12.141 19.484 15.133 1 98.69 145 ILE B C 1
ATOM 3187 O O . ILE B 1 145 ? -12.82 19.812 14.164 1 98.69 145 ILE B O 1
ATOM 3191 N N . SER B 1 146 ? -11.922 18.234 15.469 1 98.62 146 SER B N 1
ATOM 3192 C CA . SER B 1 146 ? -12.562 17.141 14.734 1 98.62 146 SER B CA 1
ATOM 3193 C C . SER B 1 146 ? -14.078 17.281 14.75 1 98.62 146 SER B C 1
ATOM 3195 O O . SER B 1 146 ? -14.734 17.094 13.719 1 98.62 146 SER B O 1
ATOM 3197 N N . CYS B 1 147 ? -14.625 17.609 15.93 1 98.12 147 CYS B N 1
ATOM 3198 C CA . CYS B 1 147 ? -16.062 17.844 16.078 1 98.12 147 CYS B CA 1
ATOM 3199 C C . CYS B 1 147 ? -16.531 18.953 15.141 1 98.12 147 CYS B C 1
ATOM 3201 O O . CYS B 1 147 ? -17.547 18.797 14.461 1 98.12 147 CYS B O 1
ATOM 3203 N N . ILE B 1 148 ? -15.812 20.047 15.062 1 98.12 148 ILE B N 1
ATOM 3204 C CA . ILE B 1 148 ? -16.156 21.172 14.211 1 98.12 148 ILE B CA 1
ATOM 3205 C C . ILE B 1 148 ? -16.141 20.734 12.742 1 98.12 148 ILE B C 1
ATOM 3207 O O . ILE B 1 148 ? -17.062 21.031 11.992 1 98.12 148 ILE B O 1
ATOM 3211 N N . GLU B 1 149 ? -15.125 19.984 12.367 1 97.69 149 GLU B N 1
ATOM 3212 C CA . GLU B 1 149 ? -14.93 19.578 10.977 1 97.69 149 GLU B CA 1
ATOM 3213 C C . GLU B 1 149 ? -15.922 18.5 10.57 1 97.69 149 GLU B C 1
ATOM 3215 O O . GLU B 1 149 ? -16.156 18.266 9.383 1 97.69 149 GLU B O 1
ATOM 3220 N N . HIS B 1 150 ? -16.484 17.844 11.508 1 96.56 150 HIS B N 1
ATOM 3221 C CA . HIS B 1 150 ? -17.484 16.812 11.234 1 96.56 150 HIS B CA 1
ATOM 3222 C C . HIS B 1 150 ? -18.875 17.438 11.07 1 96.56 150 HIS B C 1
ATOM 3224 O O . HIS B 1 150 ? -19.781 16.812 10.523 1 96.56 150 HIS B O 1
ATOM 3230 N N . ASP B 1 151 ? -18.938 18.625 11.641 1 91.94 151 ASP B N 1
ATOM 3231 C CA . ASP B 1 151 ? -20.25 19.25 11.602 1 91.94 151 ASP B CA 1
ATOM 3232 C C . ASP B 1 151 ? -20.609 19.672 10.172 1 91.94 151 ASP B C 1
ATOM 3234 O O . ASP B 1 151 ? -19.797 20.281 9.477 1 91.94 151 ASP B O 1
ATOM 3238 N N . GLN B 1 152 ? -21.734 19.234 9.734 1 83.62 152 GLN B N 1
ATOM 3239 C CA . GLN B 1 152 ? -22.141 19.438 8.344 1 83.62 152 GLN B CA 1
ATOM 3240 C C . GLN B 1 152 ? -22.906 20.75 8.188 1 83.62 152 GLN B C 1
ATOM 3242 O O . GLN B 1 152 ? -22.953 21.328 7.09 1 83.62 152 GLN B O 1
ATOM 3247 N N . PHE B 1 153 ? -23.453 21.047 9.359 1 78.88 153 PHE B N 1
ATOM 3248 C CA . PHE B 1 153 ? -24.359 22.188 9.234 1 78.88 153 PHE B CA 1
ATOM 3249 C C . PHE B 1 153 ? -23.953 23.297 10.188 1 78.88 153 PHE B C 1
ATOM 3251 O O . PHE B 1 153 ? -23.297 23.047 11.203 1 78.88 153 PHE B O 1
ATOM 3258 N N . GLY B 1 154 ? -23.922 24.531 9.594 1 81.75 154 GLY B N 1
ATOM 3259 C CA . GLY B 1 154 ? -23.75 25.672 10.477 1 81.75 154 GLY B CA 1
ATOM 3260 C C . GLY B 1 154 ? -22.5 26.484 10.156 1 81.75 154 GLY B C 1
ATOM 3261 O O . GLY B 1 154 ? -21.625 26.031 9.414 1 81.75 154 GLY B O 1
ATOM 3262 N N . THR B 1 155 ? -22.484 27.641 10.773 1 94.44 155 THR B N 1
ATOM 3263 C CA . THR B 1 155 ? -21.312 28.516 10.727 1 94.44 155 THR B CA 1
ATOM 3264 C C . THR B 1 155 ? -20.219 28.016 11.672 1 94.44 155 THR B C 1
ATOM 3266 O O . THR B 1 155 ? -20.5 27.219 12.57 1 94.44 155 THR B O 1
ATOM 3269 N N . PRO B 1 156 ? -19.016 28.391 11.43 1 97.12 156 PRO B N 1
ATOM 3270 C CA . PRO B 1 156 ? -17.938 27.984 12.328 1 97.12 156 PRO B CA 1
ATOM 3271 C C . PRO B 1 156 ? -18.219 28.344 13.781 1 97.12 156 PRO B C 1
ATOM 3273 O O . PRO B 1 156 ? -17.891 27.562 14.688 1 97.12 156 PRO B O 1
ATOM 3276 N N . GLN B 1 157 ? -18.828 29.5 14.023 1 97.19 157 GLN B N 1
ATOM 3277 C CA . GLN B 1 157 ? -19.141 29.906 15.383 1 97.19 157 GLN B CA 1
ATOM 3278 C C . GLN B 1 157 ? -20.156 28.953 16.031 1 97.19 157 GLN B C 1
ATOM 3280 O O . GLN B 1 157 ? -20.016 28.578 17.188 1 97.19 157 GLN B O 1
ATOM 3285 N N . PHE B 1 158 ? -21.125 28.656 15.258 1 97 158 PHE B N 1
ATOM 3286 C CA . PHE B 1 158 ? -22.141 27.734 15.758 1 97 158 PHE B CA 1
ATOM 3287 C C . PHE B 1 158 ? -21.547 26.359 16.047 1 97 158 PHE B C 1
ATOM 3289 O O . PHE B 1 158 ? -21.797 25.781 17.094 1 97 158 PHE B O 1
ATOM 3296 N N . SER B 1 159 ? -20.812 25.859 15.086 1 97.69 159 SER B N 1
ATOM 3297 C CA . SER B 1 159 ? -20.172 24.562 15.266 1 97.69 159 SER B CA 1
ATOM 3298 C C . SER B 1 159 ? -19.25 24.562 16.469 1 97.69 159 SER B C 1
ATOM 3300 O O . SER B 1 159 ? -19.203 23.594 17.234 1 97.69 159 SER B O 1
ATOM 3302 N N . ALA B 1 160 ? -18.5 25.641 16.641 1 98.31 160 ALA B N 1
ATOM 3303 C CA . ALA B 1 160 ? -17.594 25.766 17.797 1 98.31 160 ALA B CA 1
ATOM 3304 C C . ALA B 1 160 ? -18.375 25.719 19.109 1 98.31 160 ALA B C 1
ATOM 3306 O O . ALA B 1 160 ? -17.969 25.047 20.062 1 98.31 160 ALA B O 1
ATOM 3307 N N . LYS B 1 161 ? -19.469 26.453 19.156 1 97.94 161 LYS B N 1
ATOM 3308 C CA . LYS B 1 161 ? -20.312 26.469 20.359 1 97.94 161 LYS B CA 1
ATOM 3309 C C . LYS B 1 161 ? -20.844 25.078 20.688 1 97.94 161 LYS B C 1
ATOM 3311 O O . LYS B 1 161 ? -20.75 24.625 21.828 1 97.94 161 LYS B O 1
ATOM 3316 N N . LYS B 1 162 ? -21.406 24.484 19.703 1 97.62 162 LYS B N 1
ATOM 3317 C CA . LYS B 1 162 ? -21.953 23.141 19.859 1 97.62 162 LYS B CA 1
ATOM 3318 C C . LYS B 1 162 ? -20.875 22.172 20.344 1 97.62 162 LYS B C 1
ATOM 3320 O O . LYS B 1 162 ? -21.094 21.422 21.312 1 97.62 162 LYS B O 1
ATOM 3325 N N . CYS B 1 163 ? -19.703 22.172 19.75 1 98.25 163 CYS B N 1
ATOM 3326 C CA . CYS B 1 163 ? -18.625 21.234 20.031 1 98.25 163 CYS B CA 1
ATOM 3327 C C . CYS B 1 163 ? -17.969 21.531 21.375 1 98.25 163 CYS B C 1
ATOM 3329 O O . CYS B 1 163 ? -17.578 20.625 22.109 1 98.25 163 CYS B O 1
ATOM 3331 N N . ALA B 1 164 ? -17.844 22.797 21.719 1 98.31 164 ALA B N 1
ATOM 3332 C CA . ALA B 1 164 ? -17.312 23.172 23.031 1 98.31 164 ALA B CA 1
ATOM 3333 C C . ALA B 1 164 ? -18.203 22.641 24.156 1 98.31 164 ALA B C 1
ATOM 3335 O O . ALA B 1 164 ? -17.703 22.141 25.156 1 98.31 164 ALA B O 1
ATOM 3336 N N . LYS B 1 165 ? -19.484 22.797 23.953 1 97.94 165 LYS B N 1
ATOM 3337 C CA . LYS B 1 165 ? -20.438 22.266 24.938 1 97.94 165 LYS B CA 1
ATOM 3338 C C . LYS B 1 165 ? -20.297 20.75 25.078 1 97.94 165 LYS B C 1
ATOM 3340 O O . LYS B 1 165 ? -20.25 20.219 26.188 1 97.94 165 LYS B O 1
ATOM 3345 N N . GLN B 1 166 ? -20.203 20.062 24.016 1 97.31 166 GLN B N 1
ATOM 3346 C CA . GLN B 1 166 ? -20.109 18.609 24 1 97.31 166 GLN B CA 1
ATOM 3347 C C . GLN B 1 166 ? -18.828 18.141 24.688 1 97.31 166 GLN B C 1
ATOM 3349 O O . GLN B 1 166 ? -18.812 17.078 25.328 1 97.31 166 GLN B O 1
ATOM 3354 N N . GLN B 1 167 ? -17.75 18.938 24.562 1 97.06 167 GLN B N 1
ATOM 3355 C CA . GLN B 1 167 ? -16.453 18.484 25.031 1 97.06 167 GLN B CA 1
ATOM 3356 C C . GLN B 1 167 ? -16.109 19.125 26.375 1 97.06 167 GLN B C 1
ATOM 3358 O O . GLN B 1 167 ? -15.023 18.891 26.922 1 97.06 167 GLN B O 1
ATOM 3363 N N . GLY B 1 168 ? -16.953 19.953 26.891 1 97.88 168 GLY B N 1
ATOM 3364 C CA . GLY B 1 168 ? -16.703 20.609 28.156 1 97.88 168 GLY B CA 1
ATOM 3365 C C . GLY B 1 168 ? -15.609 21.656 28.094 1 97.88 168 GLY B C 1
ATOM 3366 O O . GLY B 1 168 ? -14.789 21.766 29 1 97.88 168 GLY B O 1
ATOM 3367 N N . ILE B 1 169 ? -15.523 22.344 27.016 1 98.31 169 ILE B N 1
ATOM 3368 C CA . ILE B 1 169 ? -14.508 23.359 26.797 1 98.31 169 ILE B CA 1
ATOM 3369 C C . ILE B 1 169 ? -15.109 24.75 27 1 98.31 169 ILE B C 1
ATOM 3371 O O . ILE B 1 169 ? -16.234 25.016 26.562 1 98.31 169 ILE B O 1
ATOM 3375 N N . ASP B 1 170 ? -14.406 25.578 27.703 1 98.31 170 ASP B N 1
ATOM 3376 C CA . ASP B 1 170 ? -14.781 27 27.781 1 98.31 170 ASP B CA 1
ATOM 3377 C C . ASP B 1 170 ? -14.461 27.703 26.469 1 98.31 170 ASP B C 1
ATOM 3379 O O . ASP B 1 170 ? -13.297 27.969 26.172 1 98.31 170 ASP B O 1
ATOM 3383 N N . LEU B 1 171 ? -15.5 28.109 25.812 1 98.5 171 LEU B N 1
ATOM 3384 C CA . LEU B 1 171 ? -15.352 28.594 24.438 1 98.5 171 LEU B CA 1
ATOM 3385 C C . LEU B 1 171 ? -14.953 30.078 24.438 1 98.5 171 LEU B C 1
ATOM 3387 O O . LEU B 1 171 ? -14.336 30.547 23.469 1 98.5 171 LEU B O 1
ATOM 3391 N N . GLN B 1 172 ? -15.312 30.859 25.375 1 98.62 172 GLN B N 1
ATOM 3392 C CA . GLN B 1 172 ? -15.227 32.312 25.344 1 98.62 172 GLN B CA 1
ATOM 3393 C C . GLN B 1 172 ? -13.789 32.781 25.094 1 98.62 172 GLN B C 1
ATOM 3395 O O . GLN B 1 172 ? -13.547 33.625 24.234 1 98.62 172 GLN B O 1
ATOM 3400 N N . PRO B 1 173 ? -12.805 32.219 25.797 1 98.81 173 PRO B N 1
ATOM 3401 C CA . PRO B 1 173 ? -11.438 32.656 25.516 1 98.81 173 PRO B CA 1
ATOM 3402 C C . PRO B 1 173 ? -11.016 32.406 24.062 1 98.81 173 PRO B C 1
ATOM 3404 O O . PRO B 1 173 ? -10.266 33.188 23.484 1 98.81 173 PRO B O 1
ATOM 3407 N N . ILE B 1 174 ? -11.445 31.328 23.469 1 98.88 174 ILE B N 1
ATOM 3408 C CA . ILE B 1 174 ? -11.109 30.969 22.094 1 98.88 174 ILE B CA 1
ATOM 3409 C C . ILE B 1 174 ? -11.734 31.969 21.125 1 98.88 174 ILE B C 1
ATOM 3411 O O . ILE B 1 174 ? -11.078 32.469 20.203 1 98.88 174 ILE B O 1
ATOM 3415 N N . MET B 1 175 ? -13.016 32.344 21.391 1 98.75 175 MET B N 1
ATOM 3416 C CA . MET B 1 175 ? -13.703 33.312 20.562 1 98.75 175 MET B CA 1
ATOM 3417 C C . MET B 1 175 ? -13.062 34.688 20.688 1 98.75 175 MET B C 1
ATOM 3419 O O . MET B 1 175 ? -12.898 35.375 19.688 1 98.75 175 MET B O 1
ATOM 3423 N N . ASP B 1 176 ? -12.703 35.062 21.891 1 98.81 176 ASP B N 1
ATOM 3424 C CA . ASP B 1 176 ? -12.008 36.344 22.109 1 98.81 176 ASP B CA 1
ATOM 3425 C C . ASP B 1 176 ? -10.688 36.375 21.344 1 98.81 176 ASP B C 1
ATOM 3427 O O . ASP B 1 176 ? -10.375 37.375 20.688 1 98.81 176 ASP B O 1
ATOM 3431 N N . CYS B 1 177 ? -9.992 35.312 21.422 1 98.81 177 CYS B N 1
ATOM 3432 C CA . CYS B 1 177 ? -8.734 35.219 20.703 1 98.81 177 CYS B CA 1
ATOM 3433 C C . CYS B 1 177 ? -8.938 35.344 19.203 1 98.81 177 CYS B C 1
ATOM 3435 O O . CYS B 1 177 ? -8.164 36.031 18.531 1 98.81 177 CYS B O 1
ATOM 3437 N N . SER B 1 178 ? -9.984 34.781 18.688 1 98.62 178 SER B N 1
ATOM 3438 C CA . SER B 1 178 ? -10.227 34.688 17.25 1 98.62 178 SER B CA 1
ATOM 3439 C C . SER B 1 178 ? -10.516 36.094 16.672 1 98.62 178 SER B C 1
ATOM 3441 O O . SER B 1 178 ? -10.438 36.281 15.453 1 98.62 178 SER B O 1
ATOM 3443 N N . THR B 1 179 ? -10.844 37.062 17.516 1 98 179 THR B N 1
ATOM 3444 C CA . THR B 1 179 ? -11.125 38.438 17.047 1 98 179 THR B CA 1
ATOM 3445 C C . THR B 1 179 ? -10.094 39.406 17.578 1 98 179 THR B C 1
ATOM 3447 O O . THR B 1 179 ? -10.32 40.625 17.562 1 98 179 THR B O 1
ATOM 3450 N N . SER B 1 180 ? -8.977 38.938 18.031 1 98.44 180 SER B N 1
ATOM 3451 C CA . SER B 1 180 ? -7.941 39.781 18.656 1 98.44 180 SER B CA 1
ATOM 3452 C C . SER B 1 180 ? -6.699 39.875 17.781 1 98.44 180 SER B C 1
ATOM 3454 O O . SER B 1 180 ? -6.602 39.156 16.766 1 98.44 180 SER B O 1
ATOM 3456 N N . SER B 1 181 ? -5.766 40.719 18.234 1 97.75 181 SER B N 1
ATOM 3457 C CA . SER B 1 181 ? -4.473 40.844 17.562 1 97.75 181 SER B CA 1
ATOM 3458 C C . SER B 1 181 ? -3.664 39.562 17.734 1 97.75 181 SER B C 1
ATOM 3460 O O . SER B 1 181 ? -2.895 39.188 16.844 1 97.75 181 SER B O 1
ATOM 3462 N N . LEU B 1 182 ? -3.838 38.938 18.828 1 98.38 182 LEU B N 1
ATOM 3463 C CA . LEU B 1 182 ? -3.168 37.656 19.031 1 98.38 182 LEU B CA 1
ATOM 3464 C C . LEU B 1 182 ? -3.6 36.656 17.984 1 98.38 182 LEU B C 1
ATOM 3466 O O . LEU B 1 182 ? -2.758 36.031 17.328 1 98.38 182 LEU B O 1
ATOM 3470 N N . GLY B 1 183 ? -4.934 36.438 17.875 1 98.75 183 GLY B N 1
ATOM 3471 C CA . GLY B 1 183 ? -5.434 35.531 16.844 1 98.75 183 GLY B CA 1
ATOM 3472 C C . GLY B 1 183 ? -4.941 35.875 15.453 1 98.75 183 GLY B C 1
ATOM 3473 O O . GLY B 1 183 ? -4.578 35 14.68 1 98.75 183 GLY B O 1
ATOM 3474 N N . ASN B 1 184 ? -5.008 37.156 15.133 1 98.62 184 ASN B N 1
ATOM 3475 C CA . ASN B 1 184 ? -4.512 37.625 13.852 1 98.62 184 ASN B CA 1
ATOM 3476 C C . ASN B 1 184 ? -3.062 37.219 13.617 1 98.62 184 ASN B C 1
ATOM 3478 O O . ASN B 1 184 ? -2.719 36.719 12.531 1 98.62 184 ASN B O 1
ATOM 3482 N N . SER B 1 185 ? -2.238 37.406 14.602 1 98.56 185 SER B N 1
ATOM 3483 C CA . SER B 1 185 ? -0.825 37.031 14.508 1 98.56 185 SER B CA 1
ATOM 3484 C C . SER B 1 185 ? -0.64 35.531 14.422 1 98.56 185 SER B C 1
ATOM 3486 O O . SER B 1 185 ? 0.234 35.062 13.695 1 98.56 185 SER B O 1
ATOM 3488 N N . LEU B 1 186 ? -1.397 34.812 15.188 1 98.88 186 LEU B N 1
ATOM 3489 C CA . LEU B 1 186 ? -1.312 33.344 15.164 1 98.88 186 LEU B CA 1
ATOM 3490 C C . LEU B 1 186 ? -1.684 32.812 13.789 1 98.88 186 LEU B C 1
ATOM 3492 O O . LEU B 1 186 ? -1.066 31.844 13.305 1 98.88 186 LEU B O 1
ATOM 3496 N N . GLU B 1 187 ? -2.693 33.375 13.172 1 98.81 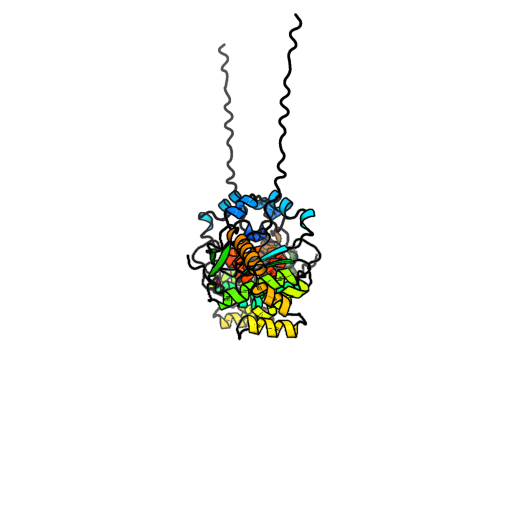187 GLU B N 1
ATOM 3497 C CA . GLU B 1 187 ? -3.08 32.969 11.836 1 98.81 187 GLU B CA 1
ATOM 3498 C C . GLU B 1 187 ? -1.966 33.25 10.828 1 98.81 187 GLU B C 1
ATOM 3500 O O . GLU B 1 187 ? -1.776 32.469 9.883 1 98.81 187 GLU B O 1
ATOM 3505 N N . HIS B 1 188 ? -1.235 34.344 10.992 1 98.81 188 HIS B N 1
ATOM 3506 C CA . HIS B 1 188 ? -0.067 34.625 10.156 1 98.81 188 HIS B CA 1
ATOM 3507 C C . HIS B 1 188 ? 0.978 33.5 10.312 1 98.81 188 HIS B C 1
ATOM 3509 O O . HIS B 1 188 ? 1.638 33.125 9.336 1 98.81 188 HIS B O 1
ATOM 3515 N N . GLN B 1 189 ? 1.17 33 11.477 1 98.75 189 GLN B N 1
ATOM 3516 C CA . GLN B 1 189 ? 2.092 31.891 11.672 1 98.75 189 GLN B CA 1
ATOM 3517 C C . GLN B 1 189 ? 1.643 30.656 10.883 1 98.75 189 GLN B C 1
ATOM 3519 O O . GLN B 1 189 ? 2.473 29.922 10.352 1 98.75 189 GLN B O 1
ATOM 3524 N N . MET B 1 190 ? 0.319 30.391 10.859 1 98.88 190 MET B N 1
ATOM 3525 C CA . MET B 1 190 ? -0.191 29.297 10.031 1 98.88 190 MET B CA 1
ATOM 3526 C C . MET B 1 190 ? 0.097 29.547 8.555 1 98.88 190 MET B C 1
ATOM 3528 O O . MET B 1 190 ? 0.422 28.625 7.816 1 98.88 190 MET B O 1
ATOM 3532 N N . ALA B 1 191 ? -0.047 30.781 8.125 1 98.69 191 ALA B N 1
ATOM 3533 C CA . ALA B 1 191 ? 0.298 31.172 6.758 1 98.69 191 ALA B CA 1
ATOM 3534 C C . ALA B 1 191 ? 1.762 30.859 6.453 1 98.69 191 ALA B C 1
ATOM 3536 O O . ALA B 1 191 ? 2.08 30.312 5.398 1 98.69 191 ALA B O 1
ATOM 3537 N N . LEU B 1 192 ? 2.641 31.234 7.352 1 98.56 192 LEU B N 1
ATOM 3538 C CA . LEU B 1 192 ? 4.07 31.016 7.16 1 98.56 192 LEU B CA 1
ATOM 3539 C C . LEU B 1 192 ? 4.398 29.531 7.055 1 98.56 192 LEU B C 1
ATOM 3541 O O . LEU B 1 192 ? 5.219 29.125 6.227 1 98.56 192 LEU B O 1
ATOM 3545 N N . LYS B 1 193 ? 3.779 28.75 7.898 1 98.69 193 LYS B N 1
ATOM 3546 C CA . LYS B 1 193 ? 3.971 27.297 7.816 1 98.69 193 LYS B CA 1
ATOM 3547 C C . LYS B 1 193 ? 3.547 26.766 6.453 1 98.69 193 LYS B C 1
ATOM 3549 O O . LYS B 1 193 ? 4.23 25.922 5.871 1 98.69 193 LYS B O 1
ATOM 3554 N N . THR B 1 194 ? 2.414 27.203 5.996 1 98.5 194 THR B N 1
ATOM 3555 C CA . THR B 1 194 ? 1.88 26.766 4.715 1 98.5 194 THR B CA 1
ATOM 3556 C C . THR B 1 194 ? 2.779 27.219 3.566 1 98.5 194 THR B C 1
ATOM 3558 O O . THR B 1 194 ? 3.07 26.438 2.656 1 98.5 194 THR B O 1
ATOM 3561 N N . GLU B 1 195 ? 3.262 28.422 3.607 1 97.06 195 GLU B N 1
ATOM 3562 C CA . GLU B 1 195 ? 4.113 29 2.57 1 97.06 195 GLU B CA 1
ATOM 3563 C C . GLU B 1 195 ? 5.465 28.297 2.514 1 97.06 195 GLU B C 1
ATOM 3565 O O . GLU B 1 195 ? 6.102 28.25 1.459 1 97.06 195 GLU B O 1
ATOM 3570 N N . ALA B 1 196 ? 5.906 27.688 3.572 1 97.38 196 ALA B N 1
ATOM 3571 C CA . ALA B 1 196 ? 7.227 27.078 3.682 1 97.38 196 ALA B CA 1
ATOM 3572 C C . ALA B 1 196 ? 7.238 25.688 3.049 1 97.38 196 ALA B C 1
ATOM 3574 O O . ALA B 1 196 ? 8.297 25.078 2.902 1 97.38 196 ALA B O 1
ATOM 3575 N N . LEU B 1 197 ? 6.094 25.219 2.684 1 96.94 197 LEU B N 1
ATOM 3576 C CA . LEU B 1 197 ? 5.992 23.875 2.123 1 96.94 197 LEU B CA 1
ATOM 3577 C C . LEU B 1 197 ? 6.844 23.75 0.865 1 96.94 197 LEU B C 1
ATOM 3579 O O . LEU B 1 197 ? 6.887 24.672 0.044 1 96.94 197 LEU B O 1
ATOM 3583 N N . ASN B 1 198 ? 7.523 22.672 0.741 1 92.69 198 ASN B N 1
ATOM 3584 C CA . ASN B 1 198 ? 8.273 22.281 -0.445 1 92.69 198 ASN B CA 1
ATOM 3585 C C . ASN B 1 198 ? 7.969 20.828 -0.841 1 92.69 198 ASN B C 1
ATOM 3587 O O . ASN B 1 198 ? 8.359 19.891 -0.142 1 92.69 198 ASN B O 1
ATOM 3591 N N . PRO B 1 199 ? 7.363 20.703 -2.002 1 94.88 199 PRO B N 1
ATOM 3592 C CA . PRO B 1 199 ? 6.879 21.734 -2.916 1 94.88 199 PRO B CA 1
ATOM 3593 C C . PRO B 1 199 ? 5.734 22.562 -2.326 1 94.88 199 PRO B C 1
ATOM 3595 O O . PRO B 1 199 ? 5.117 22.141 -1.344 1 94.88 199 PRO B O 1
ATOM 3598 N N . PRO B 1 200 ? 5.516 23.75 -2.957 1 96.06 200 PRO B N 1
ATOM 3599 C CA . PRO B 1 200 ? 4.328 24.5 -2.533 1 96.06 200 PRO B CA 1
ATOM 3600 C C . PRO B 1 200 ? 3.033 23.703 -2.729 1 96.06 200 PRO B C 1
ATOM 3602 O O . PRO B 1 200 ? 2.904 22.953 -3.699 1 96.06 200 PRO B O 1
ATOM 3605 N N . HIS B 1 201 ? 2.086 23.891 -1.754 1 97.06 201 HIS B N 1
ATOM 3606 C CA . HIS B 1 201 ? 0.838 23.156 -1.869 1 97.06 201 HIS B CA 1
ATOM 3607 C C . HIS B 1 201 ? 0.004 23.656 -3.045 1 97.06 201 HIS B C 1
ATOM 3609 O O . HIS B 1 201 ? 0.021 24.844 -3.361 1 97.06 201 HIS B O 1
ATOM 3615 N N . LYS B 1 202 ? -0.675 22.797 -3.629 1 95.88 202 LYS B N 1
ATOM 3616 C CA . LYS B 1 202 ? -1.504 23.109 -4.789 1 95.88 202 LYS B CA 1
ATOM 3617 C C . LYS B 1 202 ? -2.988 22.984 -4.453 1 95.88 202 LYS B C 1
ATOM 3619 O O . LYS B 1 202 ? -3.84 23.484 -5.191 1 95.88 202 LYS B O 1
ATOM 3624 N N . TYR B 1 203 ? -3.309 22.312 -3.443 1 97.06 203 TYR B N 1
ATOM 3625 C CA . TYR B 1 203 ? -4.668 22.031 -2.99 1 97.06 203 TYR B CA 1
ATOM 3626 C C . TYR B 1 203 ? -4.688 21.688 -1.503 1 97.06 203 TYR B C 1
ATOM 3628 O O . TYR B 1 203 ? -3.635 21.625 -0.862 1 97.06 203 TYR B O 1
ATOM 3636 N N . VAL B 1 204 ? -5.848 21.625 -0.945 1 97.69 204 VAL B N 1
ATOM 3637 C CA . VAL B 1 204 ? -6.047 21.078 0.39 1 97.69 204 VAL B CA 1
ATOM 3638 C C . VAL B 1 204 ? -7.191 20.062 0.365 1 97.69 204 VAL B C 1
ATOM 3640 O O . VAL B 1 204 ? -8.07 20.141 -0.493 1 97.69 204 VAL B O 1
ATOM 3643 N N . PRO B 1 205 ? -7.176 19.156 1.281 1 98.12 205 PRO B N 1
ATOM 3644 C CA . PRO B 1 205 ? -6.152 18.938 2.307 1 98.12 205 PRO B CA 1
ATOM 3645 C C . PRO B 1 205 ? -4.801 18.547 1.715 1 98.12 205 PRO B C 1
ATOM 3647 O O . PRO B 1 205 ? -4.742 17.922 0.646 1 98.12 205 PRO B O 1
ATOM 3650 N N . TRP B 1 206 ? -3.736 18.984 2.344 1 98.44 206 TRP B N 1
ATOM 3651 C CA . TRP B 1 206 ? -2.342 18.703 2.02 1 98.44 206 TRP B CA 1
ATOM 3652 C C . TRP B 1 206 ? -1.638 18.031 3.189 1 98.44 206 TRP B C 1
ATOM 3654 O O . TRP B 1 206 ? -1.64 18.547 4.309 1 98.44 206 TRP B O 1
ATOM 3664 N N . VAL B 1 207 ? -1.066 16.828 2.889 1 98.25 207 VAL B N 1
ATOM 3665 C CA . VAL B 1 207 ? -0.481 16.016 3.957 1 98.25 207 VAL B CA 1
ATOM 3666 C C . VAL B 1 207 ? 1.033 15.945 3.777 1 98.25 207 VAL B C 1
ATOM 3668 O O . VAL B 1 207 ? 1.524 15.773 2.66 1 98.25 207 VAL B O 1
ATOM 3671 N N . THR B 1 208 ? 1.76 16.156 4.859 1 98.19 208 THR B N 1
ATOM 3672 C CA . THR B 1 208 ? 3.168 15.781 4.875 1 98.19 208 THR B CA 1
ATOM 3673 C C . THR B 1 208 ? 3.412 14.641 5.855 1 98.19 208 THR B C 1
ATOM 3675 O O . THR B 1 208 ? 2.818 14.609 6.938 1 98.19 208 THR B O 1
ATOM 3678 N N . LEU B 1 209 ? 4.145 13.695 5.453 1 97.69 209 LEU B N 1
ATOM 3679 C CA . LEU B 1 209 ? 4.605 12.555 6.227 1 97.69 209 LEU B CA 1
ATOM 3680 C C . LEU B 1 209 ? 6.09 12.672 6.551 1 97.69 209 LEU B C 1
ATOM 3682 O O . LEU B 1 209 ? 6.938 12.586 5.656 1 97.69 209 LEU B O 1
ATOM 3686 N N . ASN B 1 210 ? 6.391 12.938 7.867 1 95.25 210 ASN B N 1
ATOM 3687 C CA . ASN B 1 210 ? 7.766 13.227 8.266 1 95.25 210 ASN B CA 1
ATOM 3688 C C . ASN B 1 210 ? 8.359 14.375 7.461 1 95.25 210 ASN B C 1
ATOM 3690 O O . ASN B 1 210 ? 9.492 14.281 6.988 1 95.25 210 ASN B O 1
ATOM 3694 N N . GLY B 1 211 ? 7.508 15.336 7.219 1 95.75 211 GLY B N 1
ATOM 3695 C CA . GLY B 1 211 ? 7.938 16.562 6.582 1 95.75 211 GLY B CA 1
ATOM 3696 C C . GLY B 1 211 ? 7.949 16.484 5.066 1 95.75 211 GLY B C 1
ATOM 3697 O O . GLY B 1 211 ? 8.258 17.469 4.387 1 95.75 211 GLY B O 1
ATOM 3698 N N . VAL B 1 212 ? 7.559 15.375 4.488 1 96.31 212 VAL B N 1
ATOM 3699 C CA . VAL B 1 212 ? 7.676 15.148 3.055 1 96.31 212 VAL B CA 1
ATOM 3700 C C . VAL B 1 212 ? 6.281 15.031 2.436 1 96.31 212 VAL B C 1
ATOM 3702 O O . VAL B 1 212 ? 5.395 14.391 3.006 1 96.31 212 VAL B O 1
ATOM 3705 N N . HIS B 1 213 ? 6.137 15.695 1.279 1 97.12 213 HIS B N 1
ATOM 3706 C CA . HIS B 1 213 ? 4.93 15.531 0.479 1 97.12 213 HIS B CA 1
ATOM 3707 C C . HIS B 1 213 ? 5.258 15.023 -0.92 1 97.12 213 HIS B C 1
ATOM 3709 O O . HIS B 1 213 ? 6.203 15.5 -1.554 1 97.12 213 HIS B O 1
ATOM 3715 N N . THR B 1 214 ? 4.535 14.07 -1.398 1 95.5 214 THR B N 1
ATOM 3716 C CA . THR B 1 214 ? 4.406 13.688 -2.801 1 95.5 214 THR B CA 1
ATOM 3717 C C . THR B 1 214 ? 2.959 13.344 -3.137 1 95.5 214 THR B C 1
ATOM 3719 O O . THR B 1 214 ? 2.148 13.109 -2.24 1 95.5 214 THR B O 1
ATOM 3722 N N . GLU B 1 215 ? 2.654 13.367 -4.395 1 93.94 215 GLU B N 1
ATOM 3723 C CA . GLU B 1 215 ? 1.308 12.984 -4.805 1 93.94 215 GLU B CA 1
ATOM 3724 C C . GLU B 1 215 ? 0.984 11.555 -4.371 1 93.94 215 GLU B C 1
ATOM 3726 O O . GLU B 1 215 ? -0.164 11.25 -4.047 1 93.94 215 GLU B O 1
ATOM 3731 N N . GLU B 1 216 ? 1.975 10.68 -4.316 1 93.25 216 GLU B N 1
ATOM 3732 C CA . GLU B 1 216 ? 1.761 9.305 -3.879 1 93.25 216 GLU B CA 1
ATOM 3733 C C . GLU B 1 216 ? 1.438 9.242 -2.391 1 93.25 216 GLU B C 1
ATOM 3735 O O . GLU B 1 216 ? 0.542 8.5 -1.974 1 93.25 216 GLU B O 1
ATOM 3740 N N . ILE B 1 217 ? 2.158 9.984 -1.582 1 96.5 217 ILE B N 1
ATOM 3741 C CA . ILE B 1 217 ? 1.87 10.07 -0.154 1 96.5 217 ILE B CA 1
ATOM 3742 C C . ILE B 1 217 ? 0.448 10.578 0.058 1 96.5 217 ILE B C 1
ATOM 3744 O O . ILE B 1 217 ? -0.31 10.016 0.851 1 96.5 217 ILE B O 1
ATOM 3748 N N . GLU B 1 218 ? 0.107 11.641 -0.686 1 96.5 218 GLU B N 1
ATOM 3749 C CA . GLU B 1 218 ? -1.233 12.203 -0.584 1 96.5 218 GLU B CA 1
ATOM 3750 C C . GLU B 1 218 ? -2.301 11.164 -0.909 1 96.5 218 GLU B C 1
ATOM 3752 O O . GLU B 1 218 ? -3.271 11.008 -0.165 1 96.5 218 GLU B O 1
ATOM 3757 N N . LYS B 1 219 ? -2.086 10.477 -1.967 1 93.56 219 LYS B N 1
ATOM 3758 C CA . LYS B 1 219 ? -3.043 9.469 -2.4 1 93.56 219 LYS B CA 1
ATOM 3759 C C . LYS B 1 219 ? -3.209 8.383 -1.341 1 93.56 219 LYS B C 1
ATOM 3761 O O . LYS B 1 219 ? -4.332 7.965 -1.041 1 93.56 219 LYS B O 1
ATOM 3766 N N . LYS B 1 220 ? -2.164 7.918 -0.748 1 94.69 220 LYS B N 1
ATOM 3767 C CA . LYS B 1 220 ? -2.225 6.875 0.271 1 94.69 220 LYS B CA 1
ATOM 3768 C C . LYS B 1 220 ? -2.875 7.391 1.551 1 94.69 220 LYS B C 1
ATOM 3770 O O . LYS B 1 220 ? -3.627 6.668 2.207 1 94.69 220 LYS B O 1
ATOM 3775 N N . ALA B 1 221 ? -2.566 8.617 1.89 1 97.19 221 ALA B N 1
ATOM 3776 C CA . ALA B 1 221 ? -3.189 9.219 3.066 1 97.19 221 ALA B CA 1
ATOM 3777 C C . ALA B 1 221 ? -4.707 9.289 2.906 1 97.19 221 ALA B C 1
ATOM 3779 O O . ALA B 1 221 ? -5.449 9 3.844 1 97.19 221 ALA B O 1
ATOM 3780 N N . GLU B 1 222 ? -5.129 9.656 1.743 1 95.62 222 GLU B N 1
ATOM 3781 C CA . GLU B 1 222 ? -6.551 9.836 1.476 1 95.62 222 GLU B CA 1
ATOM 3782 C C . GLU B 1 222 ? -7.262 8.492 1.342 1 95.62 222 GLU B C 1
ATOM 3784 O O . GLU B 1 222 ? -8.469 8.391 1.565 1 95.62 222 GLU B O 1
ATOM 3789 N N . ALA B 1 223 ? -6.547 7.457 0.995 1 92.94 223 ALA B N 1
ATOM 3790 C CA . ALA B 1 223 ? -7.137 6.133 0.798 1 92.94 223 ALA B CA 1
ATOM 3791 C C . ALA B 1 223 ? -7.203 5.363 2.113 1 92.94 223 ALA B C 1
ATOM 3793 O O . ALA B 1 223 ? -8.219 4.727 2.414 1 92.94 223 ALA B O 1
ATOM 3794 N N . ASP B 1 224 ? -6.145 5.418 2.877 1 94.81 224 ASP B N 1
ATOM 3795 C CA . ASP B 1 224 ? -6.027 4.672 4.125 1 94.81 224 ASP B CA 1
ATOM 3796 C C . ASP B 1 224 ? -4.902 5.227 4.996 1 94.81 224 ASP B C 1
ATOM 3798 O O . ASP B 1 224 ? -3.814 4.652 5.055 1 94.81 224 ASP B O 1
ATOM 3802 N N . LEU B 1 225 ? -5.246 6.234 5.742 1 97.94 225 LEU B N 1
ATOM 3803 C CA . LEU B 1 225 ? -4.262 6.926 6.57 1 97.94 225 LEU B CA 1
ATOM 3804 C C . LEU B 1 225 ? -3.725 6.004 7.66 1 97.94 225 LEU B C 1
ATOM 3806 O O . LEU B 1 225 ? -2.543 6.07 8.008 1 97.94 225 LEU B O 1
ATOM 3810 N N . THR B 1 226 ? -4.555 5.168 8.195 1 97.88 226 THR B N 1
ATOM 3811 C CA . THR B 1 226 ? -4.137 4.238 9.242 1 97.88 226 THR B CA 1
ATOM 3812 C C . THR B 1 226 ? -3.021 3.328 8.734 1 97.88 226 THR B C 1
ATOM 3814 O O . THR B 1 226 ? -1.983 3.189 9.391 1 97.88 226 THR B O 1
ATOM 3817 N N . ALA B 1 227 ? -3.221 2.777 7.535 1 95.12 227 ALA B N 1
ATOM 3818 C CA . ALA B 1 227 ? -2.207 1.903 6.949 1 95.12 227 ALA B CA 1
ATOM 3819 C C . ALA B 1 227 ? -0.917 2.67 6.668 1 95.12 227 ALA B C 1
ATOM 3821 O O . ALA B 1 227 ? 0.18 2.158 6.902 1 95.12 227 ALA B O 1
ATOM 3822 N N . LEU B 1 228 ? -1.058 3.842 6.164 1 97.12 228 LEU B N 1
ATOM 3823 C CA . LEU B 1 228 ? 0.105 4.668 5.859 1 97.12 228 LEU B CA 1
ATOM 3824 C C . LEU B 1 228 ? 0.943 4.914 7.109 1 97.12 228 LEU B C 1
ATOM 3826 O O . LEU B 1 228 ? 2.166 4.758 7.078 1 97.12 228 LEU B O 1
ATOM 3830 N N . ILE B 1 229 ? 0.288 5.277 8.203 1 97.88 229 ILE B N 1
ATOM 3831 C CA . ILE B 1 229 ? 0.984 5.547 9.461 1 97.88 229 ILE B CA 1
ATOM 3832 C C . ILE B 1 229 ? 1.627 4.266 9.984 1 97.88 229 ILE B C 1
ATOM 3834 O O . ILE B 1 229 ? 2.787 4.27 10.398 1 97.88 229 ILE B O 1
ATOM 3838 N N . CYS B 1 230 ? 0.916 3.201 9.977 1 95.56 230 CYS B N 1
ATOM 3839 C CA . CYS B 1 230 ? 1.421 1.921 10.461 1 95.56 230 CYS B CA 1
ATOM 3840 C C . CYS B 1 230 ? 2.648 1.483 9.664 1 95.56 230 CYS B C 1
ATOM 3842 O O . CYS B 1 230 ? 3.615 0.979 10.242 1 95.56 230 CYS B O 1
ATOM 3844 N N . ASP B 1 231 ? 2.617 1.672 8.367 1 92.75 231 ASP B N 1
ATOM 3845 C CA . ASP B 1 231 ? 3.719 1.275 7.496 1 92.75 231 ASP B CA 1
ATOM 3846 C C . ASP B 1 231 ? 4.934 2.176 7.703 1 92.75 231 ASP B C 1
ATOM 3848 O O . ASP B 1 231 ? 6.074 1.745 7.504 1 92.75 231 ASP B O 1
ATOM 3852 N N . THR B 1 232 ? 4.684 3.398 8.078 1 94.69 232 THR B N 1
ATOM 3853 C CA . THR B 1 232 ? 5.742 4.383 8.258 1 94.69 232 THR B CA 1
ATOM 3854 C C . THR B 1 232 ? 6.414 4.219 9.617 1 94.69 232 THR B C 1
ATOM 3856 O O . THR B 1 232 ? 7.617 4.457 9.758 1 94.69 232 THR B O 1
ATOM 3859 N N . TYR B 1 233 ? 5.688 3.852 10.648 1 95 233 TYR B N 1
ATOM 3860 C CA . TYR B 1 233 ? 6.191 3.689 12.008 1 95 233 TYR B CA 1
ATOM 3861 C C . TYR B 1 233 ? 7.191 2.541 12.086 1 95 233 TYR B C 1
ATOM 3863 O O . TYR B 1 233 ? 6.902 1.43 11.633 1 95 233 TYR B O 1
ATOM 3871 N N . LYS B 1 234 ? 8.312 2.762 12.711 1 91.31 234 LYS B N 1
ATOM 3872 C CA . LYS B 1 234 ? 9.398 1.787 12.711 1 91.31 234 LYS B CA 1
ATOM 3873 C C . LYS B 1 234 ? 9.516 1.091 14.062 1 91.31 234 LYS B C 1
ATOM 3875 O O . LYS B 1 234 ? 10.328 0.18 14.227 1 91.31 234 LYS B O 1
ATOM 3880 N N . GLY B 1 235 ? 8.719 1.579 14.945 1 89.38 235 GLY B N 1
ATOM 3881 C CA . GLY B 1 235 ? 8.828 1.025 16.281 1 89.38 235 GLY B CA 1
ATOM 3882 C C . GLY B 1 235 ? 8.125 -0.312 16.438 1 89.38 235 GLY B C 1
ATOM 3883 O O . GLY B 1 235 ? 7.426 -0.759 15.523 1 89.38 235 GLY B O 1
ATOM 3884 N N . SER B 1 236 ? 8.398 -1.017 17.609 1 87 236 SER B N 1
ATOM 3885 C CA . SER B 1 236 ? 7.781 -2.287 17.984 1 87 236 SER B CA 1
ATOM 3886 C C . SER B 1 236 ? 7.453 -2.324 19.469 1 87 236 SER B C 1
ATOM 3888 O O . SER B 1 236 ? 8.195 -1.776 20.297 1 87 236 SER B O 1
ATOM 3890 N N . PRO B 1 237 ? 6.34 -2.918 19.891 1 88.12 237 PRO B N 1
ATOM 3891 C CA . PRO B 1 237 ? 5.293 -3.459 19.016 1 88.12 237 PRO B CA 1
ATOM 3892 C C . PRO B 1 237 ? 4.402 -2.371 18.422 1 88.12 237 PRO B C 1
ATOM 3894 O O . PRO B 1 237 ? 4.27 -1.29 19 1 88.12 237 PRO B O 1
ATOM 3897 N N . LYS B 1 238 ? 3.879 -2.621 17.281 1 91.25 238 LYS B N 1
ATOM 3898 C CA . LYS B 1 238 ? 2.91 -1.7 16.703 1 91.25 238 LYS B CA 1
ATOM 3899 C C . LYS B 1 238 ? 1.56 -1.802 17.406 1 91.25 238 LYS B C 1
ATOM 3901 O O . LYS B 1 238 ? 1.211 -2.855 17.938 1 91.25 238 LYS B O 1
ATOM 3906 N N . PRO B 1 239 ? 0.821 -0.688 17.422 1 94.44 239 PRO B N 1
ATOM 3907 C CA . PRO B 1 239 ? -0.521 -0.725 18.016 1 94.44 239 PRO B CA 1
ATOM 3908 C C . PRO B 1 239 ? -1.437 -1.737 17.328 1 94.44 239 PRO B C 1
ATOM 3910 O O . PRO B 1 239 ? -1.188 -2.123 16.172 1 94.44 239 PRO B O 1
ATOM 3913 N N . ALA B 1 240 ? -2.48 -2.15 18.031 1 93.56 240 ALA B N 1
ATOM 3914 C CA . ALA B 1 240 ? -3.422 -3.168 17.562 1 93.56 240 ALA B CA 1
ATOM 3915 C C . ALA B 1 240 ? -4.055 -2.766 16.234 1 93.56 240 ALA B C 1
ATOM 3917 O O . ALA B 1 240 ? -4.312 -3.615 15.383 1 93.56 240 ALA B O 1
ATOM 3918 N N . ALA B 1 241 ? -4.262 -1.487 16.078 1 94.88 241 ALA B N 1
ATOM 3919 C CA . ALA B 1 241 ? -4.918 -0.972 14.875 1 94.88 241 ALA B CA 1
ATOM 3920 C C . ALA B 1 241 ? -4.086 -1.261 13.633 1 94.88 241 ALA B C 1
ATOM 3922 O O . ALA B 1 241 ? -4.598 -1.19 12.508 1 94.88 241 ALA B O 1
ATOM 3923 N N . CYS B 1 242 ? -2.857 -1.59 13.812 1 93.69 242 CYS B N 1
ATOM 3924 C CA . CYS B 1 242 ? -1.974 -1.86 12.68 1 93.69 242 CYS B CA 1
ATOM 3925 C C . CYS B 1 242 ? -2.018 -3.334 12.297 1 93.69 242 CYS B C 1
ATOM 3927 O O . CYS B 1 242 ? -1.434 -3.732 11.289 1 93.69 242 CYS B O 1
ATOM 3929 N N . ASN B 1 243 ? -2.596 -4.152 13.078 1 84.56 243 ASN B N 1
ATOM 3930 C CA . ASN B 1 243 ? -2.617 -5.59 12.82 1 84.56 243 ASN B CA 1
ATOM 3931 C C . ASN B 1 243 ? -3.83 -5.988 11.984 1 84.56 243 ASN B C 1
ATOM 3933 O O . ASN B 1 243 ? -4.934 -6.137 12.516 1 84.56 243 ASN B O 1
ATOM 3937 N N . LYS B 1 244 ? -3.84 -5.523 10.727 1 71.38 244 LYS B N 1
ATOM 3938 C CA . LYS B 1 244 ? -4.965 -5.941 9.891 1 71.38 244 LYS B CA 1
ATOM 3939 C C . LYS B 1 244 ? -4.953 -7.453 9.672 1 71.38 244 LYS B C 1
ATOM 3941 O O . LYS B 1 244 ? -3.936 -8.016 9.266 1 71.38 244 LYS B O 1
ATOM 3946 N N . LYS B 1 245 ? -5.91 -8.047 10.312 1 57.94 245 LYS B N 1
ATOM 3947 C CA . LYS B 1 245 ? -6.086 -9.492 10.203 1 57.94 245 LYS B CA 1
ATOM 3948 C C . LYS B 1 245 ? -6.32 -9.906 8.758 1 57.94 245 LYS B C 1
ATOM 3950 O O . LYS B 1 245 ? -7.297 -9.484 8.133 1 57.94 245 LYS B O 1
ATOM 3955 N N . THR B 1 246 ? -5.227 -10.031 7.926 1 60.56 246 THR B N 1
ATOM 3956 C CA . THR B 1 246 ? -5.559 -10.672 6.66 1 60.56 246 THR B CA 1
ATOM 3957 C C . THR B 1 246 ? -6.098 -12.078 6.891 1 60.56 246 THR B C 1
ATOM 3959 O O . THR B 1 246 ? -5.539 -12.836 7.688 1 60.56 246 THR B O 1
ATOM 3962 N N . GLY B 1 247 ? -7.375 -12.156 7.043 1 58.47 247 GLY B N 1
ATOM 3963 C CA . GLY B 1 247 ? -8.094 -13.406 7.207 1 58.47 247 GLY B CA 1
ATOM 3964 C C . GLY B 1 247 ? -7.473 -14.562 6.438 1 58.47 247 GLY B C 1
ATOM 3965 O O . GLY B 1 247 ? -8.055 -15.641 6.348 1 58.47 247 GLY B O 1
ATOM 3966 N N . LEU B 1 248 ? -6.324 -14.359 5.762 1 65.25 248 LEU B N 1
ATOM 3967 C CA . LEU B 1 248 ? -5.91 -15.484 4.938 1 65.25 248 LEU B CA 1
ATOM 3968 C C . LEU B 1 248 ? -4.926 -16.375 5.688 1 65.25 248 LEU B C 1
ATOM 3970 O O . LEU B 1 248 ? -3.953 -15.883 6.266 1 65.25 248 LEU B O 1
ATOM 3974 N N . HIS B 1 249 ? -5.34 -17.531 5.883 1 78.12 249 HIS B N 1
ATOM 3975 C CA . HIS B 1 249 ? -4.555 -18.609 6.48 1 78.12 249 HIS B CA 1
ATOM 3976 C C . HIS B 1 249 ? -3.68 -19.297 5.438 1 78.12 249 HIS B C 1
ATOM 3978 O O . HIS B 1 249 ? -3.879 -19.109 4.234 1 78.12 249 HIS B O 1
ATOM 3984 N N . HIS B 1 250 ? -2.586 -19.828 5.867 1 83.62 250 HIS B N 1
ATOM 3985 C CA . HIS B 1 250 ? -1.646 -20.547 5.008 1 83.62 250 HIS B CA 1
ATOM 3986 C C . HIS B 1 250 ? -1.634 -22.031 5.316 1 83.62 250 HIS B C 1
ATOM 3988 O O . HIS B 1 250 ? -1.868 -22.438 6.457 1 83.62 250 HIS B O 1
ATOM 3994 N N . SER B 1 251 ? -1.595 -22.797 4.242 1 86.5 251 SER B N 1
ATOM 3995 C CA . SER B 1 251 ? -1.286 -24.203 4.426 1 86.5 251 SER B CA 1
ATOM 3996 C C . SER B 1 251 ? 0.218 -24.438 4.508 1 86.5 251 SER B C 1
ATOM 3998 O O . SER B 1 251 ? 0.91 -24.438 3.486 1 86.5 251 SER B O 1
ATOM 4000 N N . TRP B 1 252 ? 0.699 -24.672 5.703 1 88.62 252 TRP B N 1
ATOM 4001 C CA . TRP B 1 252 ? 2.133 -24.703 5.977 1 88.62 252 TRP B CA 1
ATOM 4002 C C . TRP B 1 252 ? 2.725 -26.047 5.57 1 88.62 252 TRP B C 1
ATOM 4004 O O . TRP B 1 252 ? 2.107 -27.094 5.781 1 88.62 252 TRP B O 1
ATOM 4014 N N . ARG B 1 253 ? 3.908 -25.922 5.004 1 84.06 253 ARG B N 1
ATOM 4015 C CA . ARG B 1 253 ? 4.648 -27.109 4.609 1 84.06 253 ARG B CA 1
ATOM 4016 C C . ARG B 1 253 ? 5.082 -27.922 5.828 1 84.06 253 ARG B C 1
ATOM 4018 O O . ARG B 1 253 ? 5.5 -27.344 6.836 1 84.06 253 ARG B O 1
ATOM 4025 N N . GLU B 1 254 ? 4.672 -29.172 5.863 1 71.88 254 GLU B N 1
ATOM 4026 C CA . GLU B 1 254 ? 5.117 -30.031 6.941 1 71.88 254 GLU B CA 1
ATOM 4027 C C . GLU B 1 254 ? 6.547 -30.516 6.711 1 71.88 254 GLU B C 1
ATOM 4029 O O . GLU B 1 254 ? 6.871 -31.031 5.641 1 71.88 254 GLU B O 1
ATOM 4034 N N . PHE B 1 255 ? 7.648 -29.875 7.406 1 58.81 255 PHE B N 1
ATOM 4035 C CA . PHE B 1 255 ? 9.031 -30.312 7.254 1 58.81 255 PHE B CA 1
ATOM 4036 C C . PHE B 1 255 ? 9.273 -31.594 8.016 1 58.81 255 PHE B C 1
ATOM 4038 O O . PHE B 1 255 ? 8.625 -31.859 9.031 1 58.81 255 PHE B O 1
#

pLDDT: mean 90.31, std 15.71, range [34.94, 98.94]

Foldseek 3Di:
DPPPPPDPDPPPPPPPPVLPQQQDDDPLCCLVDCVSVVSNVNNVVSCVLLPPVQQQAAKEKEWEEWPPPPVQLVLLVPADVVQCVQAVNRYDYHYQHDWPKDWDQDPVRFIDIDDPVGPLRLLLSLLLLLLCVPVVDCVQSVQLNSQLSNDPDDGSVVSNVVSCVVRVHDRVSSNVRSPDSNSRVSNVVSVVVQCPQVVRDDGPRFMDINSDDDPVLVVCSSVYVNQSSLSSNSYPPHGPSNCPPPVDDDDDDDD/DPPPPDDPDPPPPPPPPVLPQQQDDDPLCCLVDCVSVVSNVNNVVSCVLLPPVQQQAAKEKEWEEWPPPPVQLVLLVPAVVVLCVQAVNRYDYHYQHDWPKDWDQDPVRFIDIDDPVGPLRLLLSLLLLLLCVPVVDCVQSVQLNSQLSNDPDDGSVVSNVVSCVVRVHDRVSSNVRSPDSNSRVSNVVSVVVQCPQVVRDDGPRFMDINRDDDPVLVVCSSVYVNQSSLSSNSYPPHGPSNCPPPVDDDDDDDD

Sequence (510 aa):
MTKLHIVVIFAVVVFATSLENKCNVPPEFWCSSEEVARDCQVTEQCHRYYEPKAKTDKVQLTLYFESLCPDCKNFFRSQLTKTYTALSDIINLTLVPYGNAREEKDASGKWNYTCQHGEDECVGNLIETCAIHLLKNISVYFPFISCIEHDQFGTPQFSAKKCAKQQGIDLQPIMDCSTSSLGNSLEHQMALKTEALNPPHKYVPWVTLNGVHTEEIEKKAEADLTALICDTYKGSPKPAACNKKTGLHHSWREFMTKLHIVVIFAVVVFATSLENKCNVPPEFWCSSEEVARDCQVTEQCHRYYEPKAKTDKVQLTLYFESLCPDCKNFFRSQLTKTYTALSDIINLTLVPYGNAREEKDASGKWNYTCQHGEDECVGNLIETCAIHLLKNISVYFPFISCIEHDQFGTPQFSAKKCAKQQGIDLQPIMDCSTSSLGNSLEHQMALKTEALNPPHKYVPWVTLNGVHTEEIEKKAEADLTALICDTYKGSPKPAACNKKTGLHHSWREF

InterPro domains:
  IPR003119 Saposin A-type domain [PF02199] (21-48)
  IPR003119 Saposin A-type domain [PS51110] (16-56)
  IPR004911 Gamma interferon inducible lysosomal thiol reductase GILT [PF03227] (61-166)
  IPR004911 Gamma interferon inducible lysosomal thiol reductase GILT [PTHR13234] (16-244)
  IPR036249 Thioredoxin-like superfamily [SSF52833] (52-186)